Protein AF-A0A8S2ANZ7-F1 (afdb_monomer)

Radius of gyration: 31.08 Å; Cα contacts (8 Å, |Δi|>4): 920; chains: 1; bounding box: 77×68×94 Å

pLDDT: mean 78.91, std 14.58, range [27.72, 97.19]

Organism: Arabidopsis arenosa (NCBI:txid38785)

InterPro domains:
  IPR002048 EF-hand domain [PF13499] (345-414)
  IPR002048 EF-hand domain [PS50222] (339-374)
  IPR011992 EF-hand domain pair [SSF47473] (344-653)
  IPR015410 Domain of unknown function DUF1985 [PF09331] (71-206)
  IPR018247 EF-Hand 1, calcium-binding site [PS00018] (352-364)

Foldseek 3Di:
DPDQAAFAWAAFVVLQAQADFAAEQADLCLLVLLVVLADPVLCVLLCLAQVLVNCCNVAQDDDRRVLLVQLRQWTDWPWQFKIWGDFLLAIAIDGLLLLCVNRVHQQDDADPVLQDFDPPDDQLCCVLVVPPPFADLVNLSCCSRPDPPDDSLSNSLSSLQCCQDVHQQDAHNRDTRDSSSSSNSVDVVSSSNGRSSNVSSNQQSVQSVPDDSVQSNDNYHYTYGDSVSVVSSVCLQAVVQLVQQDDQDDDPDPDPPDDRHSHRPVVVSVVNSVNSPGRGDNYRDDPDPVSPNPDNDDPPTDDTPSVVVVVVCVVVVPRGHNVSHHDHDNPCCLVPPVNLVVLLVVLQVVLPPVPPQWHFLVSCLVLLQLVCVVVVQDGQPPDPVSVVVSVVLSCQQVVVDRDTGHSVSSSVSVSVVVVVVVVVCVLWPKDKDWQLLPLLLCLLVDPCNLVVVVVLLVVVVVPQFDALLRSLLVVLCVDDVNNSRARCPPPCCVVPQQVVLSVVLDDPVSRPDRDDDSVNSSVSSSSSSVSSSVVCNVPIWIKTKIKDKAQLVLLVVLLVDPVNLVVQQVVLCVPADAPPVRWGWLCCLLVSCQSCCVSSVHDHQPPDPVLVVQLVVLCVVLVSPVRDTGHPVVSSVSSNSSSVSSSVVSNVPMDMDMDMDTDDPDPDDQRSPDDRDPPDDDDDD

Sequence (685 aa):
MADIDLPSRYFADREEPVGDRVNMYFKLNTIKAVLKALTPKEIETIRPCFGKILDLYLKPVFSGKLAHFLLTRQLSVVKRHEIWFVFAGKPIRFSLREFGLVTGLNCNPLERSLIRPPPGVTPYWFTLFGGENYFTGEMLLSKLQKSKALTSELRVKYACLLLVDGFLGRRSFHMMIPREHVEMIRDLDVFLKYPWGRYSFDMTMQCIKSRSLLQLAQATVVIQGFIHALVLVFVESIPAVLSVGCDRTEPESDDEDMFPVISLKLDKVWELDGEDQVDVPSIIPSADVVTRVEDCGWVDEVSDPSVQVLLKRLEEGVKFSRQMFVGGIRVELVENEKVFDKFVEQKFQQLDQDEDGKLSVTELQPAVADIGAALGLPAQGTSPDSDHIYSEVLNEFTHGSQEKVSKTEFKEVLSDILLGMAAGLKRDPIVILRMDGEDLSEFVHGPGYEIELVSVFSELSSCEDASLRDCIVKALQSLSVDHGMPPSNDPWVMSNIVEPIVDSCLDEEDKREKSASQEKFLEAFKRVVERVAQRLNEQPVIVAHSENTFDGSGVRRLLSNKFEFDKALNVALETIPKDRHGKVSKEYLRAVLDTVAPSATLPPIGAVTQMDNMIMEALKMVNGDDGNMVKEEEFKKTMAEILGSIMLQLEGNPISVSSNSVVHEPLTSATFLPPTLNETEEPSN

Secondary structure (DSSP, 8-state):
----PPPPBSB-TT------EEE-S--THHHHHHHHHS-HHHHHHHHHHHHHHHHGGG-----HHHHHHHHHTBB----SSEEEEEETTEEEEEEHHHHHHHH--------GGGGPPPTTPPPHHHHHHTT-S--BHHHHHHHHHH-TT--HHHHHHHHHHHHIIIIIT--STTPBPPHHHHHHTTSHHHHHHS-HHHHHHHHHHHHHHT--HHHHTSSEEE--S-THHHHHHHHHH-THHHHHS---PPPSS--TT--------HHHHHHHHH-TT----SS-----TT--------TT----HHHHHHHHHHHTT----GGGS---B-S-TTTSHHHHHHHHHHHHHHH-SS-SSEE-HHHHHHHHHHHHHHTTPPPTTS-HHHHHHHHHHHHHHHTTSSSPEEHHHHHHHHHHHHHHHHHHHHHSPEEEEEE-SHHHHHHHHSTTHHHHHHHHHHHHTT-TT--HHHHHHHHHHH--GGGT---TTSHHHIIIIIHHHHHHHS-TTTTT-SS--HHHHHHHHHHHHHHHHHHHHHS-EEEEEEEEEE-SHHHHHHHH-HHHHHHHHHHHHHSS---TTSEEEGGGHHHHHHHHGGGGTPPPTTS-HHHHHHHHHHHHHTTTTS--EEEHHHHHHHHHHHHHHHHHHHHHS-EEEEEEEE-PPP-S---SSPP------PPP-

Nearest PDB structures (foldseek):
  4guk-assembly2_C  TM=4.785E-01  e=3.980E-01  Homo sapiens
  3kpx-assembly1_A  TM=3.283E-01  e=9.265E-01  Clytia gregaria
  4yga-assembly1_A  TM=1.877E-01  e=5.197E-01  Toxoplasma gondii
  4yga-assembly4_G  TM=1.767E-01  e=1.888E+00  Toxoplasma gondii
  4yga-assembly2_C  TM=1.775E-01  e=2.255E+00  Toxoplasma gondii

Mean predicted aligned error: 18.08 Å

Structure (mmCIF, N/CA/C/O backbone):
data_AF-A0A8S2ANZ7-F1
#
_entry.id   AF-A0A8S2ANZ7-F1
#
loop_
_atom_site.group_PDB
_atom_site.id
_atom_site.type_symbol
_atom_site.label_atom_id
_atom_site.label_alt_id
_atom_site.label_comp_id
_atom_site.label_asym_id
_atom_site.label_entity_id
_atom_site.label_seq_id
_atom_site.pdbx_PDB_ins_code
_atom_site.Cartn_x
_atom_site.Cartn_y
_atom_site.Cartn_z
_atom_site.occupancy
_atom_site.B_iso_or_equiv
_atom_site.auth_seq_id
_atom_site.auth_comp_id
_atom_site.auth_asym_id
_atom_site.auth_atom_id
_atom_site.pdbx_PDB_model_num
ATOM 1 N N . MET A 1 1 ? -32.596 -18.773 -8.819 1.00 32.22 1 MET A N 1
ATOM 2 C CA . MET A 1 1 ? -31.298 -18.154 -9.155 1.00 32.22 1 MET A CA 1
ATOM 3 C C . MET A 1 1 ? -31.351 -16.783 -8.527 1.00 32.22 1 MET A C 1
ATOM 5 O O . MET A 1 1 ? -32.285 -16.067 -8.857 1.00 32.22 1 MET A O 1
ATOM 9 N N . ALA A 1 2 ? -30.491 -16.500 -7.547 1.00 35.88 2 ALA A N 1
ATOM 10 C CA . ALA A 1 2 ? -30.422 -15.171 -6.945 1.00 35.88 2 ALA A CA 1
ATOM 11 C C . ALA A 1 2 ? -30.154 -14.145 -8.056 1.00 35.88 2 ALA A C 1
ATOM 13 O O . ALA A 1 2 ? -29.357 -14.434 -8.953 1.00 35.88 2 ALA A O 1
ATOM 14 N N . ASP A 1 3 ? -30.865 -13.019 -8.040 1.00 46.62 3 ASP A N 1
ATOM 15 C CA . ASP A 1 3 ? -30.585 -11.907 -8.947 1.00 46.62 3 ASP A CA 1
ATOM 16 C C . ASP A 1 3 ? -29.144 -11.459 -8.673 1.00 46.62 3 ASP A C 1
ATOM 18 O O . ASP A 1 3 ? -28.789 -11.139 -7.541 1.00 46.62 3 ASP A O 1
ATOM 22 N N . ILE A 1 4 ? -28.269 -11.564 -9.673 1.00 59.69 4 ILE A N 1
ATOM 23 C CA . ILE A 1 4 ? -26.868 -11.167 -9.516 1.00 59.69 4 ILE A CA 1
ATOM 24 C C . ILE A 1 4 ? -26.827 -9.649 -9.665 1.00 59.69 4 ILE A C 1
ATOM 26 O O . ILE A 1 4 ? -27.042 -9.122 -10.760 1.00 59.69 4 ILE A O 1
ATOM 30 N N . ASP A 1 5 ? -26.566 -8.963 -8.558 1.00 80.19 5 ASP A N 1
ATOM 31 C CA . ASP A 1 5 ? -26.488 -7.508 -8.505 1.00 80.19 5 ASP A CA 1
ATOM 32 C C . ASP A 1 5 ? -25.170 -6.951 -9.063 1.00 80.19 5 ASP A C 1
ATOM 34 O O . ASP A 1 5 ? -24.219 -7.673 -9.383 1.00 80.19 5 ASP A O 1
ATOM 38 N N . LEU A 1 6 ? -25.139 -5.626 -9.238 1.00 87.19 6 LEU A N 1
ATOM 39 C CA . LEU A 1 6 ? -23.927 -4.904 -9.620 1.00 87.19 6 LEU A CA 1
ATOM 40 C C . LEU A 1 6 ? -22.824 -5.070 -8.563 1.00 87.19 6 LEU A C 1
ATOM 42 O O . LEU A 1 6 ? -23.133 -5.284 -7.391 1.00 87.19 6 LEU A O 1
ATOM 46 N N . PRO A 1 7 ? -21.545 -4.910 -8.953 1.00 88.50 7 PRO A N 1
ATOM 47 C CA . PRO A 1 7 ? -20.436 -4.939 -8.006 1.00 88.50 7 PRO A CA 1
ATOM 48 C C . PRO A 1 7 ? -20.648 -3.945 -6.853 1.00 88.50 7 PRO A C 1
ATOM 50 O O . PRO A 1 7 ? -21.011 -2.787 -7.089 1.00 88.50 7 PRO A O 1
ATOM 53 N N . SER A 1 8 ? -20.396 -4.381 -5.617 1.00 85.00 8 SER A N 1
ATOM 54 C CA . SER A 1 8 ? -20.483 -3.521 -4.433 1.00 85.00 8 SER A CA 1
ATOM 55 C C . SER A 1 8 ? -19.292 -2.568 -4.343 1.00 85.00 8 SER A C 1
ATOM 57 O O . SER A 1 8 ? -18.257 -2.792 -4.968 1.00 85.00 8 SER A O 1
ATOM 59 N N . ARG A 1 9 ? -19.405 -1.483 -3.576 1.00 85.00 9 ARG A N 1
ATOM 60 C CA . ARG A 1 9 ? -18.266 -0.581 -3.335 1.00 85.00 9 ARG A CA 1
ATOM 61 C C . ARG A 1 9 ? -17.312 -1.138 -2.278 1.00 85.00 9 ARG A C 1
ATOM 63 O O . ARG A 1 9 ? -17.722 -1.905 -1.414 1.00 85.00 9 ARG A O 1
ATOM 70 N N . TYR A 1 10 ? -16.054 -0.703 -2.311 1.00 81.75 10 TYR A N 1
ATOM 71 C CA . TYR A 1 10 ? -15.096 -0.926 -1.222 1.00 81.75 10 TYR A CA 1
ATOM 72 C C . TYR A 1 10 ? -15.417 -0.105 0.026 1.00 81.75 10 TYR A C 1
ATOM 74 O O . TYR A 1 10 ? -15.450 -0.660 1.122 1.00 81.75 10 TYR A O 1
ATOM 82 N N . PHE A 1 11 ? -15.715 1.180 -0.145 1.00 78.75 11 PHE A N 1
ATOM 83 C CA . PHE A 1 11 ? -16.207 2.066 0.909 1.00 78.75 11 PHE A CA 1
ATOM 84 C C . PHE A 1 11 ? -17.580 2.608 0.518 1.00 78.75 11 PHE A C 1
ATOM 86 O O . PHE A 1 11 ? -17.864 2.785 -0.672 1.00 78.75 11 PHE A O 1
ATOM 93 N N . ALA A 1 12 ? -18.442 2.837 1.507 1.00 79.25 12 ALA A N 1
ATOM 94 C CA . ALA A 1 12 ? -19.767 3.387 1.247 1.00 79.25 12 ALA A CA 1
ATOM 95 C C . ALA A 1 12 ? -19.667 4.779 0.586 1.00 79.25 12 ALA A C 1
ATOM 97 O O . ALA A 1 12 ? -18.700 5.510 0.800 1.00 79.25 12 ALA A O 1
ATOM 98 N N . ASP A 1 13 ? -20.651 5.145 -0.250 1.00 80.56 13 ASP A N 1
ATOM 99 C CA . ASP A 1 13 ? -20.638 6.440 -0.956 1.00 80.56 13 ASP A CA 1
ATOM 100 C C . ASP A 1 13 ? -20.511 7.596 0.041 1.00 80.56 13 ASP A C 1
ATOM 102 O O . ASP A 1 13 ? -21.342 7.722 0.939 1.00 80.56 13 ASP A O 1
ATOM 106 N N . ARG A 1 14 ? -19.509 8.459 -0.165 1.00 78.56 14 ARG A N 1
ATOM 107 C CA . ARG A 1 14 ? -19.164 9.607 0.698 1.00 78.56 14 ARG A CA 1
ATOM 108 C C . ARG A 1 14 ? -18.585 9.253 2.065 1.00 78.56 14 ARG A C 1
ATOM 110 O O . ARG A 1 14 ? -18.332 10.160 2.851 1.00 78.56 14 ARG A O 1
ATOM 117 N N . GLU A 1 15 ? -18.353 7.977 2.333 1.00 72.19 15 GLU A N 1
ATOM 118 C CA . GLU A 1 15 ? -17.629 7.499 3.513 1.00 72.19 15 GLU A CA 1
ATOM 119 C C . GLU A 1 15 ? -16.228 6.997 3.117 1.00 72.19 15 GLU A C 1
ATOM 121 O O . GLU A 1 15 ? -15.602 6.212 3.828 1.00 72.19 15 GLU A O 1
ATOM 126 N N . GLU A 1 16 ? -15.730 7.4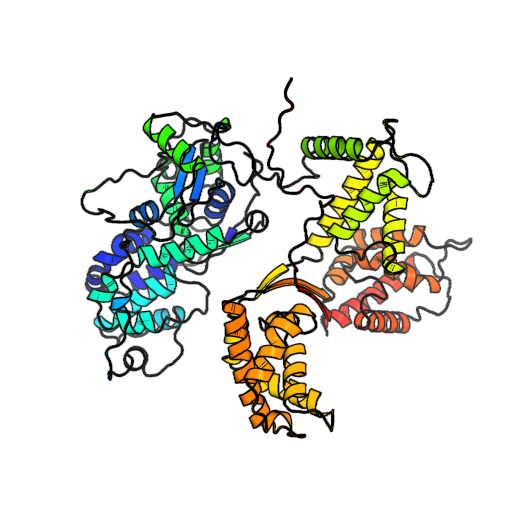26 1.948 1.00 78.31 16 GLU A N 1
ATOM 127 C CA . GLU A 1 16 ? -14.379 7.106 1.516 1.00 78.31 16 GLU A CA 1
ATOM 128 C C . GLU A 1 16 ? -13.340 7.867 2.360 1.00 78.31 16 GLU A C 1
ATOM 130 O O . GLU A 1 16 ? -13.482 9.071 2.588 1.00 78.31 16 GLU A O 1
ATOM 135 N N . PRO A 1 17 ? -12.252 7.201 2.774 1.00 72.50 17 PRO A N 1
ATOM 136 C CA . PRO A 1 17 ? -11.235 7.810 3.617 1.00 72.50 17 PRO A CA 1
ATOM 137 C C . PRO A 1 17 ? -10.539 8.968 2.895 1.00 72.50 17 PRO A C 1
ATOM 139 O O . PRO A 1 17 ? -10.167 8.875 1.716 1.00 72.50 17 PRO A O 1
ATOM 142 N N . VAL A 1 18 ? -10.338 10.071 3.621 1.00 68.88 18 VAL A N 1
ATOM 143 C CA . VAL A 1 18 ? -9.625 11.245 3.110 1.00 68.88 18 VAL A CA 1
ATOM 144 C C . VAL A 1 18 ? -8.130 10.943 3.099 1.00 68.88 18 VAL A C 1
ATOM 146 O O . VAL A 1 18 ? -7.432 11.106 4.094 1.00 68.88 18 VAL A O 1
ATOM 149 N N . GLY A 1 19 ? -7.635 10.491 1.951 1.00 63.81 19 GLY A N 1
ATOM 150 C CA . GLY A 1 19 ? -6.204 10.300 1.743 1.00 63.81 19 GLY A CA 1
ATOM 151 C C . GLY A 1 19 ? -5.473 11.599 1.426 1.00 63.81 19 GLY A C 1
ATOM 152 O O . GLY A 1 19 ? -5.977 12.472 0.713 1.00 63.81 19 GLY A O 1
ATOM 153 N N . ASP A 1 20 ? -4.234 11.683 1.891 1.00 64.19 20 ASP A N 1
ATOM 154 C CA . ASP A 1 20 ? -3.305 12.766 1.597 1.00 64.19 20 ASP A CA 1
ATOM 155 C C . ASP A 1 20 ? -2.417 12.449 0.395 1.00 64.19 20 ASP A C 1
ATOM 157 O O . ASP A 1 20 ? -2.186 13.324 -0.449 1.00 64.19 20 ASP A O 1
ATOM 161 N N . ARG A 1 21 ? -1.902 11.212 0.275 1.00 72.06 21 ARG A N 1
ATOM 162 C CA . ARG A 1 21 ? -0.927 10.906 -0.784 1.00 72.06 21 ARG A CA 1
ATOM 163 C C . ARG A 1 21 ? -0.812 9.434 -1.171 1.00 72.06 21 ARG A C 1
ATOM 165 O O . ARG A 1 21 ? -0.597 8.571 -0.328 1.00 72.06 21 ARG A O 1
ATOM 172 N N . VAL A 1 22 ? -0.771 9.170 -2.479 1.00 74.81 22 VAL A N 1
ATOM 173 C CA . VAL A 1 22 ? -0.110 7.971 -3.015 1.00 74.81 22 VAL A CA 1
ATOM 174 C C . VAL A 1 22 ? 1.387 8.233 -3.174 1.00 74.81 22 VAL A C 1
ATOM 176 O O . VAL A 1 22 ? 1.797 9.098 -3.954 1.00 74.81 22 VAL A O 1
ATOM 179 N N . ASN A 1 23 ? 2.198 7.477 -2.439 1.00 75.31 23 ASN A N 1
ATOM 180 C CA . ASN A 1 23 ? 3.649 7.451 -2.575 1.00 75.31 23 ASN A CA 1
ATOM 181 C C . ASN A 1 23 ? 4.045 6.528 -3.735 1.00 75.31 23 ASN A C 1
ATOM 183 O O . ASN A 1 23 ? 3.509 5.432 -3.890 1.00 75.31 23 ASN A O 1
ATOM 187 N N . MET A 1 24 ? 5.000 6.980 -4.545 1.00 77.44 24 MET A N 1
ATOM 188 C CA . MET A 1 24 ? 5.463 6.287 -5.747 1.00 77.44 24 MET A CA 1
ATOM 189 C C . MET A 1 24 ? 6.987 6.337 -5.837 1.00 77.44 24 MET A C 1
ATOM 191 O O . MET A 1 24 ? 7.616 7.283 -5.358 1.00 77.44 24 MET A O 1
ATOM 195 N N . TYR A 1 25 ? 7.577 5.340 -6.492 1.00 76.06 25 TYR A N 1
ATOM 196 C CA . TYR A 1 25 ? 9.034 5.234 -6.616 1.00 76.06 25 TYR A CA 1
ATOM 197 C C . TYR A 1 25 ? 9.599 5.893 -7.879 1.00 76.06 25 TYR A C 1
ATOM 199 O O . TYR A 1 25 ? 10.784 6.227 -7.922 1.00 76.06 25 TYR A O 1
ATOM 207 N N . PHE A 1 26 ? 8.777 6.116 -8.909 1.00 80.12 26 PHE A N 1
ATOM 208 C CA . PHE A 1 26 ? 9.206 6.827 -10.113 1.00 80.12 26 PHE A CA 1
ATOM 209 C C . PHE A 1 26 ? 9.107 8.347 -9.947 1.00 80.12 26 PHE A C 1
ATOM 211 O O . PHE A 1 26 ? 8.294 8.874 -9.188 1.00 80.12 26 PHE A O 1
ATOM 218 N N . LYS A 1 27 ? 9.926 9.074 -10.710 1.00 79.75 27 LYS A N 1
ATOM 219 C CA . LYS A 1 27 ? 9.911 10.540 -10.766 1.00 79.75 27 LYS A CA 1
ATOM 220 C C . LYS A 1 27 ? 9.563 10.984 -12.183 1.00 79.75 27 LYS A C 1
ATOM 222 O O . LYS A 1 27 ? 10.263 10.626 -13.124 1.00 79.75 27 LYS A O 1
ATOM 227 N N . LEU A 1 28 ? 8.536 11.821 -12.346 1.00 78.69 28 LEU A N 1
ATOM 228 C CA . LEU A 1 28 ? 8.181 12.407 -13.655 1.00 78.69 28 LEU A CA 1
ATOM 229 C C . LEU A 1 28 ? 9.345 13.202 -14.275 1.00 78.69 28 LEU A C 1
ATOM 231 O O . LEU A 1 28 ? 9.528 13.201 -15.492 1.00 78.69 28 LEU A O 1
ATOM 235 N N . ASN A 1 29 ? 10.207 13.787 -13.436 1.00 80.19 29 ASN A N 1
ATOM 236 C CA . ASN A 1 29 ? 11.429 14.472 -13.866 1.00 80.19 29 ASN A CA 1
ATOM 237 C C . ASN A 1 29 ? 12.427 13.566 -14.609 1.00 80.19 29 ASN A C 1
ATOM 239 O O . ASN A 1 29 ? 13.274 14.084 -15.335 1.00 80.19 29 ASN A O 1
ATOM 243 N N . THR A 1 30 ? 12.325 12.239 -14.494 1.00 84.81 30 THR A N 1
ATOM 244 C CA . THR A 1 30 ? 13.147 11.312 -15.282 1.00 84.81 30 THR A CA 1
ATOM 245 C C . THR A 1 30 ? 12.913 11.510 -16.783 1.00 84.81 30 THR A C 1
ATOM 247 O O . THR A 1 30 ? 13.881 11.560 -17.540 1.00 84.81 30 THR A O 1
ATOM 250 N N . ILE A 1 31 ? 11.667 11.740 -17.222 1.00 88.38 31 ILE A N 1
ATOM 251 C CA . ILE A 1 31 ? 11.346 11.995 -18.639 1.00 88.38 31 ILE A CA 1
ATOM 252 C C . ILE A 1 31 ? 12.014 13.295 -19.113 1.00 88.38 31 ILE A C 1
ATOM 254 O O . ILE A 1 31 ? 12.685 13.301 -20.146 1.00 88.38 31 ILE A O 1
ATOM 258 N N . LYS A 1 32 ? 11.912 14.380 -18.324 1.00 84.62 32 LYS A N 1
ATOM 259 C CA . LYS A 1 32 ? 12.610 15.661 -18.577 1.00 84.62 32 LYS A CA 1
ATOM 260 C C . LYS A 1 32 ? 14.103 15.425 -18.772 1.00 84.62 32 LYS A C 1
ATOM 262 O O . LYS A 1 32 ? 14.711 15.967 -19.692 1.00 84.62 32 LYS A O 1
ATOM 267 N N . ALA A 1 33 ? 14.698 14.640 -17.881 1.00 87.62 33 ALA A N 1
ATOM 268 C CA . ALA A 1 33 ? 16.126 14.404 -17.885 1.00 87.62 33 ALA A CA 1
ATOM 269 C C . ALA A 1 33 ? 16.574 13.593 -19.112 1.00 87.62 33 ALA A C 1
ATOM 271 O O . ALA A 1 33 ? 17.590 13.938 -19.710 1.00 87.62 33 ALA A O 1
ATOM 272 N N . VAL A 1 34 ? 15.786 12.600 -19.542 1.00 91.19 34 VAL A N 1
ATOM 273 C CA . VAL A 1 34 ? 16.012 11.861 -20.797 1.00 91.19 34 VAL A CA 1
ATOM 274 C C . VAL A 1 34 ? 15.900 12.787 -22.009 1.00 91.19 34 VAL A C 1
ATOM 276 O O . VAL A 1 34 ? 16.811 12.817 -22.834 1.00 91.19 34 VAL A O 1
ATOM 279 N N . LEU A 1 35 ? 14.836 13.594 -22.095 1.00 90.69 35 LEU A N 1
ATOM 280 C CA . LEU A 1 35 ? 14.620 14.532 -23.203 1.00 90.69 35 LEU A CA 1
ATOM 281 C C . LEU A 1 35 ? 15.718 15.600 -23.296 1.00 90.69 35 LEU A C 1
ATOM 283 O O . LEU A 1 35 ? 16.147 15.936 -24.394 1.00 90.69 35 LEU A O 1
ATOM 287 N N . LYS A 1 36 ? 16.198 16.118 -22.155 1.00 89.94 36 LYS A N 1
ATOM 288 C CA . LYS A 1 36 ? 17.334 17.057 -22.109 1.00 89.94 36 LYS A CA 1
ATOM 289 C C . LYS A 1 36 ? 18.650 16.381 -22.496 1.00 89.94 36 LYS A C 1
ATOM 291 O O . LYS A 1 36 ? 19.524 17.034 -23.060 1.00 89.94 36 LYS A O 1
ATOM 296 N N . ALA A 1 37 ? 18.825 15.110 -22.137 1.00 89.94 37 ALA A N 1
ATOM 297 C CA . ALA A 1 37 ? 20.080 14.415 -22.356 1.00 89.94 37 ALA A CA 1
ATOM 298 C C . ALA A 1 37 ? 20.245 13.936 -23.798 1.00 89.94 37 ALA A C 1
ATOM 300 O O . ALA A 1 37 ? 21.374 13.974 -24.279 1.00 89.94 37 ALA A O 1
ATOM 301 N N . LEU A 1 38 ? 19.178 13.491 -24.471 1.00 92.12 38 LEU A N 1
ATOM 302 C CA . LEU A 1 38 ? 19.211 12.941 -25.832 1.00 92.12 38 LEU A CA 1
ATOM 303 C C . LEU A 1 38 ? 19.138 14.012 -26.933 1.00 92.12 38 LEU A C 1
ATOM 305 O O . LEU A 1 38 ? 18.561 15.082 -26.770 1.00 92.12 38 LEU A O 1
ATOM 309 N N . THR A 1 39 ? 19.707 13.702 -28.097 1.00 92.88 39 THR A N 1
ATOM 310 C CA . THR A 1 39 ? 19.543 14.503 -29.320 1.00 92.88 39 THR A CA 1
ATOM 311 C C . THR A 1 39 ? 18.192 14.211 -29.990 1.00 92.88 39 THR A C 1
ATOM 313 O O . THR A 1 39 ? 17.640 13.126 -29.799 1.00 92.88 39 THR A O 1
ATOM 316 N N . PRO A 1 40 ? 17.671 15.102 -30.856 1.00 94.12 40 PRO A N 1
ATOM 317 C CA . PRO A 1 40 ? 16.407 14.860 -31.556 1.00 94.12 40 PRO A CA 1
ATOM 318 C C . PRO A 1 40 ? 16.384 13.543 -32.341 1.00 94.12 40 PRO A C 1
ATOM 320 O O . PRO A 1 40 ? 15.399 12.819 -32.303 1.00 94.12 40 PRO A O 1
ATOM 323 N N . LYS A 1 41 ? 17.496 13.181 -32.995 1.00 95.00 41 LYS A N 1
ATOM 324 C CA . LYS A 1 41 ? 17.603 11.920 -33.742 1.00 95.00 41 LYS A CA 1
ATOM 325 C C . LYS A 1 41 ? 17.546 10.693 -32.827 1.00 95.00 41 LYS A C 1
ATOM 327 O O . LYS A 1 41 ? 16.948 9.696 -33.200 1.00 95.00 41 LYS A O 1
ATOM 332 N N . GLU A 1 42 ? 18.155 10.769 -31.643 1.00 95.56 42 GLU A N 1
ATOM 333 C CA . GLU A 1 42 ? 18.096 9.700 -30.636 1.00 95.56 42 GLU A CA 1
ATOM 334 C C . GLU A 1 42 ? 16.679 9.540 -30.067 1.00 95.56 42 GLU A C 1
ATOM 336 O O . GLU A 1 42 ? 16.234 8.417 -29.848 1.00 95.56 42 GLU A O 1
ATOM 341 N N . ILE A 1 43 ? 15.954 10.648 -29.875 1.00 95.00 43 ILE A N 1
ATOM 342 C CA . ILE A 1 43 ? 14.554 10.639 -29.428 1.00 95.00 43 ILE A CA 1
ATOM 343 C C . ILE A 1 43 ? 13.659 9.959 -30.469 1.00 95.00 43 ILE A C 1
ATOM 345 O O . ILE A 1 43 ? 12.852 9.106 -30.108 1.00 95.00 43 ILE A O 1
ATOM 349 N N . GLU A 1 44 ? 13.830 10.277 -31.755 1.00 95.25 44 GLU A N 1
ATOM 350 C CA . GLU A 1 44 ? 13.059 9.642 -32.832 1.00 95.25 44 GLU A CA 1
ATOM 351 C C . GLU A 1 44 ? 13.283 8.124 -32.910 1.00 95.25 44 GLU A C 1
ATOM 353 O O . GLU A 1 44 ? 12.365 7.397 -33.277 1.00 95.25 44 GLU A O 1
ATOM 358 N N . THR A 1 45 ? 14.450 7.618 -32.491 1.00 95.69 45 THR A N 1
ATOM 359 C CA . THR A 1 45 ? 14.709 6.169 -32.409 1.00 95.69 45 THR A CA 1
ATOM 360 C C . THR A 1 45 ? 13.819 5.472 -31.377 1.00 95.69 45 THR A C 1
ATOM 362 O O . THR A 1 45 ? 13.370 4.354 -31.608 1.00 95.69 45 THR A O 1
ATOM 365 N N . ILE A 1 46 ? 13.556 6.111 -30.233 1.00 95.75 46 ILE A N 1
ATOM 366 C CA . ILE A 1 46 ? 12.813 5.498 -29.116 1.00 95.75 46 ILE A CA 1
ATOM 367 C C . ILE A 1 46 ? 11.325 5.878 -29.101 1.00 95.75 46 ILE A C 1
ATOM 369 O O . ILE A 1 46 ? 10.517 5.214 -28.445 1.00 95.75 46 ILE A O 1
ATOM 373 N N . ARG A 1 47 ? 10.945 6.926 -29.842 1.00 93.88 47 ARG A N 1
ATOM 374 C CA . ARG A 1 47 ? 9.571 7.435 -29.957 1.00 93.88 47 ARG A CA 1
ATOM 375 C C . ARG A 1 47 ? 8.545 6.378 -30.403 1.00 93.88 47 ARG A C 1
ATOM 377 O O . ARG A 1 47 ? 7.445 6.420 -29.858 1.00 93.88 47 ARG A O 1
ATOM 384 N N . PRO A 1 48 ? 8.847 5.409 -31.292 1.00 91.75 48 PRO A N 1
ATOM 385 C CA . PRO A 1 48 ? 7.892 4.354 -31.638 1.00 91.75 48 PRO A CA 1
ATOM 386 C C . PRO A 1 48 ? 7.411 3.522 -30.440 1.00 91.75 48 PRO A C 1
ATOM 388 O O . PRO A 1 48 ? 6.267 3.088 -30.436 1.00 91.75 48 PRO A O 1
ATOM 391 N N . CYS A 1 49 ? 8.259 3.325 -29.424 1.00 93.00 49 CYS A N 1
ATOM 392 C CA . CYS A 1 49 ? 7.903 2.588 -28.209 1.00 93.00 49 CYS A CA 1
ATOM 393 C C . CYS A 1 49 ? 7.388 3.515 -27.098 1.00 93.00 49 CYS A C 1
ATOM 395 O O . CYS A 1 49 ? 6.414 3.198 -26.425 1.00 93.00 49 CYS A O 1
ATOM 397 N N . PHE A 1 50 ? 8.040 4.663 -26.888 1.00 94.88 50 PHE A N 1
ATOM 398 C CA . PHE A 1 50 ? 7.803 5.512 -25.713 1.00 94.88 50 PHE A CA 1
ATOM 399 C C . PHE A 1 50 ? 7.129 6.851 -26.033 1.00 94.88 50 PHE A C 1
ATOM 401 O O . PHE A 1 50 ? 7.053 7.706 -25.159 1.00 94.88 50 PHE A O 1
ATOM 408 N N . GLY A 1 51 ? 6.641 7.073 -27.255 1.00 92.12 51 GLY A N 1
ATOM 409 C CA . GLY A 1 51 ? 6.180 8.383 -27.731 1.00 92.12 51 GLY A CA 1
ATOM 410 C C . GLY A 1 51 ? 5.170 9.064 -26.809 1.00 92.12 51 GLY A C 1
ATOM 411 O O . GLY A 1 51 ? 5.439 10.163 -26.332 1.00 92.12 51 GLY A O 1
ATOM 412 N N . LYS A 1 52 ? 4.068 8.384 -26.466 1.00 90.00 52 LYS A N 1
ATOM 413 C CA . LYS A 1 52 ? 3.066 8.935 -25.538 1.00 90.00 52 LYS A CA 1
ATOM 414 C C . LYS A 1 52 ? 3.638 9.193 -24.140 1.00 90.00 52 LYS A C 1
ATOM 416 O O . LYS A 1 52 ? 3.304 10.211 -23.547 1.00 90.00 52 LYS A O 1
ATOM 421 N N . ILE A 1 53 ? 4.532 8.330 -23.640 1.00 91.19 53 ILE A N 1
ATOM 422 C CA . ILE A 1 53 ? 5.233 8.535 -22.360 1.00 91.19 53 ILE A CA 1
ATOM 423 C C . ILE A 1 53 ? 6.122 9.783 -22.408 1.00 91.19 53 ILE A C 1
ATOM 425 O O . ILE A 1 53 ? 6.113 10.577 -21.473 1.00 91.19 53 ILE A O 1
ATOM 429 N N . LEU A 1 54 ? 6.862 9.992 -23.497 1.00 90.88 54 LEU A N 1
ATOM 430 C CA . LEU A 1 54 ? 7.687 11.187 -23.684 1.00 90.88 54 LEU A CA 1
ATOM 431 C C . LEU A 1 54 ? 6.825 12.454 -23.756 1.00 90.88 54 LEU A C 1
ATOM 433 O O . LEU A 1 54 ? 7.203 13.487 -23.204 1.00 90.88 54 LEU A O 1
ATOM 437 N N . ASP A 1 55 ? 5.648 12.362 -24.372 1.00 86.69 55 ASP A N 1
ATOM 438 C CA . ASP A 1 55 ? 4.709 13.475 -24.495 1.00 86.69 55 ASP A CA 1
ATOM 439 C C . ASP A 1 55 ? 3.999 13.806 -23.160 1.00 86.69 55 ASP A C 1
ATOM 441 O O . ASP A 1 55 ? 3.501 14.923 -23.007 1.00 86.69 55 ASP A O 1
ATOM 445 N N . LEU A 1 56 ? 4.019 12.913 -22.152 1.00 79.44 56 LEU A N 1
ATOM 446 C CA . LEU A 1 56 ? 3.533 13.217 -20.790 1.00 79.44 56 LEU A CA 1
ATOM 447 C C . LEU A 1 56 ? 4.266 14.403 -20.164 1.00 79.44 56 LEU A C 1
ATOM 449 O O . LEU A 1 56 ? 3.681 15.143 -19.375 1.00 79.44 56 LEU A O 1
ATOM 453 N N . TYR A 1 57 ? 5.525 14.632 -20.549 1.00 67.62 57 TYR A N 1
ATOM 454 C CA . TYR A 1 57 ? 6.277 15.814 -20.129 1.00 67.62 57 TYR A CA 1
ATOM 455 C C . TYR A 1 57 ? 5.569 17.128 -20.501 1.00 67.62 57 TYR A C 1
ATOM 457 O O . TYR A 1 57 ? 5.705 18.126 -19.799 1.00 67.62 57 TYR A O 1
ATOM 465 N N . LEU A 1 58 ? 4.782 17.128 -21.579 1.00 66.31 58 LEU A N 1
ATOM 466 C CA . LEU A 1 58 ? 4.027 18.290 -22.050 1.00 66.31 58 LEU A CA 1
ATOM 467 C C . LEU A 1 58 ? 2.639 18.406 -21.394 1.00 66.31 58 LEU A C 1
ATOM 469 O O . LEU A 1 58 ? 1.946 19.398 -21.614 1.00 66.31 58 LEU A O 1
ATOM 473 N N . LYS A 1 59 ? 2.223 17.404 -20.607 1.00 65.62 59 LYS A N 1
ATOM 474 C CA . LYS A 1 59 ? 0.904 17.309 -19.961 1.00 65.62 59 LYS A CA 1
ATOM 475 C C . LYS A 1 59 ? 1.008 16.749 -18.528 1.00 65.62 59 LYS A C 1
ATOM 477 O O . LYS A 1 59 ? 0.429 15.698 -18.252 1.00 65.62 59 LYS A O 1
ATOM 482 N N . PRO A 1 60 ? 1.734 17.389 -17.593 1.00 57.16 60 PRO A N 1
ATOM 483 C CA . PRO A 1 60 ? 1.877 16.848 -16.246 1.00 57.16 60 PRO A CA 1
ATOM 484 C C . PRO A 1 60 ? 0.566 17.012 -15.465 1.00 57.16 60 PRO A C 1
ATOM 486 O O . PRO A 1 60 ? 0.322 18.047 -14.851 1.00 57.16 60 PRO A O 1
ATOM 489 N N . VAL A 1 61 ? -0.275 15.978 -15.500 1.00 62.09 61 VAL A N 1
ATOM 490 C CA . VAL A 1 61 ? -1.531 15.884 -14.749 1.00 62.09 61 VAL A CA 1
ATOM 491 C C . VAL A 1 61 ? -1.374 14.777 -13.711 1.00 62.09 61 VAL A C 1
ATOM 493 O O . VAL A 1 61 ? -1.847 13.662 -13.899 1.00 62.09 61 VAL A O 1
ATOM 496 N N . PHE A 1 62 ? -0.627 15.032 -12.633 1.00 68.88 62 PHE A N 1
ATOM 497 C CA . PHE A 1 62 ? -0.526 14.071 -11.531 1.00 68.88 62 PHE A CA 1
ATOM 498 C C . PHE A 1 62 ? -0.865 14.698 -10.192 1.00 68.88 62 PHE A C 1
ATOM 500 O O . PHE A 1 62 ? -0.308 15.725 -9.817 1.00 68.88 62 PHE A O 1
ATOM 507 N N . SER A 1 63 ? -1.698 13.997 -9.431 1.00 74.38 63 SER A N 1
ATOM 508 C CA . SER A 1 63 ? -1.907 14.248 -8.014 1.00 74.38 63 SER A CA 1
ATOM 509 C C . SER A 1 63 ? -1.963 12.908 -7.291 1.00 74.38 63 SER A C 1
ATOM 511 O O . SER A 1 63 ? -2.811 12.069 -7.595 1.00 74.38 63 SER A O 1
ATOM 513 N N . GLY A 1 64 ? -1.065 12.707 -6.321 1.00 77.81 64 GLY A N 1
ATOM 514 C CA . GLY A 1 64 ? -1.095 11.522 -5.460 1.00 77.81 64 GLY A CA 1
ATOM 515 C C . GLY A 1 64 ? -2.391 11.439 -4.649 1.00 77.81 64 GLY A C 1
ATOM 516 O O . GLY A 1 64 ? -2.870 10.342 -4.388 1.00 77.81 64 GLY A O 1
ATOM 517 N N . LYS A 1 65 ? -2.992 12.587 -4.318 1.00 82.88 65 LYS A N 1
ATOM 518 C CA . LYS A 1 65 ? -4.294 12.672 -3.648 1.00 82.88 65 LYS A CA 1
ATOM 519 C C . LYS A 1 65 ? -5.440 12.254 -4.571 1.00 82.88 65 LYS A C 1
ATOM 521 O O . LYS A 1 65 ? -6.332 11.533 -4.143 1.00 82.88 65 LYS A O 1
ATOM 526 N N . LEU A 1 66 ? -5.376 12.618 -5.856 1.00 85.56 66 LEU A N 1
ATOM 527 C CA . LEU A 1 66 ? -6.331 12.125 -6.855 1.00 85.56 66 LEU A CA 1
ATOM 528 C C . LEU A 1 66 ? -6.192 10.614 -7.062 1.00 85.56 66 LEU A C 1
ATOM 530 O O . LEU A 1 66 ? -7.191 9.913 -7.070 1.00 85.56 66 LEU A O 1
ATOM 534 N N . ALA A 1 67 ? -4.968 10.096 -7.184 1.00 89.44 67 ALA A N 1
ATOM 535 C CA . ALA A 1 67 ? -4.755 8.654 -7.300 1.00 89.44 67 ALA A CA 1
ATOM 536 C C . ALA A 1 67 ? -5.332 7.899 -6.088 1.00 89.44 67 ALA A C 1
ATOM 538 O O . ALA A 1 67 ? -6.014 6.896 -6.274 1.00 89.44 67 ALA A O 1
ATOM 539 N N . HIS A 1 68 ? -5.130 8.417 -4.870 1.00 89.50 68 HIS A N 1
ATOM 540 C CA . HIS A 1 68 ? -5.726 7.851 -3.658 1.00 89.50 68 HIS A CA 1
ATOM 541 C C . HIS A 1 68 ? -7.256 7.848 -3.729 1.00 89.50 68 HIS A C 1
ATOM 543 O O . HIS A 1 68 ? -7.887 6.819 -3.514 1.00 89.50 68 HIS A O 1
ATOM 549 N N . PHE A 1 69 ? -7.842 8.991 -4.089 1.00 89.25 69 PHE A N 1
ATOM 550 C CA . PHE A 1 69 ? -9.285 9.159 -4.250 1.00 89.25 69 PHE A CA 1
ATOM 551 C C . PHE A 1 69 ? -9.894 8.156 -5.246 1.00 89.25 69 PHE A C 1
ATOM 553 O O . PHE A 1 69 ? -10.975 7.629 -5.010 1.00 89.25 69 PHE A O 1
ATOM 560 N N . LEU A 1 70 ? -9.204 7.850 -6.348 1.00 93.12 70 LEU A N 1
ATOM 561 C CA . LEU A 1 70 ? -9.669 6.844 -7.309 1.00 93.12 70 LEU A CA 1
ATOM 562 C C . LEU A 1 70 ? -9.561 5.415 -6.752 1.00 93.12 70 LEU A C 1
ATOM 564 O O . LEU A 1 70 ? -10.439 4.593 -7.003 1.00 93.12 70 LEU A O 1
ATOM 568 N N . LEU A 1 71 ? -8.506 5.117 -5.984 1.00 93.31 71 LEU A N 1
ATOM 569 C CA . LEU A 1 71 ? -8.290 3.796 -5.385 1.00 93.31 71 LEU A CA 1
ATOM 570 C C . LEU A 1 71 ? -9.292 3.475 -4.270 1.00 93.31 71 LEU A C 1
ATOM 572 O O . LEU A 1 71 ? -9.677 2.317 -4.130 1.00 93.31 71 LEU A O 1
ATOM 576 N N . THR A 1 72 ? -9.740 4.457 -3.491 1.00 89.62 72 THR A N 1
ATOM 577 C CA . THR A 1 72 ? -10.761 4.219 -2.459 1.00 89.62 72 THR A CA 1
ATOM 578 C C . THR A 1 72 ? -12.144 3.999 -3.075 1.00 89.62 72 THR A C 1
ATOM 580 O O . THR A 1 72 ? -12.933 3.206 -2.578 1.00 89.62 72 THR A O 1
ATOM 583 N N . ARG A 1 73 ? -12.438 4.586 -4.236 1.00 91.81 73 ARG A N 1
ATOM 584 C CA . ARG A 1 73 ? -13.746 4.451 -4.910 1.00 91.81 73 ARG A CA 1
ATOM 585 C C . ARG A 1 73 ? -13.882 3.193 -5.768 1.00 91.81 73 ARG A C 1
ATOM 587 O O . ARG A 1 73 ? -14.714 3.153 -6.677 1.00 91.81 73 ARG A O 1
ATOM 594 N N . GLN A 1 74 ? -13.053 2.186 -5.510 1.00 93.62 74 GLN A N 1
ATOM 595 C CA . GLN A 1 74 ? -13.079 0.920 -6.227 1.00 93.62 74 GLN A CA 1
ATOM 596 C C . GLN A 1 74 ? -14.353 0.114 -5.936 1.00 93.62 74 GLN A C 1
ATOM 598 O O . GLN A 1 74 ? -14.944 0.181 -4.856 1.00 93.62 74 GLN A O 1
ATOM 603 N N . LEU A 1 75 ? -14.757 -0.668 -6.931 1.00 91.50 75 LEU A N 1
ATOM 604 C CA . LEU A 1 75 ? -15.781 -1.691 -6.830 1.00 91.50 75 LEU A CA 1
ATOM 605 C C . LEU A 1 75 ? -15.142 -3.046 -6.512 1.00 91.50 75 LEU A C 1
ATOM 607 O O . LEU A 1 75 ? -14.066 -3.376 -7.017 1.00 91.50 75 LEU A O 1
ATOM 611 N N . SER A 1 76 ? -15.845 -3.842 -5.716 1.00 88.00 76 SER A N 1
ATOM 612 C CA . SER A 1 76 ? -15.478 -5.202 -5.358 1.00 88.00 76 SER A CA 1
ATOM 613 C C . SER A 1 76 ? -15.680 -6.133 -6.541 1.00 88.00 76 SER A C 1
ATOM 615 O O . SER A 1 76 ? -16.802 -6.506 -6.879 1.00 88.00 76 SER A O 1
ATOM 617 N N . VAL A 1 77 ? -14.567 -6.466 -7.192 1.00 87.69 77 VAL A N 1
ATOM 618 C CA . VAL A 1 77 ? -14.515 -7.347 -8.360 1.00 87.69 77 VAL A CA 1
ATOM 619 C C . VAL A 1 77 ? -13.449 -8.418 -8.151 1.00 87.69 77 VAL A C 1
ATOM 621 O O . VAL A 1 77 ? -12.326 -8.121 -7.735 1.00 87.69 77 VAL A O 1
ATOM 624 N N . VAL A 1 78 ? -13.773 -9.667 -8.486 1.00 85.00 78 VAL A N 1
ATOM 625 C CA . VAL A 1 78 ? -12.855 -10.820 -8.372 1.00 85.00 78 VAL A CA 1
ATOM 626 C C . VAL A 1 78 ? -11.884 -10.927 -9.550 1.00 85.00 78 VAL A C 1
ATOM 628 O O . VAL A 1 78 ? -10.977 -11.760 -9.546 1.00 85.00 78 VAL A O 1
ATOM 631 N N . LYS A 1 79 ? -12.062 -10.076 -10.567 1.00 85.69 79 LYS A N 1
ATOM 632 C CA . LYS A 1 79 ? -11.131 -9.909 -11.688 1.00 85.69 79 LYS A CA 1
ATOM 633 C C . LYS A 1 79 ? -9.717 -9.625 -11.191 1.00 85.69 79 LYS A C 1
ATOM 635 O O . LYS A 1 79 ? -9.527 -8.779 -10.316 1.00 85.69 79 LYS A O 1
ATOM 640 N N . ARG A 1 80 ? -8.719 -10.290 -11.775 1.00 87.56 80 ARG A N 1
ATOM 641 C CA . ARG A 1 80 ? -7.313 -10.146 -11.371 1.00 87.56 80 ARG A CA 1
ATOM 642 C C . ARG A 1 80 ? -6.645 -8.961 -12.045 1.00 87.56 80 ARG A C 1
ATOM 644 O O . ARG A 1 80 ? -5.954 -8.201 -11.376 1.00 87.56 80 ARG A O 1
ATOM 651 N N . HIS A 1 81 ? -6.904 -8.769 -13.338 1.00 92.69 81 HIS A N 1
ATOM 652 C CA . HIS A 1 81 ? -6.167 -7.808 -14.162 1.00 92.69 81 HIS A CA 1
ATOM 653 C C . HIS A 1 81 ? -6.987 -6.578 -14.563 1.00 92.69 81 HIS A C 1
ATOM 655 O O . HIS A 1 81 ? -6.675 -5.894 -15.540 1.00 92.69 81 HIS A O 1
ATOM 661 N N . GLU A 1 82 ? -8.036 -6.271 -13.803 1.00 94.62 82 GLU A N 1
ATOM 662 C CA . GLU A 1 82 ? -8.788 -5.024 -13.920 1.00 94.62 82 GLU A CA 1
ATOM 663 C C . GLU A 1 82 ? -9.389 -4.591 -12.582 1.00 94.62 82 GLU A C 1
ATOM 665 O O . GLU A 1 82 ? -9.707 -5.407 -11.711 1.00 94.62 82 GLU A O 1
ATOM 670 N N . ILE A 1 83 ? -9.566 -3.283 -12.440 1.00 96.75 83 ILE A N 1
ATOM 671 C CA . ILE A 1 83 ? -10.365 -2.668 -11.382 1.00 96.75 83 ILE A CA 1
ATOM 672 C C . ILE A 1 83 ? -11.416 -1.772 -12.024 1.00 96.75 83 ILE A C 1
ATOM 674 O O . ILE A 1 83 ? -11.259 -1.294 -13.152 1.00 96.75 83 ILE A O 1
ATOM 678 N N . TRP A 1 84 ? -12.467 -1.514 -11.265 1.00 96.69 84 TRP A N 1
ATOM 679 C CA . TRP A 1 84 ? -13.491 -0.545 -11.608 1.00 96.69 84 TRP A CA 1
ATOM 680 C C . TRP A 1 84 ? -13.598 0.447 -10.465 1.00 96.69 84 TRP A C 1
ATOM 682 O O . TRP A 1 84 ? -13.538 0.034 -9.313 1.00 96.69 84 TRP A O 1
ATOM 692 N N . PHE A 1 85 ? -13.745 1.732 -10.763 1.00 95.25 85 PHE A N 1
ATOM 693 C CA . PHE A 1 85 ? -13.974 2.761 -9.751 1.00 95.25 85 PHE A CA 1
ATOM 694 C C . PHE A 1 85 ? -15.118 3.680 -10.165 1.00 95.25 85 PHE A C 1
ATOM 696 O O . PHE A 1 85 ? -15.414 3.813 -11.351 1.00 95.25 85 PHE A O 1
ATOM 703 N N . VAL A 1 86 ? -15.788 4.292 -9.193 1.00 92.81 86 VAL A N 1
ATOM 704 C CA . VAL A 1 86 ? -16.977 5.117 -9.443 1.00 92.81 86 VAL A CA 1
ATOM 705 C C . VAL A 1 86 ? -16.636 6.602 -9.374 1.00 92.81 86 VAL A C 1
ATOM 707 O O . VAL A 1 86 ? -16.057 7.073 -8.396 1.00 92.81 86 VAL A O 1
ATOM 710 N N . PHE A 1 87 ? -17.067 7.358 -10.381 1.00 92.00 87 PHE A N 1
ATOM 711 C CA . PHE A 1 87 ? -17.010 8.820 -10.403 1.00 92.00 87 PHE A CA 1
ATOM 712 C C . PHE A 1 87 ? -18.319 9.392 -10.949 1.00 92.00 87 PHE A C 1
ATOM 714 O O . PHE A 1 87 ? -18.838 8.884 -11.942 1.00 92.00 87 PHE A O 1
ATOM 721 N N . ALA A 1 88 ? -18.878 10.417 -10.299 1.00 89.00 88 ALA A N 1
ATOM 722 C CA . ALA A 1 88 ? -20.181 11.003 -10.640 1.00 89.00 88 ALA A CA 1
ATOM 723 C C . ALA A 1 88 ? -21.294 9.940 -10.814 1.00 89.00 88 ALA A C 1
ATOM 725 O O . ALA A 1 88 ? -22.125 9.998 -11.720 1.00 89.00 88 ALA A O 1
ATOM 726 N N . GLY A 1 89 ? -21.257 8.894 -9.977 1.00 87.62 89 GLY A N 1
ATOM 727 C CA . GLY A 1 89 ? -22.194 7.764 -10.024 1.00 87.62 89 GLY A CA 1
ATOM 728 C C . GLY A 1 89 ? -22.014 6.794 -11.198 1.00 87.62 89 GLY A C 1
ATOM 729 O O . GLY A 1 89 ? -22.817 5.873 -11.337 1.00 87.62 89 GLY A O 1
ATOM 730 N N . LYS A 1 90 ? -20.981 6.968 -12.027 1.00 91.81 90 LYS A N 1
ATOM 731 C CA . LYS A 1 90 ? -20.699 6.137 -13.202 1.00 91.81 90 LYS A CA 1
ATOM 732 C C . LYS A 1 90 ? -19.427 5.308 -12.990 1.00 91.81 90 LYS A C 1
ATOM 734 O O . LYS A 1 90 ? -18.442 5.828 -12.463 1.00 91.81 90 LYS A O 1
ATOM 739 N N . PRO A 1 91 ? -19.426 4.024 -13.379 1.00 94.25 91 PRO A N 1
ATOM 740 C CA . PRO A 1 91 ? -18.261 3.159 -13.241 1.00 94.25 91 PRO A CA 1
ATOM 741 C C . PRO A 1 91 ? -17.248 3.467 -14.349 1.00 94.25 91 PRO A C 1
ATOM 743 O O . PRO A 1 91 ? -17.648 3.706 -15.484 1.00 94.25 91 PRO A O 1
ATOM 746 N N . ILE A 1 92 ? -15.953 3.426 -14.047 1.00 96.19 92 ILE A N 1
ATOM 747 C CA . ILE A 1 92 ? -14.845 3.584 -14.998 1.00 96.19 92 ILE A CA 1
ATOM 748 C C . ILE A 1 92 ? -13.933 2.369 -14.868 1.00 96.19 92 ILE A C 1
ATOM 750 O O . ILE A 1 92 ? -13.528 2.007 -13.761 1.00 96.19 92 ILE A O 1
ATOM 754 N N . ARG A 1 93 ? -13.602 1.740 -15.998 1.00 96.44 93 ARG A N 1
ATOM 755 C CA . ARG A 1 93 ? -12.691 0.595 -16.034 1.00 96.44 93 ARG A CA 1
ATOM 756 C C . ARG A 1 93 ? -11.234 1.036 -16.106 1.00 96.44 93 ARG A C 1
ATOM 758 O O . ARG A 1 93 ? -10.862 1.857 -16.940 1.00 96.44 93 ARG A O 1
ATOM 765 N N . PHE A 1 94 ? -10.390 0.385 -15.314 1.00 97.19 94 PHE A N 1
ATOM 766 C CA . PHE A 1 94 ? -8.941 0.396 -15.477 1.00 97.19 94 PHE A CA 1
ATOM 767 C C . PHE A 1 94 ? -8.441 -1.034 -15.708 1.00 97.19 94 PHE A C 1
ATOM 769 O O . PHE A 1 94 ? -8.343 -1.835 -14.778 1.00 97.19 94 PHE A O 1
ATOM 776 N N . SER A 1 95 ? -8.142 -1.353 -16.969 1.00 95.50 95 SER A N 1
ATOM 777 C CA . SER A 1 95 ? -7.573 -2.635 -17.406 1.00 95.50 95 SER A CA 1
ATOM 778 C C . SER A 1 95 ? -6.313 -2.422 -18.255 1.00 95.50 95 SER A C 1
ATOM 780 O O . SER A 1 95 ? -5.980 -1.285 -18.612 1.00 95.50 95 SER A O 1
ATOM 782 N N . LEU A 1 96 ? -5.645 -3.513 -18.654 1.00 94.69 96 LEU A N 1
ATOM 783 C CA . LEU A 1 96 ? -4.489 -3.464 -19.560 1.00 94.69 96 LEU A CA 1
ATOM 784 C C . LEU A 1 96 ? -4.803 -2.702 -20.861 1.00 94.69 96 LEU A C 1
ATOM 786 O O . LEU A 1 96 ? -3.935 -2.023 -21.410 1.00 94.69 96 LEU A O 1
ATOM 790 N N . ARG A 1 97 ? -6.052 -2.767 -21.339 1.00 92.88 97 ARG A N 1
ATOM 791 C CA . ARG A 1 97 ? -6.484 -2.048 -22.542 1.00 92.88 97 ARG A CA 1
ATOM 792 C C . ARG A 1 97 ? -6.445 -0.539 -22.338 1.00 92.88 97 ARG A C 1
ATOM 794 O O . ARG A 1 97 ? -5.856 0.168 -23.151 1.00 92.88 97 ARG A O 1
ATOM 801 N N . GLU A 1 98 ? -7.073 -0.040 -21.275 1.00 93.88 98 GLU A N 1
ATOM 802 C CA . GLU A 1 98 ? -7.079 1.394 -20.969 1.00 93.88 98 GLU A CA 1
ATOM 803 C C . GLU A 1 98 ? -5.664 1.893 -20.652 1.00 93.88 98 GLU A C 1
ATOM 805 O O . GLU A 1 98 ? -5.270 2.952 -21.140 1.00 93.88 98 GLU A O 1
ATOM 810 N N . PHE A 1 99 ? -4.861 1.087 -19.949 1.00 94.31 99 PHE A N 1
ATOM 811 C CA . PHE A 1 99 ? -3.443 1.362 -19.725 1.00 94.31 99 PHE A CA 1
ATOM 812 C C . PHE A 1 99 ? -2.678 1.522 -21.046 1.00 94.31 99 PHE A C 1
ATOM 814 O O . PHE A 1 99 ? -1.977 2.517 -21.238 1.00 94.31 99 PHE A O 1
ATOM 821 N N . GLY A 1 100 ? -2.834 0.588 -21.987 1.00 92.62 100 GLY A N 1
ATOM 822 C CA . GLY A 1 100 ? -2.206 0.664 -23.308 1.00 92.62 100 GLY A CA 1
ATOM 823 C C . GLY A 1 100 ? -2.654 1.886 -24.113 1.00 92.62 100 GLY A C 1
ATOM 824 O O . GLY A 1 100 ? -1.830 2.546 -24.744 1.00 92.62 100 GLY A O 1
ATOM 825 N N . LEU A 1 101 ? -3.938 2.255 -24.040 1.00 90.62 101 LEU A N 1
ATOM 826 C CA . LEU A 1 101 ? -4.465 3.439 -24.725 1.00 90.62 101 LEU A CA 1
ATOM 827 C C . LEU A 1 101 ? -3.819 4.735 -24.221 1.00 90.62 101 LEU A C 1
ATOM 829 O O . LEU A 1 101 ? -3.400 5.551 -25.047 1.00 90.62 101 LEU A O 1
ATOM 833 N N . VAL A 1 102 ? -3.695 4.924 -22.904 1.00 90.44 102 VAL A N 1
ATOM 834 C CA . VAL A 1 102 ? -3.149 6.174 -22.343 1.00 90.44 102 VAL A CA 1
ATOM 835 C C . VAL A 1 102 ? -1.622 6.230 -22.364 1.00 90.44 102 VAL A C 1
ATOM 837 O O . VAL A 1 102 ? -1.052 7.306 -22.529 1.00 90.44 102 VAL A O 1
ATOM 840 N N . THR A 1 103 ? -0.944 5.085 -22.250 1.00 91.62 103 THR A N 1
ATOM 841 C CA . THR A 1 103 ? 0.529 5.020 -22.239 1.00 91.62 103 THR A CA 1
ATOM 842 C C . THR A 1 103 ? 1.144 4.853 -23.623 1.00 91.62 103 THR A C 1
ATOM 844 O O . THR A 1 103 ? 2.305 5.204 -23.812 1.00 91.62 103 THR A O 1
ATOM 847 N N . GLY A 1 104 ? 0.395 4.313 -24.590 1.00 91.06 104 GLY A N 1
ATOM 848 C CA . GLY A 1 104 ? 0.881 3.990 -25.934 1.00 91.06 104 GLY A CA 1
ATOM 849 C C . GLY A 1 104 ? 1.884 2.835 -25.984 1.00 91.06 104 GLY A C 1
ATOM 850 O O . GLY A 1 104 ? 2.475 2.605 -27.034 1.00 91.06 104 GLY A O 1
ATOM 851 N N . LEU A 1 105 ? 2.099 2.133 -24.869 1.00 93.00 105 LEU A N 1
ATOM 852 C CA . LEU A 1 105 ? 3.058 1.038 -24.777 1.00 93.00 105 LEU A CA 1
ATOM 853 C C . LEU A 1 105 ? 2.503 -0.242 -25.411 1.00 93.00 105 LEU A C 1
ATOM 855 O O . LEU A 1 105 ? 1.302 -0.517 -25.352 1.00 93.00 105 LEU A O 1
ATOM 859 N N . ASN A 1 106 ? 3.397 -1.075 -25.949 1.00 90.94 106 ASN A N 1
ATOM 860 C CA . ASN A 1 106 ? 3.029 -2.400 -26.438 1.00 90.94 106 ASN A CA 1
ATOM 861 C C . ASN A 1 106 ? 2.489 -3.275 -25.285 1.00 90.94 106 ASN A C 1
ATOM 863 O O . ASN A 1 106 ? 3.168 -3.462 -24.273 1.00 90.94 106 ASN A O 1
ATOM 867 N N . CYS A 1 107 ? 1.276 -3.809 -25.448 1.00 91.50 107 CYS A N 1
ATOM 868 C CA . CYS A 1 107 ? 0.565 -4.619 -24.452 1.00 91.50 107 CYS A CA 1
ATOM 869 C C . CYS A 1 107 ? 0.305 -6.070 -24.902 1.00 91.50 107 CYS A C 1
ATOM 871 O O . CYS A 1 107 ? -0.420 -6.799 -24.216 1.00 91.50 107 CYS A O 1
ATOM 873 N N . ASN A 1 108 ? 0.899 -6.491 -26.023 1.00 88.00 108 ASN A N 1
ATOM 874 C CA . ASN A 1 108 ? 0.755 -7.844 -26.557 1.00 88.00 108 ASN A CA 1
ATOM 875 C C . ASN A 1 108 ? 1.197 -8.911 -25.528 1.00 88.00 108 ASN A C 1
ATOM 877 O O . ASN A 1 108 ? 1.959 -8.606 -24.601 1.00 88.00 108 ASN A O 1
ATOM 881 N N . PRO A 1 109 ? 0.743 -10.169 -25.663 1.00 84.81 109 PRO A N 1
ATOM 882 C CA . PRO A 1 109 ? 1.167 -11.258 -24.788 1.00 84.81 109 PRO A CA 1
ATOM 883 C C . PRO A 1 109 ? 2.696 -11.420 -24.709 1.00 84.81 109 PRO A C 1
ATOM 885 O O . PRO A 1 109 ? 3.421 -11.223 -25.683 1.00 84.81 109 PRO A O 1
ATOM 888 N N . LEU A 1 110 ? 3.191 -11.787 -23.523 1.00 73.31 110 LEU A N 1
ATOM 889 C CA . LEU A 1 110 ? 4.619 -11.959 -23.241 1.00 73.31 110 LEU A CA 1
ATOM 890 C C . LEU A 1 110 ? 5.167 -13.252 -23.864 1.00 73.31 110 LEU A C 1
ATOM 892 O O . LEU A 1 110 ? 4.856 -14.353 -23.407 1.00 73.31 110 LEU A O 1
ATOM 896 N N . GLU A 1 111 ? 6.067 -13.131 -24.839 1.00 68.56 111 GLU A N 1
ATOM 897 C CA . GLU A 1 111 ? 6.843 -14.263 -25.353 1.00 68.56 111 GLU A CA 1
ATOM 898 C C . GLU A 1 111 ? 8.123 -14.473 -24.524 1.00 68.56 111 GLU A C 1
ATOM 900 O O . GLU A 1 111 ? 9.140 -13.802 -24.709 1.00 68.56 111 GLU A O 1
ATOM 905 N N . ARG A 1 112 ? 8.102 -15.450 -23.603 1.00 58.88 112 ARG A N 1
ATOM 906 C CA . ARG A 1 112 ? 9.248 -15.784 -22.721 1.00 58.88 112 ARG A CA 1
ATOM 907 C C . ARG A 1 112 ? 10.511 -16.243 -23.474 1.00 58.88 112 ARG A C 1
ATOM 909 O O . ARG A 1 112 ? 11.591 -16.290 -22.889 1.00 58.88 112 ARG A O 1
ATOM 916 N N . SER A 1 113 ? 10.399 -16.598 -24.755 1.00 58.66 113 SER A N 1
ATOM 917 C CA . SER A 1 113 ? 11.515 -17.018 -25.619 1.00 58.66 113 SER A CA 1
ATOM 918 C C . SER A 1 113 ? 12.505 -15.895 -25.938 1.00 58.66 113 SER A C 1
ATOM 920 O O . SER A 1 113 ? 13.652 -16.197 -26.259 1.00 58.66 113 SER A O 1
ATOM 922 N N . LEU A 1 114 ? 12.103 -14.625 -25.815 1.00 57.00 114 LEU A N 1
ATOM 923 C CA . LEU A 1 114 ? 12.932 -13.460 -26.156 1.00 57.00 114 LEU A CA 1
ATOM 924 C C . LEU A 1 114 ? 13.984 -13.098 -25.087 1.00 57.00 114 LEU A C 1
ATOM 926 O O . LEU A 1 114 ? 14.801 -12.212 -25.314 1.00 57.00 114 LEU A O 1
ATOM 930 N N . ILE A 1 115 ? 13.978 -13.769 -23.927 1.00 59.06 115 ILE A N 1
ATOM 931 C CA . ILE A 1 115 ? 14.722 -13.347 -22.721 1.00 59.06 115 ILE A CA 1
ATOM 932 C C . ILE A 1 115 ? 15.981 -14.208 -22.466 1.00 59.06 115 ILE A C 1
ATOM 934 O O . ILE A 1 115 ? 16.740 -13.960 -21.532 1.00 59.06 115 ILE A O 1
ATOM 938 N N . ARG A 1 116 ? 16.260 -15.236 -23.282 1.00 58.34 116 ARG A N 1
ATOM 939 C CA . ARG A 1 116 ? 17.410 -16.125 -23.026 1.00 58.34 116 ARG A CA 1
ATOM 940 C C . ARG A 1 116 ? 18.715 -15.565 -23.608 1.00 58.34 116 ARG A C 1
ATOM 942 O O . ARG A 1 116 ? 18.756 -15.290 -24.808 1.00 58.34 116 ARG A O 1
ATOM 949 N N . PRO A 1 117 ? 19.802 -15.468 -22.814 1.00 56.22 117 PRO A N 1
ATOM 950 C CA . PRO A 1 117 ? 21.107 -15.101 -23.345 1.00 56.22 117 PRO A CA 1
ATOM 951 C C . PRO A 1 117 ? 21.587 -16.172 -24.342 1.00 56.22 117 PRO A C 1
ATOM 953 O O . PRO A 1 117 ? 21.384 -17.369 -24.103 1.00 56.22 117 PRO A O 1
ATOM 956 N N . PRO A 1 118 ? 22.235 -15.784 -25.455 1.00 61.00 118 PRO A N 1
ATOM 957 C CA . PRO A 1 118 ? 22.813 -16.745 -26.386 1.00 61.00 118 PRO A CA 1
ATOM 958 C C . PRO A 1 118 ? 23.845 -17.642 -25.672 1.00 61.00 118 PRO A C 1
ATOM 960 O O . PRO A 1 118 ? 24.699 -17.115 -24.950 1.00 61.00 118 PRO A O 1
ATOM 963 N N . PRO A 1 119 ? 23.826 -18.976 -25.868 1.00 60.16 119 PRO A N 1
ATOM 964 C CA . PRO A 1 119 ? 24.800 -19.866 -25.240 1.00 60.16 119 PRO A CA 1
ATOM 965 C C . PRO A 1 119 ? 26.235 -19.494 -25.641 1.00 60.16 119 PRO A C 1
ATOM 967 O O . PRO A 1 119 ? 26.539 -19.383 -26.827 1.00 60.16 119 PRO A O 1
ATOM 970 N N . GLY A 1 120 ? 27.128 -19.326 -24.660 1.00 65.31 120 GLY A N 1
ATOM 971 C CA . GLY A 1 120 ? 28.563 -19.105 -24.896 1.00 65.31 120 GLY A CA 1
ATOM 972 C C . GLY A 1 120 ? 28.988 -17.661 -25.199 1.00 65.31 120 GLY A C 1
ATOM 973 O O . GLY A 1 120 ? 30.147 -17.444 -25.545 1.00 65.31 120 GLY A O 1
ATOM 974 N N . VAL A 1 121 ? 28.095 -16.674 -25.059 1.00 71.81 121 VAL A N 1
ATOM 975 C CA . VAL A 1 121 ? 28.423 -15.246 -25.219 1.00 71.81 121 VAL A CA 1
ATOM 976 C C . VAL A 1 121 ? 28.620 -14.592 -23.851 1.00 71.81 121 VAL A C 1
ATOM 978 O O . VAL A 1 121 ? 27.876 -14.861 -22.911 1.00 71.81 121 VAL A O 1
ATOM 981 N N . THR A 1 122 ? 29.619 -13.714 -23.728 1.00 75.56 122 THR A N 1
ATOM 982 C CA . THR A 1 122 ? 29.849 -12.945 -22.497 1.00 75.56 122 THR A CA 1
ATOM 983 C C . THR A 1 122 ? 28.623 -12.090 -22.153 1.00 75.56 122 THR A C 1
ATOM 985 O O . THR A 1 122 ? 28.117 -11.402 -23.055 1.00 75.56 122 THR A O 1
ATOM 988 N N . PRO A 1 123 ? 28.177 -12.070 -20.882 1.00 82.88 123 PRO A N 1
ATOM 989 C CA . PRO A 1 123 ? 27.043 -11.254 -20.458 1.00 82.88 123 PRO A CA 1
ATOM 990 C C . PRO A 1 123 ? 27.215 -9.783 -20.859 1.00 82.88 123 PRO A C 1
ATOM 992 O O . PRO A 1 123 ? 28.296 -9.206 -20.704 1.00 82.88 123 PRO A O 1
ATOM 995 N N . TYR A 1 124 ? 26.166 -9.175 -21.411 1.00 86.44 124 TYR A N 1
ATOM 996 C CA . TYR A 1 124 ? 26.199 -7.822 -21.959 1.00 86.44 124 TYR A CA 1
ATOM 997 C C . TYR A 1 124 ? 26.471 -6.779 -20.887 1.00 86.44 124 TYR A C 1
ATOM 999 O O . TYR A 1 124 ? 27.076 -5.753 -21.181 1.00 86.44 124 TYR A O 1
ATOM 1007 N N . TRP A 1 125 ? 26.095 -7.051 -19.638 1.00 84.94 125 TRP A N 1
ATOM 1008 C CA . TRP A 1 125 ? 26.301 -6.121 -18.533 1.00 84.94 125 TRP A CA 1
ATOM 1009 C C . TRP A 1 125 ? 27.789 -5.768 -18.326 1.00 84.94 125 TRP A C 1
ATOM 1011 O O . TRP A 1 125 ? 28.101 -4.612 -18.047 1.00 84.94 125 TRP A O 1
ATOM 1021 N N . PHE A 1 126 ? 28.727 -6.694 -18.584 1.00 82.12 126 PHE A N 1
ATOM 1022 C CA . PHE A 1 126 ? 30.168 -6.396 -18.572 1.00 82.12 126 PHE A CA 1
ATOM 1023 C C . PHE A 1 126 ? 30.553 -5.370 -19.641 1.00 82.12 126 PHE A C 1
ATOM 1025 O O . PHE A 1 126 ? 31.403 -4.515 -19.412 1.00 82.12 126 PHE A O 1
ATOM 1032 N N . THR A 1 127 ? 29.920 -5.451 -20.812 1.00 83.69 127 THR A N 1
ATOM 1033 C CA . THR A 1 127 ? 30.156 -4.524 -21.928 1.00 83.69 127 THR A CA 1
ATOM 1034 C C . THR A 1 127 ? 29.479 -3.181 -21.679 1.00 83.69 127 THR A C 1
ATOM 1036 O O . THR A 1 127 ? 30.048 -2.135 -21.979 1.00 83.69 127 THR A O 1
ATOM 1039 N N . LEU A 1 128 ? 28.269 -3.209 -21.120 1.00 86.12 128 LEU A N 1
ATOM 1040 C CA . LEU A 1 128 ? 27.441 -2.030 -20.922 1.00 86.12 128 LEU A CA 1
ATOM 1041 C C . LEU A 1 128 ? 27.913 -1.193 -19.724 1.00 86.12 128 LEU A C 1
ATOM 1043 O O . LEU A 1 128 ? 27.943 0.030 -19.814 1.00 86.12 128 LEU A O 1
ATOM 1047 N N . PHE A 1 129 ? 28.336 -1.833 -18.631 1.00 86.25 129 PHE A N 1
ATOM 1048 C CA . PHE A 1 129 ? 28.727 -1.160 -17.386 1.00 86.25 129 PHE A CA 1
ATOM 1049 C C . PHE A 1 129 ? 30.206 -1.312 -17.020 1.00 86.25 129 PHE A C 1
ATOM 1051 O O . PHE A 1 129 ? 30.638 -0.774 -16.005 1.00 86.25 129 PHE A O 1
ATOM 1058 N N . GLY A 1 130 ? 31.010 -1.995 -17.840 1.00 79.69 130 GLY A N 1
ATOM 1059 C CA . GLY A 1 130 ? 32.453 -2.121 -17.614 1.00 79.69 130 GLY A CA 1
ATOM 1060 C C . GLY A 1 130 ? 32.834 -3.040 -16.449 1.00 79.69 130 GLY A C 1
ATOM 1061 O O . GLY A 1 130 ? 33.915 -2.883 -15.893 1.00 79.69 130 GLY A O 1
ATOM 1062 N N . GLY A 1 131 ? 31.965 -3.983 -16.067 1.00 68.25 131 GLY A N 1
ATOM 1063 C CA . GLY A 1 131 ? 32.231 -4.936 -14.980 1.00 68.25 131 GLY A CA 1
ATOM 1064 C C . GLY A 1 131 ? 31.745 -4.510 -13.589 1.00 68.25 131 GLY A C 1
ATOM 1065 O O . GLY A 1 131 ? 31.932 -5.260 -12.636 1.00 68.25 131 GLY A O 1
ATOM 1066 N N . GLU A 1 132 ? 31.030 -3.384 -13.469 1.00 75.56 132 GLU A N 1
ATOM 1067 C CA . GLU A 1 132 ? 30.268 -3.023 -12.259 1.00 75.56 132 GLU A CA 1
ATOM 1068 C C . GLU A 1 132 ? 28.998 -3.888 -12.094 1.00 75.56 132 GLU A C 1
ATOM 1070 O O . GLU A 1 132 ? 28.035 -3.742 -12.847 1.00 75.56 132 GLU A O 1
ATOM 1075 N N . ASN A 1 133 ? 28.998 -4.814 -11.124 1.00 68.81 133 ASN A N 1
ATOM 1076 C CA . ASN A 1 133 ? 27.885 -5.749 -10.856 1.00 68.81 133 ASN A CA 1
ATOM 1077 C C . ASN A 1 133 ? 26.608 -5.074 -10.318 1.00 68.81 133 ASN A C 1
ATOM 1079 O O . ASN A 1 133 ? 25.577 -5.732 -10.188 1.00 68.81 133 ASN A O 1
ATOM 1083 N N . TYR A 1 134 ? 26.697 -3.792 -9.966 1.00 76.62 134 TYR A N 1
ATOM 1084 C CA . TYR A 1 134 ? 25.660 -3.019 -9.298 1.00 76.62 134 TYR A CA 1
ATOM 1085 C C . TYR A 1 134 ? 25.414 -1.734 -10.082 1.00 76.62 134 TYR A C 1
ATOM 1087 O O . TYR A 1 134 ? 26.314 -0.902 -10.216 1.00 76.62 134 TYR A O 1
ATOM 1095 N N . PHE A 1 135 ? 24.200 -1.569 -10.610 1.00 83.25 135 PHE A N 1
ATOM 1096 C CA . PHE A 1 135 ? 23.856 -0.390 -11.393 1.00 83.25 135 PHE A CA 1
ATOM 1097 C C . PHE A 1 135 ? 22.395 0.008 -11.188 1.00 83.25 135 PHE A C 1
ATOM 1099 O O . PHE A 1 135 ? 21.488 -0.785 -11.432 1.00 83.25 135 PHE A O 1
ATOM 1106 N N . THR A 1 136 ? 22.165 1.245 -10.744 1.00 87.88 136 THR A N 1
ATOM 1107 C CA . THR A 1 136 ? 20.822 1.790 -10.476 1.00 87.88 136 THR A CA 1
ATOM 1108 C C . THR A 1 136 ? 20.393 2.790 -11.548 1.00 87.88 136 THR A C 1
ATOM 1110 O O . THR A 1 136 ? 21.217 3.330 -12.295 1.00 87.88 136 THR A O 1
ATOM 1113 N N . GLY A 1 137 ? 19.096 3.110 -11.590 1.00 86.19 137 GLY A N 1
ATOM 1114 C CA . GLY A 1 137 ? 18.577 4.173 -12.457 1.00 86.19 137 GLY A CA 1
ATOM 1115 C C . GLY A 1 137 ? 19.257 5.532 -12.219 1.00 86.19 137 GLY A C 1
ATOM 1116 O O . GLY A 1 137 ? 19.614 6.222 -13.168 1.00 86.19 137 GLY A O 1
ATOM 1117 N N . GLU A 1 138 ? 19.537 5.907 -10.969 1.00 85.88 138 GLU A N 1
ATOM 1118 C CA . GLU A 1 138 ? 20.218 7.180 -10.666 1.00 85.88 138 GLU A CA 1
ATOM 1119 C C . GLU A 1 138 ? 21.663 7.202 -11.203 1.00 85.88 138 GLU A C 1
ATOM 1121 O O . GLU A 1 138 ? 22.132 8.218 -11.727 1.00 85.88 138 GLU A O 1
ATOM 1126 N N . MET A 1 139 ? 22.364 6.062 -11.149 1.00 88.12 139 MET A N 1
ATOM 1127 C CA . MET A 1 139 ? 23.699 5.916 -11.739 1.00 88.12 139 MET A CA 1
ATOM 1128 C C . MET A 1 139 ? 23.654 6.030 -13.269 1.00 88.12 139 MET A C 1
ATOM 1130 O O . MET A 1 139 ? 24.485 6.740 -13.845 1.00 88.12 139 MET A O 1
ATOM 1134 N N . LEU A 1 140 ? 22.664 5.407 -13.925 1.00 88.94 140 LEU A N 1
ATOM 1135 C CA . LEU A 1 140 ? 22.424 5.547 -15.372 1.00 88.94 140 LEU A CA 1
ATOM 1136 C C . LEU A 1 140 ? 22.177 6.999 -15.750 1.00 88.94 140 LEU A C 1
ATOM 1138 O O . LEU A 1 140 ? 22.808 7.508 -16.677 1.00 88.94 140 LEU A O 1
ATOM 1142 N N . LEU A 1 141 ? 21.300 7.675 -15.011 1.00 88.69 141 LEU A N 1
ATOM 1143 C CA . LEU A 1 141 ? 20.964 9.068 -15.256 1.00 88.69 141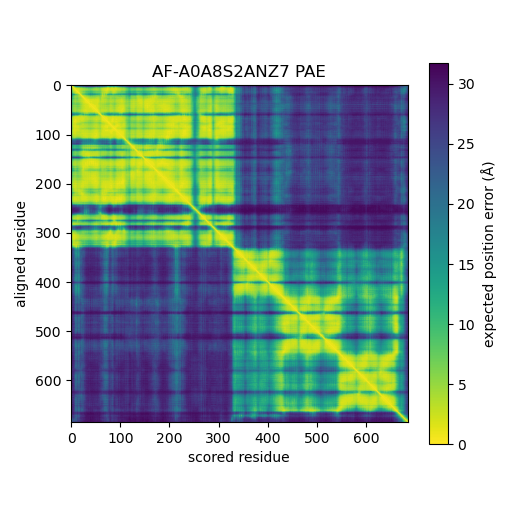 LEU A CA 1
ATOM 1144 C C . LEU A 1 141 ? 22.203 9.968 -15.133 1.00 88.69 141 LEU A C 1
ATOM 1146 O O . LEU A 1 141 ? 22.478 10.772 -16.024 1.00 88.69 141 LEU A O 1
ATOM 1150 N N . SER A 1 142 ? 23.002 9.772 -14.081 1.00 88.62 142 SER A N 1
ATOM 1151 C CA . SER A 1 142 ? 24.272 10.478 -13.876 1.00 88.62 142 SER A CA 1
ATOM 1152 C C . SER A 1 142 ? 25.253 10.240 -15.035 1.00 88.62 142 SER A C 1
ATOM 1154 O O . SER A 1 142 ? 25.843 11.201 -15.538 1.00 88.62 142 SER A O 1
ATOM 1156 N N . LYS A 1 143 ? 25.406 8.995 -15.523 1.00 87.94 143 LYS A N 1
ATOM 1157 C CA . LYS A 1 143 ? 26.271 8.698 -16.684 1.00 87.94 143 LYS A CA 1
ATOM 1158 C C . LYS A 1 143 ? 25.745 9.340 -17.970 1.00 87.94 143 LYS A C 1
ATOM 1160 O O . LYS A 1 143 ? 26.538 9.916 -18.717 1.00 87.94 143 LYS A O 1
ATOM 1165 N N . LEU A 1 144 ? 24.433 9.286 -18.202 1.00 88.50 144 LEU A N 1
ATOM 1166 C CA . LEU A 1 144 ? 23.778 9.854 -19.381 1.00 88.50 144 LEU A CA 1
ATOM 1167 C C . LEU A 1 144 ? 23.918 11.387 -19.440 1.00 88.50 144 LEU A C 1
ATOM 1169 O O . LEU A 1 144 ? 24.123 11.937 -20.521 1.00 88.50 144 LEU A O 1
ATOM 1173 N N . GLN A 1 145 ? 23.866 12.069 -18.291 1.00 84.50 145 GLN A N 1
ATOM 1174 C CA . GLN A 1 145 ? 24.006 13.528 -18.197 1.00 84.50 145 GLN A CA 1
ATOM 1175 C C . GLN A 1 145 ? 25.461 14.018 -18.243 1.00 84.50 145 GLN A C 1
ATOM 1177 O O . GLN A 1 145 ? 25.741 15.056 -18.842 1.00 84.50 145 GLN A O 1
ATOM 1182 N N . LYS A 1 146 ? 26.398 13.310 -17.595 1.00 79.62 146 LYS A N 1
ATOM 1183 C CA . LYS A 1 146 ? 27.778 13.799 -17.401 1.00 79.62 146 LYS A CA 1
ATOM 1184 C C . LYS A 1 146 ? 28.725 13.453 -18.547 1.00 79.62 146 LYS A C 1
ATOM 1186 O O . LYS A 1 146 ? 29.698 14.172 -18.772 1.00 79.62 146 LYS A O 1
ATOM 1191 N N . SER A 1 147 ? 28.486 12.357 -19.266 1.00 71.88 147 SER A N 1
ATOM 1192 C CA . SER A 1 147 ? 29.463 11.855 -20.231 1.00 71.88 147 SER A CA 1
ATOM 1193 C C . SER A 1 147 ? 29.195 12.345 -21.653 1.00 71.88 147 SER A C 1
ATOM 1195 O O . SER A 1 147 ? 28.359 11.808 -22.380 1.00 71.88 147 SER A O 1
ATOM 1197 N N . LYS A 1 148 ? 29.990 13.330 -22.092 1.00 67.00 148 LYS A N 1
ATOM 1198 C CA . LYS A 1 148 ? 30.050 13.768 -23.500 1.00 67.00 148 LYS A CA 1
ATOM 1199 C C . LYS A 1 148 ? 30.735 12.749 -24.427 1.00 67.00 148 LYS A C 1
ATOM 1201 O O . LYS A 1 148 ? 30.716 12.938 -25.637 1.00 67.00 148 LYS A O 1
ATOM 1206 N N . ALA A 1 149 ? 31.349 11.702 -23.871 1.00 74.00 149 ALA A N 1
ATOM 1207 C CA . ALA A 1 149 ? 32.107 10.686 -24.605 1.00 74.00 149 ALA A CA 1
ATOM 1208 C C . ALA A 1 149 ? 31.294 9.416 -24.929 1.00 74.00 149 ALA A C 1
ATOM 1210 O O . ALA A 1 149 ? 31.831 8.490 -25.534 1.00 74.00 149 ALA A O 1
ATOM 1211 N N . LEU A 1 150 ? 30.020 9.340 -24.524 1.00 84.88 150 LEU A N 1
ATOM 1212 C CA . LEU A 1 150 ? 29.166 8.201 -24.866 1.00 84.88 150 LEU A CA 1
ATOM 1213 C C . LEU A 1 150 ? 28.792 8.229 -26.349 1.00 84.88 150 LEU A C 1
ATOM 1215 O O . LEU A 1 150 ? 28.410 9.267 -26.890 1.00 84.88 150 LEU A O 1
ATOM 1219 N N . THR A 1 151 ? 28.842 7.062 -26.989 1.00 89.88 151 THR A N 1
ATOM 1220 C CA . THR A 1 151 ? 28.314 6.889 -28.343 1.00 89.88 151 THR A CA 1
ATOM 1221 C C . THR A 1 151 ? 26.797 7.076 -28.350 1.00 89.88 151 THR A C 1
ATOM 1223 O O . THR A 1 151 ? 26.121 6.868 -27.339 1.00 89.88 151 THR A O 1
ATOM 1226 N N . SER A 1 152 ? 26.246 7.447 -29.509 1.00 91.50 152 SER A N 1
ATOM 1227 C CA . SER A 1 152 ? 24.798 7.635 -29.662 1.00 91.50 152 SER A CA 1
ATOM 1228 C C . SER A 1 152 ? 24.006 6.363 -29.330 1.00 91.50 152 SER A C 1
ATOM 1230 O O . SER A 1 152 ? 22.976 6.420 -28.664 1.00 91.50 152 SER A O 1
ATOM 1232 N N . GLU A 1 153 ? 24.547 5.198 -29.695 1.00 92.00 153 GLU A N 1
ATOM 1233 C CA . GLU A 1 153 ? 23.965 3.896 -29.365 1.00 92.00 153 GLU A CA 1
ATOM 1234 C C . GLU A 1 153 ? 23.855 3.673 -27.848 1.00 92.00 153 GLU A C 1
ATOM 1236 O O . GLU A 1 153 ? 22.779 3.350 -27.351 1.00 92.00 153 GLU A O 1
ATOM 1241 N N . LEU A 1 154 ? 24.936 3.896 -27.088 1.00 92.00 154 LEU A N 1
ATOM 1242 C CA . LEU A 1 154 ? 24.923 3.714 -25.631 1.00 92.00 154 LEU A CA 1
ATOM 1243 C C . LEU A 1 154 ? 23.960 4.680 -24.939 1.00 92.00 154 LEU A C 1
ATOM 1245 O O . LEU A 1 154 ? 23.280 4.301 -23.989 1.00 92.00 154 LEU A O 1
ATOM 1249 N N . ARG A 1 155 ? 23.866 5.918 -25.431 1.00 93.75 155 ARG A N 1
ATOM 1250 C CA . ARG A 1 155 ? 22.945 6.932 -24.898 1.00 93.75 155 ARG A CA 1
ATOM 1251 C C . ARG A 1 155 ? 21.490 6.509 -25.063 1.00 93.75 155 ARG A C 1
ATOM 1253 O O . ARG A 1 155 ? 20.724 6.609 -24.108 1.00 93.75 155 ARG A O 1
ATOM 1260 N N . VAL A 1 156 ? 21.134 5.984 -26.236 1.00 95.56 156 VAL A N 1
ATOM 1261 C CA . VAL A 1 156 ? 19.801 5.425 -26.501 1.00 95.56 156 VAL A CA 1
ATOM 1262 C C . VAL A 1 156 ? 19.520 4.228 -25.591 1.00 95.56 156 VAL A C 1
ATOM 1264 O O . VAL A 1 156 ? 18.480 4.199 -24.940 1.00 95.56 156 VAL A O 1
ATOM 1267 N N . LYS A 1 157 ? 20.462 3.283 -25.463 1.00 95.75 157 LYS A N 1
ATOM 1268 C CA . LYS A 1 157 ? 20.300 2.104 -24.592 1.00 95.75 157 LYS A CA 1
ATOM 1269 C C . LYS A 1 157 ? 20.112 2.488 -23.119 1.00 95.75 157 LYS A C 1
ATOM 1271 O O . LYS A 1 157 ? 19.212 1.970 -22.464 1.00 95.75 157 LYS A O 1
ATOM 1276 N N . TYR A 1 158 ? 20.898 3.438 -22.611 1.00 94.88 158 TYR A N 1
ATOM 1277 C CA . TYR A 1 158 ? 20.737 3.962 -21.250 1.00 94.88 158 TYR A CA 1
ATOM 1278 C C . TYR A 1 158 ? 19.397 4.657 -21.047 1.00 94.88 158 TYR A C 1
ATOM 1280 O O . TYR A 1 158 ? 18.765 4.438 -20.021 1.00 94.88 158 TYR A O 1
ATOM 1288 N N . ALA A 1 159 ? 18.943 5.461 -22.010 1.00 95.69 159 ALA A N 1
ATOM 1289 C CA . ALA A 1 159 ? 17.635 6.098 -21.930 1.00 95.69 159 ALA A CA 1
ATOM 1290 C C . ALA A 1 159 ? 16.491 5.073 -21.907 1.00 95.69 159 ALA A C 1
ATOM 1292 O O . ALA A 1 159 ? 15.581 5.215 -21.097 1.00 95.69 159 ALA A O 1
ATOM 1293 N N . CYS A 1 160 ? 16.558 4.022 -22.730 1.00 96.94 160 CYS A N 1
ATOM 1294 C CA . CYS A 1 160 ? 15.579 2.932 -22.727 1.00 96.94 160 CYS A CA 1
ATOM 1295 C C . CYS A 1 160 ? 15.510 2.223 -21.366 1.00 96.94 160 CYS A C 1
ATOM 1297 O O . CYS A 1 160 ? 14.424 2.109 -20.802 1.00 96.94 160 CYS A O 1
ATOM 1299 N N . LEU A 1 161 ? 16.656 1.819 -20.804 1.00 95.44 161 LEU A N 1
ATOM 1300 C CA . LEU A 1 161 ? 16.714 1.216 -19.464 1.00 95.44 161 LEU A CA 1
ATOM 1301 C C . LEU A 1 161 ? 16.202 2.179 -18.385 1.00 95.44 161 LEU A C 1
ATOM 1303 O O . LEU A 1 161 ? 15.515 1.771 -17.456 1.00 95.44 161 LEU A O 1
ATOM 1307 N N . LEU A 1 162 ? 16.476 3.479 -18.512 1.00 94.12 162 LEU A N 1
ATOM 1308 C CA . LEU A 1 162 ? 15.993 4.477 -17.561 1.00 94.12 162 LEU A CA 1
ATOM 1309 C C . LEU A 1 162 ? 14.469 4.667 -17.625 1.00 94.12 162 LEU A C 1
ATOM 1311 O O . LEU A 1 162 ? 13.835 4.848 -16.588 1.00 94.12 162 LEU A O 1
ATOM 1315 N N . LEU A 1 163 ? 13.880 4.623 -18.823 1.00 95.12 163 LEU A N 1
ATOM 1316 C CA . LEU A 1 163 ? 12.430 4.703 -19.018 1.00 95.12 163 LEU A CA 1
ATOM 1317 C C . LEU A 1 163 ? 11.721 3.431 -18.540 1.00 95.12 163 LEU A C 1
ATOM 1319 O O . LEU A 1 163 ? 10.637 3.515 -17.971 1.00 95.12 163 LEU A O 1
ATOM 1323 N N . VAL A 1 164 ? 12.326 2.260 -18.729 1.00 94.69 164 VAL A N 1
ATOM 1324 C CA . VAL A 1 164 ? 11.749 0.990 -18.279 1.00 94.69 164 VAL A CA 1
ATOM 1325 C C . VAL A 1 164 ? 11.967 0.793 -16.781 1.00 94.69 164 VAL A C 1
ATOM 1327 O O . VAL A 1 164 ? 11.006 0.797 -16.021 1.00 94.69 164 VAL A O 1
ATOM 1330 N N . ASP A 1 165 ? 13.210 0.693 -16.324 1.00 90.81 165 ASP A N 1
ATOM 1331 C CA . ASP A 1 165 ? 13.548 0.278 -14.956 1.00 90.81 165 ASP A CA 1
ATOM 1332 C C . ASP A 1 165 ? 13.633 1.451 -13.977 1.00 90.81 165 ASP A C 1
ATOM 1334 O O . ASP A 1 165 ? 13.309 1.333 -12.797 1.00 90.81 165 ASP A O 1
ATOM 1338 N N . GLY A 1 166 ? 14.030 2.625 -14.471 1.00 86.00 166 GLY A N 1
ATOM 1339 C CA . GLY A 1 166 ? 14.080 3.854 -13.677 1.00 86.00 166 GLY A CA 1
ATOM 1340 C C . GLY A 1 166 ? 12.733 4.578 -13.554 1.00 86.00 166 GLY A C 1
ATOM 1341 O O . GLY A 1 166 ? 12.631 5.529 -12.766 1.00 86.00 166 GLY A O 1
ATOM 1342 N N . PHE A 1 167 ? 11.717 4.159 -14.319 1.00 90.00 167 PHE A N 1
ATOM 1343 C CA . PHE A 1 167 ? 10.433 4.853 -14.406 1.00 90.00 167 PHE A CA 1
ATOM 1344 C C . PHE A 1 167 ? 9.216 3.910 -14.457 1.00 90.00 167 PHE A C 1
ATOM 1346 O O . PHE A 1 167 ? 8.478 3.862 -13.479 1.00 90.00 167 PHE A O 1
ATOM 1353 N N . LEU A 1 168 ? 8.993 3.145 -15.532 1.00 91.25 168 LEU A N 1
ATOM 1354 C CA . LEU A 1 168 ? 7.771 2.329 -15.692 1.00 91.25 168 LEU A CA 1
ATOM 1355 C C . LEU A 1 168 ? 7.665 1.148 -14.711 1.00 91.25 168 LEU A C 1
ATOM 1357 O O . LEU A 1 168 ? 6.569 0.796 -14.273 1.00 91.25 168 LEU A O 1
ATOM 1361 N N . GLY A 1 169 ? 8.792 0.514 -14.401 1.00 85.38 169 GLY A N 1
ATOM 1362 C CA . GLY A 1 169 ? 8.892 -0.708 -13.605 1.00 85.38 169 GLY A CA 1
ATOM 1363 C C . GLY A 1 169 ? 9.583 -0.521 -12.259 1.00 85.38 169 GLY A C 1
ATOM 1364 O O . GLY A 1 169 ? 10.020 -1.503 -11.666 1.00 85.38 169 GLY A O 1
ATOM 1365 N N . ARG A 1 170 ? 9.721 0.723 -11.783 1.00 81.94 170 ARG A N 1
ATOM 1366 C CA . ARG A 1 170 ? 10.480 1.017 -10.563 1.00 81.94 170 ARG A CA 1
ATOM 1367 C C . ARG A 1 170 ? 9.721 0.559 -9.312 1.00 81.94 170 ARG A C 1
ATOM 1369 O O . ARG A 1 170 ? 8.617 1.037 -9.044 1.00 81.94 170 ARG A O 1
ATOM 1376 N N . ARG A 1 171 ? 10.341 -0.339 -8.538 1.00 79.12 171 ARG A N 1
ATOM 1377 C CA . ARG A 1 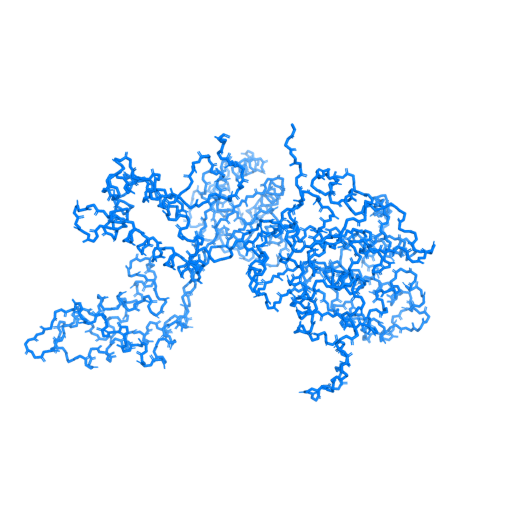171 ? 9.799 -0.918 -7.289 1.00 79.12 171 ARG A CA 1
ATOM 1378 C C . ARG A 1 171 ? 10.333 -0.269 -6.016 1.00 79.12 171 ARG A C 1
ATOM 1380 O O . ARG A 1 171 ? 9.649 -0.274 -5.004 1.00 79.12 171 ARG A O 1
ATOM 1387 N N . SER A 1 172 ? 11.541 0.290 -6.071 1.00 77.69 172 SER A N 1
ATOM 1388 C CA . SER A 1 172 ? 12.194 0.973 -4.952 1.00 77.69 172 SER A CA 1
ATOM 1389 C C . SER A 1 172 ? 13.146 2.066 -5.459 1.00 77.69 172 SER A C 1
ATOM 1391 O O . SER A 1 172 ? 13.493 2.123 -6.647 1.00 77.69 172 SER A O 1
ATOM 1393 N N . PHE A 1 173 ? 13.591 2.969 -4.579 1.00 68.62 173 PHE A N 1
ATOM 1394 C CA . PHE A 1 173 ? 14.535 4.028 -4.965 1.00 68.62 173 PHE A CA 1
ATOM 1395 C C . PHE A 1 173 ? 15.927 3.491 -5.321 1.00 68.62 173 PHE A C 1
ATOM 1397 O O . PHE A 1 173 ? 16.596 4.089 -6.167 1.00 68.62 173 PHE A O 1
ATOM 1404 N N . HIS A 1 174 ? 16.316 2.354 -4.744 1.00 74.38 174 HIS A N 1
ATOM 1405 C CA . HIS A 1 174 ? 17.623 1.718 -4.933 1.00 74.38 174 HIS A CA 1
ATOM 1406 C C . HIS A 1 174 ? 17.583 0.518 -5.888 1.00 74.38 174 HIS A C 1
ATOM 1408 O O . HIS A 1 174 ? 18.582 -0.180 -6.028 1.00 74.38 174 HIS A O 1
ATOM 1414 N N . MET A 1 175 ? 16.455 0.305 -6.580 1.00 80.56 175 MET A N 1
ATOM 1415 C CA . MET A 1 175 ? 16.284 -0.799 -7.521 1.00 80.56 175 MET A CA 1
ATOM 1416 C C . MET A 1 175 ? 17.415 -0.834 -8.559 1.00 80.56 175 MET A C 1
ATOM 1418 O O . MET A 1 175 ? 17.695 0.156 -9.253 1.00 80.56 175 MET A O 1
ATOM 1422 N N . MET A 1 176 ? 18.047 -2.002 -8.658 1.00 86.50 176 MET A N 1
ATOM 1423 C CA . MET A 1 176 ? 19.027 -2.301 -9.693 1.00 86.50 176 MET A CA 1
ATOM 1424 C C . MET A 1 176 ? 18.340 -2.564 -11.029 1.00 86.50 176 MET A C 1
ATOM 1426 O O . MET A 1 176 ? 17.225 -3.081 -11.082 1.00 86.50 176 MET A O 1
ATOM 1430 N N . ILE A 1 177 ? 19.036 -2.246 -12.118 1.00 88.31 177 ILE A N 1
ATOM 1431 C CA . ILE A 1 177 ? 18.585 -2.605 -13.462 1.00 88.31 177 ILE A CA 1
ATOM 1432 C C . ILE A 1 177 ? 18.618 -4.140 -13.602 1.00 88.31 177 ILE A C 1
ATOM 1434 O O . ILE A 1 177 ? 19.693 -4.725 -13.422 1.00 88.31 177 ILE A O 1
ATOM 1438 N N . PRO A 1 178 ? 17.493 -4.805 -13.931 1.00 88.00 178 PRO A N 1
ATOM 1439 C CA . PRO A 1 178 ? 17.443 -6.257 -14.080 1.00 88.00 178 PRO A CA 1
ATOM 1440 C C . PRO A 1 178 ? 18.412 -6.760 -15.151 1.00 88.00 178 PRO A C 1
ATOM 1442 O O . PRO A 1 178 ? 18.529 -6.181 -16.237 1.00 88.00 178 PRO A O 1
ATOM 1445 N N . ARG A 1 179 ? 19.097 -7.873 -14.870 1.00 85.75 179 ARG A N 1
ATOM 1446 C CA . ARG A 1 179 ? 20.096 -8.447 -15.790 1.00 85.75 179 ARG A CA 1
ATOM 1447 C C . ARG A 1 179 ? 19.456 -8.882 -17.103 1.00 85.75 179 ARG A C 1
ATOM 1449 O O . ARG A 1 179 ? 20.055 -8.729 -18.162 1.00 85.75 179 ARG A O 1
ATOM 1456 N N . GLU A 1 180 ? 18.224 -9.359 -17.038 1.00 86.31 180 GLU A N 1
ATOM 1457 C CA . GLU A 1 180 ? 17.406 -9.770 -18.172 1.00 86.31 180 GLU A CA 1
ATOM 1458 C C . GLU A 1 180 ? 17.170 -8.602 -19.136 1.00 86.31 180 GLU A C 1
ATOM 1460 O O . GLU A 1 180 ? 17.307 -8.754 -20.349 1.00 86.31 180 GLU A O 1
ATOM 1465 N N . HIS A 1 181 ? 16.878 -7.412 -18.604 1.00 90.88 181 HIS A N 1
ATOM 1466 C CA . HIS A 1 181 ? 16.663 -6.210 -19.410 1.00 90.88 181 HIS A CA 1
ATOM 1467 C C . HIS A 1 181 ? 17.972 -5.714 -20.028 1.00 90.88 181 HIS A C 1
ATOM 1469 O O . HIS A 1 181 ? 17.988 -5.260 -21.174 1.00 90.88 181 HIS A O 1
ATOM 1475 N N . VAL A 1 182 ? 19.086 -5.863 -19.303 1.00 90.62 182 VAL A N 1
ATOM 1476 C CA . VAL A 1 182 ? 20.428 -5.562 -19.816 1.00 90.62 182 VAL A CA 1
ATOM 1477 C C . VAL A 1 182 ? 20.826 -6.520 -20.941 1.00 90.62 182 VAL A C 1
ATOM 1479 O O . VAL A 1 182 ? 21.379 -6.081 -21.944 1.00 90.62 182 VAL A O 1
ATOM 1482 N N . GLU A 1 183 ? 20.539 -7.816 -20.841 1.00 87.94 183 GLU A N 1
ATOM 1483 C CA . GLU A 1 183 ? 20.798 -8.726 -21.964 1.00 87.94 183 GLU A CA 1
ATOM 1484 C C . GLU A 1 183 ? 19.896 -8.415 -23.161 1.00 87.94 183 GLU A C 1
ATOM 1486 O O . GLU A 1 183 ? 20.369 -8.421 -24.298 1.00 87.94 183 GLU A O 1
ATOM 1491 N N . MET A 1 184 ? 18.628 -8.077 -22.919 1.00 88.94 184 MET A N 1
ATOM 1492 C CA . MET A 1 184 ? 17.671 -7.754 -23.976 1.00 88.94 184 MET A CA 1
ATOM 1493 C C . MET A 1 184 ? 18.056 -6.486 -24.746 1.00 88.94 184 MET A C 1
ATOM 1495 O O . MET A 1 184 ? 18.023 -6.490 -25.973 1.00 88.94 184 MET A O 1
ATOM 1499 N N . ILE A 1 185 ? 18.489 -5.420 -24.058 1.00 92.06 185 ILE A N 1
ATOM 1500 C CA . ILE A 1 185 ? 18.862 -4.142 -24.697 1.00 92.06 185 ILE A CA 1
ATOM 1501 C C . ILE A 1 185 ? 20.114 -4.261 -25.583 1.00 92.06 185 ILE A C 1
ATOM 1503 O O . ILE A 1 185 ? 20.454 -3.323 -26.309 1.00 92.06 185 ILE A O 1
ATOM 1507 N N . ARG A 1 186 ? 20.815 -5.407 -25.564 1.00 90.38 186 ARG A N 1
ATOM 1508 C CA . ARG A 1 186 ? 21.860 -5.715 -26.548 1.00 90.38 186 ARG A CA 1
ATOM 1509 C C . ARG A 1 186 ? 21.327 -5.519 -27.969 1.00 90.38 186 ARG A C 1
ATOM 1511 O O . ARG A 1 186 ? 22.009 -4.866 -28.764 1.00 90.38 186 ARG A O 1
ATOM 1518 N N . ASP A 1 187 ? 20.117 -6.018 -28.233 1.00 90.31 187 ASP A N 1
ATOM 1519 C CA . ASP A 1 187 ? 19.343 -5.788 -29.452 1.00 90.31 187 ASP A CA 1
ATOM 1520 C C . ASP A 1 187 ? 18.244 -4.749 -29.176 1.00 90.31 187 ASP A C 1
ATOM 1522 O O . ASP A 1 187 ? 17.232 -5.013 -28.523 1.00 90.31 187 ASP A O 1
ATOM 1526 N N . LEU A 1 188 ? 18.465 -3.530 -29.670 1.00 93.00 188 LEU A N 1
ATOM 1527 C CA . LEU A 1 188 ? 17.552 -2.417 -29.441 1.00 93.00 188 LEU A CA 1
ATOM 1528 C C . LEU A 1 188 ? 16.179 -2.650 -30.090 1.00 93.00 188 LEU A C 1
ATOM 1530 O O . LEU A 1 188 ? 15.172 -2.249 -29.515 1.00 93.00 188 LEU A O 1
ATOM 1534 N N . ASP A 1 189 ? 16.116 -3.305 -31.250 1.00 91.56 189 ASP A N 1
ATOM 1535 C CA . ASP A 1 189 ? 14.852 -3.520 -31.960 1.00 91.56 189 ASP A CA 1
ATOM 1536 C C . ASP A 1 189 ? 13.978 -4.542 -31.231 1.00 91.56 189 ASP A C 1
ATOM 1538 O O . ASP A 1 189 ? 12.759 -4.370 -31.150 1.00 91.56 189 ASP A O 1
ATOM 1542 N N . VAL A 1 190 ? 14.595 -5.587 -30.669 1.00 90.12 190 VAL A N 1
ATOM 1543 C CA . VAL A 1 190 ? 13.909 -6.545 -29.789 1.00 90.12 190 VAL A CA 1
ATOM 1544 C C . VAL A 1 190 ? 13.397 -5.833 -28.541 1.00 90.12 190 VAL A C 1
ATOM 1546 O O . VAL A 1 190 ? 12.221 -5.968 -28.201 1.00 90.12 190 VAL A O 1
ATOM 1549 N N . PHE A 1 191 ? 14.240 -5.021 -27.899 1.00 93.19 191 PHE A N 1
ATOM 1550 C CA . PHE A 1 191 ? 13.860 -4.282 -26.697 1.00 93.19 191 PHE A CA 1
ATOM 1551 C C . PHE A 1 191 ? 12.702 -3.306 -26.946 1.00 93.19 191 PHE A C 1
ATOM 1553 O O . PHE A 1 191 ? 11.769 -3.249 -26.152 1.00 93.19 191 PHE A O 1
ATOM 1560 N N . LEU A 1 192 ? 12.721 -2.545 -28.045 1.00 93.25 192 LEU A N 1
ATOM 1561 C CA . LEU A 1 192 ? 11.664 -1.577 -28.374 1.00 93.25 192 LEU A CA 1
ATOM 1562 C C . LEU A 1 192 ? 10.339 -2.243 -28.780 1.00 93.25 192 LEU A C 1
ATOM 1564 O O . LEU A 1 192 ? 9.288 -1.616 -28.674 1.00 93.25 192 LEU A O 1
ATOM 1568 N N . LYS A 1 193 ? 10.368 -3.498 -29.246 1.00 91.06 193 LYS A N 1
ATOM 1569 C CA . LYS A 1 193 ? 9.163 -4.284 -29.560 1.00 91.06 193 LYS A CA 1
ATOM 1570 C C . LYS A 1 193 ? 8.630 -5.072 -28.368 1.00 91.06 193 LYS A C 1
ATOM 1572 O O . LYS A 1 193 ? 7.515 -5.580 -28.453 1.00 91.06 193 LYS A O 1
ATOM 1577 N N . TYR A 1 194 ? 9.387 -5.192 -27.281 1.00 91.81 194 TYR A N 1
ATOM 1578 C CA . TYR A 1 194 ? 8.959 -5.931 -26.098 1.00 91.81 194 TYR A CA 1
ATOM 1579 C C . TYR A 1 194 ? 7.683 -5.318 -25.482 1.00 91.81 194 TYR A C 1
ATOM 1581 O O . TYR A 1 194 ? 7.524 -4.092 -25.501 1.00 91.81 194 TYR A O 1
ATOM 1589 N N . PRO A 1 195 ? 6.748 -6.125 -24.937 1.00 92.06 195 PRO A N 1
ATOM 1590 C CA . PRO A 1 195 ? 5.487 -5.630 -24.385 1.00 92.06 195 PRO A CA 1
ATOM 1591 C C . PRO A 1 195 ? 5.657 -4.972 -23.000 1.00 92.06 195 PRO A C 1
ATOM 1593 O O . PRO A 1 195 ? 5.117 -5.431 -21.990 1.00 92.06 195 PRO A O 1
ATOM 1596 N N . TRP A 1 196 ? 6.393 -3.856 -22.945 1.00 93.56 196 TRP A N 1
ATOM 1597 C CA . TRP A 1 196 ? 6.627 -3.075 -21.722 1.00 93.56 196 TRP A CA 1
ATOM 1598 C C . TRP A 1 196 ? 5.341 -2.579 -21.061 1.00 93.56 196 TRP A C 1
ATOM 1600 O O . TRP A 1 196 ? 5.309 -2.406 -19.843 1.00 93.5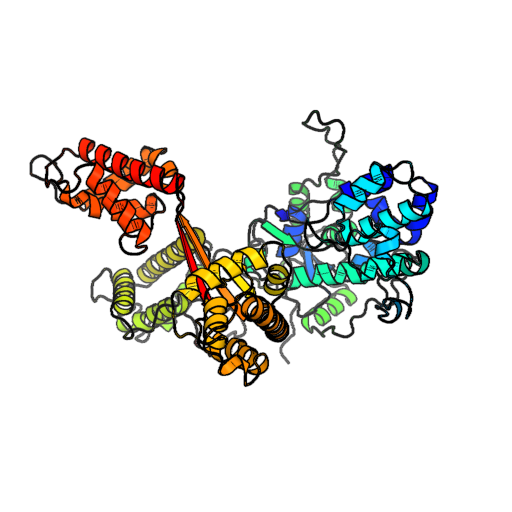6 196 TRP A O 1
ATOM 1610 N N . GLY A 1 197 ? 4.277 -2.378 -21.843 1.00 93.62 197 GLY A N 1
ATOM 1611 C CA . GLY A 1 197 ? 2.971 -1.991 -21.326 1.00 93.62 197 GLY A CA 1
ATOM 1612 C C . GLY A 1 197 ? 2.370 -3.082 -20.449 1.00 93.62 197 GLY A C 1
ATOM 1613 O O . GLY A 1 197 ? 1.949 -2.805 -19.331 1.00 93.62 197 GLY A O 1
ATOM 1614 N N . ARG A 1 198 ? 2.434 -4.339 -20.905 1.00 92.38 198 ARG A N 1
ATOM 1615 C CA . ARG A 1 198 ? 1.986 -5.496 -20.122 1.00 92.38 198 ARG A CA 1
ATOM 1616 C C . ARG A 1 198 ? 2.850 -5.712 -18.878 1.00 92.38 198 ARG A C 1
ATOM 1618 O O . ARG A 1 198 ? 2.297 -5.931 -17.809 1.00 92.38 198 ARG A O 1
ATOM 1625 N N . TYR A 1 199 ? 4.174 -5.594 -19.004 1.00 92.00 199 TYR A N 1
ATOM 1626 C CA . TYR A 1 199 ? 5.108 -5.716 -17.875 1.00 92.00 199 TYR A CA 1
ATOM 1627 C C . TYR A 1 199 ? 4.855 -4.670 -16.773 1.00 92.00 199 TYR A C 1
ATOM 1629 O O . TYR A 1 199 ? 4.774 -5.008 -15.595 1.00 92.00 199 TYR A O 1
ATOM 1637 N N . SER A 1 200 ? 4.710 -3.395 -17.151 1.00 94.56 200 SER A N 1
ATOM 1638 C CA . SER A 1 200 ? 4.465 -2.304 -16.198 1.00 94.56 200 SER A CA 1
ATOM 1639 C C . SER A 1 200 ? 3.074 -2.405 -15.564 1.00 94.56 200 SER A C 1
ATOM 1641 O O . SER A 1 200 ? 2.942 -2.242 -14.351 1.00 94.56 200 SER A O 1
ATOM 1643 N N . PHE A 1 201 ? 2.052 -2.730 -16.365 1.00 95.44 201 PHE A N 1
ATOM 1644 C CA . PHE A 1 201 ? 0.683 -2.888 -15.882 1.00 95.44 201 PHE A CA 1
ATOM 1645 C C . PHE A 1 201 ? 0.545 -4.026 -14.871 1.00 95.44 201 PHE A C 1
ATOM 1647 O O . PHE A 1 201 ? -0.063 -3.807 -13.830 1.00 95.44 201 PHE A O 1
ATOM 1654 N N . ASP A 1 202 ? 1.113 -5.203 -15.154 1.00 93.00 202 ASP A N 1
ATOM 1655 C CA . ASP A 1 202 ? 1.045 -6.372 -14.264 1.00 93.00 202 ASP A CA 1
ATOM 1656 C C . ASP A 1 202 ? 1.543 -6.020 -12.862 1.00 93.00 202 ASP A C 1
ATOM 1658 O O . ASP A 1 202 ? 0.846 -6.191 -11.869 1.00 93.00 202 ASP A O 1
ATOM 1662 N N . MET A 1 203 ? 2.713 -5.390 -12.792 1.00 90.50 203 MET A N 1
ATOM 1663 C CA . MET A 1 203 ? 3.302 -4.954 -11.534 1.00 90.50 203 MET A CA 1
ATOM 1664 C C . MET A 1 203 ? 2.452 -3.912 -10.794 1.00 90.50 203 MET A C 1
ATOM 1666 O O . MET A 1 203 ? 2.261 -4.017 -9.582 1.00 90.50 203 MET A O 1
ATOM 1670 N N . THR A 1 204 ? 1.921 -2.910 -11.499 1.00 93.69 204 THR A N 1
ATOM 1671 C CA . THR A 1 204 ? 1.019 -1.929 -10.879 1.00 93.69 204 THR A CA 1
ATOM 1672 C C . THR A 1 204 ? -0.267 -2.579 -10.388 1.00 93.69 204 THR A C 1
ATOM 1674 O O . THR A 1 204 ? -0.713 -2.285 -9.282 1.00 93.69 204 THR A O 1
ATOM 1677 N N . MET A 1 205 ? -0.851 -3.477 -11.177 1.00 94.19 205 MET A N 1
ATOM 1678 C CA . MET A 1 205 ? -2.100 -4.144 -10.842 1.00 94.19 205 MET A CA 1
ATOM 1679 C C . MET A 1 205 ? -1.930 -5.104 -9.665 1.00 94.19 205 MET A C 1
ATOM 1681 O O . MET A 1 205 ? -2.741 -5.060 -8.745 1.00 94.19 205 MET A O 1
ATOM 1685 N N . GLN A 1 206 ? -0.849 -5.887 -9.624 1.00 89.19 206 GLN A N 1
ATOM 1686 C CA . GLN A 1 206 ? -0.501 -6.729 -8.476 1.00 89.19 206 GLN A CA 1
ATOM 1687 C C . GLN A 1 206 ? -0.409 -5.901 -7.191 1.00 89.19 206 GLN A C 1
ATOM 1689 O O . GLN A 1 206 ? -1.008 -6.271 -6.185 1.00 89.19 206 GLN A O 1
ATOM 1694 N N . CYS A 1 207 ? 0.258 -4.741 -7.241 1.00 87.69 207 CYS A N 1
ATOM 1695 C CA . CYS A 1 207 ? 0.378 -3.860 -6.081 1.00 87.69 207 CYS A CA 1
ATOM 1696 C C . CYS A 1 207 ? -0.962 -3.240 -5.659 1.00 87.69 207 CYS A C 1
ATOM 1698 O O . CYS A 1 207 ? -1.202 -3.089 -4.466 1.00 87.69 207 CYS A O 1
ATOM 1700 N N . ILE A 1 208 ? -1.845 -2.885 -6.600 1.00 91.31 208 ILE A N 1
ATOM 1701 C CA . ILE A 1 208 ? -3.195 -2.393 -6.275 1.00 91.31 208 ILE A CA 1
ATOM 1702 C C . ILE A 1 208 ? -4.031 -3.511 -5.641 1.00 91.31 208 ILE A C 1
ATOM 1704 O O . ILE A 1 208 ? -4.651 -3.300 -4.602 1.00 91.31 208 ILE A O 1
ATOM 1708 N N . LYS A 1 209 ? -4.038 -4.701 -6.251 1.00 87.62 209 LYS A N 1
ATOM 1709 C CA . LYS A 1 209 ? -4.842 -5.855 -5.820 1.00 87.62 209 LYS A CA 1
ATOM 1710 C C . LYS A 1 209 ? -4.373 -6.454 -4.500 1.00 87.62 209 LYS A C 1
ATOM 1712 O O . LYS A 1 209 ? -5.183 -7.051 -3.801 1.00 87.62 209 LYS A O 1
ATOM 1717 N N . SER A 1 210 ? -3.103 -6.279 -4.139 1.00 81.19 210 SER A N 1
ATOM 1718 C CA . SER A 1 210 ? -2.578 -6.716 -2.845 1.00 81.19 210 SER A CA 1
ATOM 1719 C C . SER A 1 210 ? -2.951 -5.782 -1.688 1.00 81.19 210 SER A C 1
ATOM 1721 O O . SER A 1 210 ? -2.629 -6.105 -0.546 1.00 81.19 210 SER A O 1
ATOM 1723 N N . ARG A 1 211 ? -3.568 -4.614 -1.940 1.00 79.94 211 ARG A N 1
ATOM 1724 C CA . ARG A 1 211 ? -3.962 -3.689 -0.867 1.00 79.94 211 ARG A CA 1
ATOM 1725 C C . ARG A 1 211 ? -5.248 -4.136 -0.193 1.00 79.94 211 ARG A C 1
ATOM 1727 O O . ARG A 1 211 ? -6.286 -4.261 -0.838 1.00 79.94 211 ARG A O 1
ATOM 1734 N N . SER A 1 212 ? -5.182 -4.311 1.124 1.00 73.12 212 SER A N 1
ATOM 1735 C CA . SER A 1 212 ? -6.380 -4.498 1.939 1.00 73.12 212 SER A CA 1
ATOM 1736 C C . SER A 1 212 ? -7.163 -3.188 2.063 1.00 73.12 212 SER A C 1
ATOM 1738 O O . SER A 1 212 ? -6.618 -2.095 1.895 1.00 73.12 212 SER A O 1
ATOM 1740 N N . LEU A 1 213 ? -8.448 -3.286 2.409 1.00 71.19 213 LEU A N 1
ATOM 1741 C CA . LEU A 1 213 ? -9.296 -2.111 2.631 1.00 71.19 213 LEU A CA 1
ATOM 1742 C C . LEU A 1 213 ? -8.743 -1.211 3.746 1.00 71.19 213 LEU A C 1
ATOM 1744 O O . LEU A 1 213 ? -8.753 0.004 3.605 1.00 71.19 213 LEU A O 1
ATOM 1748 N N . LEU A 1 214 ? -8.163 -1.794 4.800 1.00 65.81 214 LEU A N 1
ATOM 1749 C CA . LEU A 1 214 ? -7.506 -1.038 5.871 1.00 65.81 214 LEU A CA 1
ATOM 1750 C C . LEU A 1 214 ? -6.288 -0.261 5.365 1.00 65.81 214 LEU A C 1
ATOM 1752 O O . LEU A 1 214 ? -6.095 0.889 5.741 1.00 65.81 214 LEU A O 1
ATOM 1756 N N . GLN A 1 215 ? -5.488 -0.859 4.477 1.00 68.81 215 GLN A N 1
ATOM 1757 C CA . GLN A 1 215 ? -4.353 -0.168 3.865 1.00 68.81 215 GLN A CA 1
ATOM 1758 C C . GLN A 1 215 ? -4.819 0.974 2.959 1.00 68.81 215 GLN A C 1
ATOM 1760 O O . GLN A 1 215 ? -4.222 2.040 2.993 1.00 68.81 215 GLN A O 1
ATOM 1765 N N . LEU A 1 216 ? -5.902 0.791 2.195 1.00 77.94 216 LEU A N 1
ATOM 1766 C CA . LEU A 1 216 ? -6.505 1.865 1.394 1.00 77.94 216 LEU A CA 1
ATOM 1767 C C . LEU A 1 216 ? -7.160 2.964 2.244 1.00 77.94 216 LEU A C 1
ATOM 1769 O O . LEU A 1 216 ? -7.383 4.059 1.734 1.00 77.94 216 LEU A O 1
ATOM 1773 N N . ALA A 1 217 ? -7.472 2.681 3.511 1.00 74.19 217 ALA A N 1
ATOM 1774 C CA . ALA A 1 217 ? -8.023 3.658 4.442 1.00 74.19 217 ALA A CA 1
ATOM 1775 C C . ALA A 1 217 ? -6.977 4.536 5.134 1.00 74.19 217 ALA A C 1
ATOM 1777 O O . ALA A 1 217 ? -7.329 5.539 5.752 1.00 74.19 217 ALA A O 1
ATOM 1778 N N . GLN A 1 218 ? -5.694 4.199 5.011 1.00 72.50 218 GLN A N 1
ATOM 1779 C CA . GLN A 1 218 ? -4.616 5.020 5.550 1.00 72.50 218 GLN A CA 1
ATOM 1780 C C . GLN A 1 218 ? -4.505 6.347 4.793 1.00 72.50 218 GLN A C 1
ATOM 1782 O O . GLN A 1 218 ? -4.705 6.410 3.585 1.00 72.50 218 GLN A O 1
ATOM 1787 N N . ALA A 1 219 ? -4.082 7.408 5.486 1.00 69.81 219 ALA A N 1
ATOM 1788 C CA . ALA A 1 219 ? -3.862 8.717 4.865 1.00 69.81 219 ALA A CA 1
ATOM 1789 C C . ALA A 1 219 ? -2.822 8.673 3.726 1.00 69.81 219 ALA A C 1
ATOM 1791 O O . ALA A 1 219 ? -2.841 9.504 2.815 1.00 69.81 219 ALA A O 1
ATOM 1792 N N . THR A 1 220 ? -1.906 7.703 3.754 1.00 71.69 220 THR A N 1
ATOM 1793 C CA . THR A 1 220 ? -0.909 7.520 2.701 1.00 71.69 220 THR A CA 1
ATOM 1794 C C . THR A 1 220 ? -0.765 6.064 2.306 1.00 71.69 220 THR A C 1
ATOM 1796 O O . THR A 1 220 ? -0.617 5.207 3.170 1.00 71.69 220 THR A O 1
ATOM 1799 N N . VAL A 1 221 ? -0.698 5.805 1.000 1.00 80.75 221 VAL A N 1
ATOM 1800 C CA . VAL A 1 221 ? -0.543 4.454 0.441 1.00 80.75 221 VAL A CA 1
ATOM 1801 C C . VAL A 1 221 ? 0.619 4.438 -0.536 1.00 80.75 221 VAL A C 1
ATOM 1803 O O . VAL A 1 221 ? 0.740 5.318 -1.384 1.00 80.75 221 VAL A O 1
ATOM 1806 N N . VAL A 1 222 ? 1.487 3.435 -0.449 1.00 82.06 222 VAL A N 1
ATOM 1807 C CA . VAL A 1 222 ? 2.562 3.240 -1.429 1.00 82.06 222 VAL A CA 1
ATOM 1808 C C . VAL A 1 222 ? 2.053 2.355 -2.563 1.00 82.06 222 VAL A C 1
ATOM 1810 O O . VAL A 1 222 ? 1.552 1.263 -2.305 1.00 82.06 222 VAL A O 1
ATOM 1813 N N . ILE A 1 223 ? 2.210 2.773 -3.818 1.00 85.12 223 ILE A N 1
ATOM 1814 C CA . ILE A 1 223 ? 1.902 1.933 -4.984 1.00 85.12 223 ILE A CA 1
ATOM 1815 C C . ILE A 1 223 ? 3.138 1.814 -5.878 1.00 85.12 223 ILE A C 1
ATOM 1817 O O . ILE A 1 223 ? 3.757 2.813 -6.251 1.00 85.12 223 ILE A O 1
ATOM 1821 N N . GLN A 1 224 ? 3.499 0.574 -6.210 1.00 85.44 224 GLN A N 1
ATOM 1822 C CA . GLN A 1 224 ? 4.616 0.240 -7.091 1.00 85.44 224 GLN A CA 1
ATOM 1823 C C . GLN A 1 224 ? 4.211 0.284 -8.574 1.00 85.44 224 GLN A C 1
ATOM 1825 O O . GLN A 1 224 ? 3.041 0.137 -8.942 1.00 85.44 224 GLN A O 1
ATOM 1830 N N . GLY A 1 225 ? 5.202 0.482 -9.446 1.00 87.75 225 GLY A N 1
ATOM 1831 C CA . GLY A 1 225 ? 4.993 0.626 -10.886 1.00 87.75 225 GLY A CA 1
ATOM 1832 C C . GLY A 1 225 ? 4.384 1.977 -11.279 1.00 87.75 225 GLY A C 1
ATOM 1833 O O . GLY A 1 225 ? 4.504 2.974 -10.564 1.00 87.75 225 GLY A O 1
ATOM 1834 N N . PHE A 1 226 ? 3.738 2.032 -12.443 1.00 91.81 226 PHE A N 1
ATOM 1835 C CA . PHE A 1 226 ? 3.290 3.268 -13.075 1.00 91.81 226 PHE A CA 1
ATOM 1836 C C . PHE A 1 226 ? 1.832 3.647 -12.745 1.00 91.81 226 PHE A C 1
ATOM 1838 O O . PHE A 1 226 ? 0.982 3.774 -13.628 1.00 91.81 226 PHE A O 1
ATOM 1845 N N . ILE A 1 227 ? 1.543 3.907 -11.461 1.00 90.56 227 ILE A N 1
ATOM 1846 C CA . ILE A 1 227 ? 0.197 4.297 -10.980 1.00 90.56 227 ILE A CA 1
ATOM 1847 C C . ILE A 1 227 ? -0.353 5.581 -11.622 1.00 90.56 227 ILE A C 1
ATOM 1849 O O . ILE A 1 227 ? -1.561 5.800 -11.657 1.00 90.56 227 ILE A O 1
ATOM 1853 N N . HIS A 1 228 ? 0.513 6.421 -12.195 1.00 88.56 228 HIS A N 1
ATOM 1854 C CA . HIS A 1 228 ? 0.091 7.596 -12.959 1.00 88.56 228 HIS A CA 1
ATOM 1855 C C . HIS A 1 228 ? -0.852 7.239 -14.117 1.00 88.56 228 HIS A C 1
ATOM 1857 O O . HIS A 1 228 ? -1.726 8.036 -14.449 1.00 88.56 228 HIS A O 1
ATOM 1863 N N . ALA A 1 229 ? -0.750 6.030 -14.681 1.00 92.56 229 ALA A N 1
ATOM 1864 C CA . ALA A 1 229 ? -1.673 5.562 -15.709 1.00 92.56 229 ALA A CA 1
ATOM 1865 C C . ALA A 1 229 ? -3.141 5.549 -15.248 1.00 92.56 229 ALA A C 1
ATOM 1867 O O . ALA A 1 229 ? -4.016 5.822 -16.063 1.00 92.56 229 ALA A O 1
ATOM 1868 N N . LEU A 1 230 ? -3.422 5.310 -13.960 1.00 93.81 230 LEU A N 1
ATOM 1869 C CA . LEU A 1 230 ? -4.783 5.384 -13.415 1.00 93.81 230 LEU A CA 1
ATOM 1870 C C . LEU A 1 230 ? -5.352 6.806 -13.531 1.00 93.81 230 LEU A C 1
ATOM 1872 O O . LEU A 1 230 ? -6.491 6.998 -13.953 1.00 93.81 230 LEU A O 1
ATOM 1876 N N . VAL A 1 231 ? -4.530 7.813 -13.221 1.00 89.94 231 VAL A N 1
ATOM 1877 C CA . VAL A 1 231 ? -4.901 9.230 -13.356 1.00 89.94 231 VAL A CA 1
ATOM 1878 C C . VAL A 1 231 ? -5.069 9.613 -14.826 1.00 89.94 231 VAL A C 1
ATOM 1880 O O . VAL A 1 231 ? -6.001 10.336 -15.164 1.00 89.94 231 VAL A O 1
ATOM 1883 N N . LEU A 1 232 ? -4.215 9.103 -15.716 1.00 89.88 232 LEU A N 1
ATOM 1884 C CA . LEU A 1 232 ? -4.361 9.335 -17.154 1.00 89.88 232 LEU A CA 1
ATOM 1885 C C . LEU A 1 232 ? -5.662 8.734 -17.701 1.00 89.88 232 LEU A C 1
ATOM 1887 O O . LEU A 1 232 ? -6.349 9.396 -18.471 1.00 89.88 232 LEU A O 1
ATOM 1891 N N . VAL A 1 233 ? -6.033 7.523 -17.273 1.00 92.69 233 VAL A N 1
ATOM 1892 C CA . VAL A 1 233 ? -7.316 6.895 -17.635 1.00 92.69 233 VAL A CA 1
ATOM 1893 C C . VAL A 1 233 ? -8.491 7.725 -17.135 1.00 92.69 233 VAL A C 1
ATOM 1895 O O . VAL A 1 233 ? -9.448 7.929 -17.878 1.00 92.69 233 VAL A O 1
ATOM 1898 N N . PHE A 1 234 ? -8.408 8.261 -15.919 1.00 91.62 234 PHE A N 1
ATOM 1899 C CA . PHE A 1 234 ? -9.424 9.163 -15.383 1.00 91.62 234 PHE A CA 1
ATOM 1900 C C . PHE A 1 234 ? -9.578 10.439 -16.224 1.00 91.62 234 PHE A C 1
ATOM 1902 O O . PHE A 1 234 ? -10.688 10.789 -16.615 1.00 91.62 234 PHE A O 1
ATOM 1909 N N . VAL A 1 235 ? -8.471 11.105 -16.554 1.00 87.88 235 VAL A N 1
ATOM 1910 C CA . VAL A 1 235 ? -8.469 12.340 -17.354 1.00 87.88 235 VAL A CA 1
ATOM 1911 C C . VAL A 1 235 ? -8.971 12.097 -18.779 1.00 87.88 235 VAL A C 1
ATOM 1913 O O . VAL A 1 235 ? -9.714 12.918 -19.311 1.00 87.88 235 VAL A O 1
ATOM 1916 N N . GLU A 1 236 ? -8.595 10.972 -19.386 1.00 88.06 236 GLU A N 1
ATOM 1917 C CA . GLU A 1 236 ? -9.062 10.580 -20.719 1.00 88.06 236 GLU A CA 1
ATOM 1918 C C . GLU A 1 236 ? -10.557 10.233 -20.711 1.00 88.06 236 GLU A C 1
ATOM 1920 O O . GLU A 1 236 ? -11.278 10.550 -21.655 1.00 88.06 236 GLU A O 1
ATOM 1925 N N . SER A 1 237 ? -11.041 9.625 -19.623 1.00 89.44 237 SER A N 1
ATOM 1926 C CA . SER A 1 237 ? -12.466 9.338 -19.440 1.00 89.44 237 SER A CA 1
ATOM 1927 C C . SER A 1 237 ? -13.261 10.619 -19.179 1.00 89.44 237 SER A C 1
ATOM 1929 O O . SER A 1 237 ? -14.398 10.731 -19.614 1.00 89.44 237 SER A O 1
ATOM 1931 N N . ILE A 1 238 ? -12.680 11.623 -18.518 1.00 87.88 238 ILE A N 1
ATOM 1932 C CA . ILE A 1 238 ? -13.394 12.854 -18.156 1.00 87.88 238 ILE A CA 1
ATOM 1933 C C . ILE A 1 238 ? -12.621 14.095 -18.621 1.00 87.88 238 ILE A C 1
ATOM 1935 O O . ILE A 1 238 ? -12.053 14.828 -17.802 1.00 87.88 238 ILE A O 1
ATOM 1939 N N . PRO A 1 239 ? -12.647 14.417 -19.929 1.00 80.38 239 PRO A N 1
ATOM 1940 C CA . PRO A 1 239 ? -11.941 15.584 -20.459 1.00 80.38 239 PRO A CA 1
ATOM 1941 C C . PRO A 1 239 ? -12.382 16.910 -19.822 1.00 80.38 239 PRO A C 1
ATOM 1943 O O . PRO A 1 239 ? -11.599 17.860 -19.759 1.00 80.38 239 PRO A O 1
ATOM 1946 N N . ALA A 1 240 ? -13.616 16.977 -19.303 1.00 79.44 240 ALA A N 1
ATOM 1947 C CA . ALA A 1 240 ? -14.145 18.140 -18.591 1.00 79.44 240 ALA A CA 1
ATOM 1948 C C . ALA A 1 240 ? -13.265 18.556 -17.398 1.00 79.44 240 ALA A C 1
ATOM 1950 O O . ALA A 1 240 ? -13.112 19.752 -17.149 1.00 79.44 240 ALA A O 1
ATOM 1951 N N . VAL A 1 241 ? -12.595 17.610 -16.729 1.00 78.38 241 VAL A N 1
ATOM 1952 C CA . VAL A 1 241 ? -11.686 17.882 -15.600 1.00 78.38 241 VAL A CA 1
ATOM 1953 C C . VAL A 1 241 ? -10.533 18.814 -15.997 1.00 78.38 241 VAL A C 1
ATOM 1955 O O . VAL A 1 241 ? -10.114 19.658 -15.205 1.00 78.38 241 VAL A O 1
ATOM 1958 N N . LEU A 1 242 ? -10.062 18.738 -17.247 1.00 73.25 242 LEU A N 1
ATOM 1959 C CA . LEU A 1 242 ? -9.011 19.626 -17.759 1.00 73.25 242 LEU A CA 1
ATOM 1960 C C . LEU A 1 242 ? -9.512 21.057 -18.004 1.00 73.25 242 LEU A C 1
ATOM 1962 O O . LEU A 1 242 ? -8.731 22.005 -17.923 1.00 73.25 242 LEU A O 1
ATOM 1966 N N . SER A 1 243 ? -10.808 21.217 -18.285 1.00 66.50 243 SER A N 1
ATOM 1967 C CA . SER A 1 243 ? -11.434 22.508 -18.595 1.00 66.50 243 SER A CA 1
ATOM 1968 C C . SER A 1 243 ? -11.733 23.342 -17.347 1.00 66.50 243 SER A C 1
ATOM 1970 O O . SER A 1 243 ? -11.626 24.565 -17.381 1.00 66.50 243 SER A O 1
ATOM 1972 N N . VAL A 1 244 ? -12.036 22.687 -16.221 1.00 59.47 244 VAL A N 1
ATOM 1973 C CA . VAL A 1 244 ? -12.396 23.366 -14.968 1.00 59.47 244 VAL A CA 1
ATOM 1974 C C . VAL A 1 244 ? -11.143 23.838 -14.205 1.00 59.47 244 VAL A C 1
ATOM 1976 O O . VAL A 1 244 ? -11.221 24.778 -13.418 1.00 59.47 244 VAL A O 1
ATOM 1979 N N . GLY A 1 245 ? -9.959 23.267 -14.460 1.00 49.81 245 GLY A N 1
ATOM 1980 C CA . GLY A 1 245 ? -8.755 23.439 -13.628 1.00 49.81 245 GLY A CA 1
ATOM 1981 C C . GLY A 1 245 ? -7.643 24.391 -14.101 1.00 49.81 245 GLY A C 1
ATOM 1982 O O . GLY A 1 245 ? -6.633 24.471 -13.411 1.00 49.81 245 GLY A O 1
ATOM 1983 N N . CYS A 1 246 ? -7.754 25.103 -15.226 1.00 49.00 246 CYS A N 1
ATOM 1984 C CA . CYS A 1 246 ? -6.584 25.787 -15.806 1.00 49.00 246 CYS A CA 1
ATOM 1985 C C . CYS A 1 246 ? -6.443 27.277 -15.435 1.00 49.00 246 CYS A C 1
ATOM 1987 O O . CYS A 1 246 ? -6.888 28.134 -16.190 1.00 49.00 246 CYS A O 1
ATOM 1989 N N . ASP A 1 247 ? -5.704 27.580 -14.363 1.00 42.47 247 ASP A N 1
ATOM 1990 C CA . ASP A 1 247 ? -4.911 28.818 -14.289 1.00 42.47 247 ASP A CA 1
ATOM 1991 C C . ASP A 1 247 ? -3.430 28.428 -14.280 1.00 42.47 247 ASP A C 1
ATOM 1993 O O . ASP A 1 247 ? -3.023 27.547 -13.524 1.00 42.47 247 ASP A O 1
ATOM 1997 N N . ARG A 1 248 ? -2.611 29.064 -15.123 1.00 41.44 248 ARG A N 1
ATOM 1998 C CA . ARG A 1 248 ? -1.151 28.934 -15.043 1.00 41.44 248 ARG A CA 1
ATOM 1999 C C . ARG A 1 248 ? -0.699 29.616 -13.750 1.00 41.44 248 ARG A C 1
ATOM 2001 O O . ARG A 1 248 ? -0.667 30.840 -13.712 1.00 41.44 248 ARG A O 1
ATOM 2008 N N . THR A 1 249 ? -0.382 28.865 -12.702 1.00 37.66 249 THR A N 1
ATOM 2009 C CA . THR A 1 249 ? 0.254 29.442 -11.511 1.00 37.66 249 THR A CA 1
ATOM 2010 C C . THR A 1 249 ? 1.740 29.680 -11.770 1.00 37.66 249 THR A C 1
ATOM 2012 O O . THR A 1 249 ? 2.450 28.785 -12.234 1.00 37.66 249 THR A O 1
ATOM 2015 N N . GLU A 1 250 ? 2.197 30.902 -11.488 1.00 33.59 250 GLU A N 1
ATOM 2016 C CA . GLU A 1 250 ? 3.620 31.226 -11.352 1.00 33.59 250 GLU A CA 1
ATOM 2017 C C . GLU A 1 250 ? 4.156 30.621 -10.036 1.00 33.59 250 GLU A C 1
ATOM 2019 O O . GLU A 1 250 ? 3.402 30.523 -9.065 1.00 33.59 250 GLU A O 1
ATOM 2024 N N . PRO A 1 251 ? 5.410 30.141 -9.999 1.00 36.44 251 PRO A N 1
ATOM 2025 C CA . PRO A 1 251 ? 5.951 29.406 -8.855 1.00 36.44 251 PRO A CA 1
ATOM 2026 C C . PRO A 1 251 ? 6.229 30.308 -7.638 1.00 36.44 251 PRO A C 1
ATOM 2028 O O . PRO A 1 251 ? 6.798 31.386 -7.777 1.00 36.44 251 PRO A O 1
ATOM 2031 N N . GLU A 1 252 ? 5.902 29.827 -6.433 1.00 32.75 252 GLU A N 1
ATOM 2032 C CA . GLU A 1 252 ? 6.223 30.465 -5.138 1.00 32.75 252 GLU A CA 1
ATOM 2033 C C . GLU A 1 252 ? 7.615 30.069 -4.582 1.00 32.75 252 GLU A C 1
ATOM 2035 O O . GLU A 1 252 ? 7.822 30.036 -3.369 1.00 32.75 252 GLU A O 1
ATOM 2040 N N . SER A 1 253 ? 8.600 29.758 -5.434 1.00 36.66 253 SER A N 1
ATOM 2041 C CA . SER A 1 253 ? 9.996 29.622 -4.987 1.00 36.66 253 SER A CA 1
ATOM 2042 C C . SER A 1 253 ? 11.011 29.932 -6.090 1.00 36.66 253 SER A C 1
ATOM 2044 O O . SER A 1 253 ? 10.818 29.561 -7.247 1.00 36.66 253 SER A O 1
ATOM 2046 N N . ASP A 1 254 ? 12.116 30.581 -5.705 1.00 35.19 254 ASP A N 1
ATOM 2047 C CA . ASP A 1 254 ? 13.241 31.015 -6.556 1.00 35.19 254 ASP A CA 1
ATOM 2048 C C . ASP A 1 254 ? 14.122 29.853 -7.090 1.00 35.19 254 ASP A C 1
ATOM 2050 O O . ASP A 1 254 ? 15.316 30.024 -7.338 1.00 35.19 254 ASP A O 1
ATOM 2054 N N . ASP A 1 255 ? 13.566 28.653 -7.287 1.00 36.31 255 ASP A N 1
ATOM 2055 C CA . ASP A 1 255 ? 14.272 27.568 -7.976 1.00 36.31 255 ASP A CA 1
ATOM 2056 C C . ASP A 1 255 ? 14.051 27.703 -9.491 1.00 36.31 255 ASP A C 1
ATOM 2058 O O . ASP A 1 255 ? 12.968 27.414 -10.003 1.00 36.31 255 ASP A O 1
ATOM 2062 N N . GLU A 1 256 ? 15.097 28.083 -10.235 1.00 36.44 256 GLU A N 1
ATOM 2063 C CA . GLU A 1 256 ? 15.101 28.299 -11.699 1.00 36.44 256 GLU A CA 1
ATOM 2064 C C . GLU A 1 256 ? 14.707 27.064 -12.563 1.00 36.44 256 GLU A C 1
ATOM 2066 O O . GLU A 1 256 ? 14.834 27.085 -13.789 1.00 36.44 256 GLU A O 1
ATOM 2071 N N . ASP A 1 257 ? 14.217 25.968 -11.972 1.00 39.91 257 ASP A N 1
ATOM 2072 C CA . ASP A 1 257 ? 13.992 24.680 -12.643 1.00 39.91 257 ASP A CA 1
ATOM 2073 C C . ASP A 1 257 ? 12.598 24.040 -12.409 1.00 39.91 257 ASP A C 1
ATOM 2075 O O . ASP A 1 257 ? 12.412 22.857 -12.735 1.00 39.91 257 ASP A O 1
ATOM 2079 N N . MET A 1 258 ? 11.600 24.791 -11.912 1.00 38.34 258 MET A N 1
ATOM 2080 C CA . MET A 1 258 ? 10.207 24.322 -11.755 1.00 38.34 258 MET A CA 1
ATOM 2081 C C . MET A 1 258 ? 9.245 24.847 -12.837 1.00 38.34 258 MET A C 1
ATOM 2083 O O . MET A 1 258 ? 9.174 26.035 -13.130 1.00 38.34 258 MET A O 1
ATOM 2087 N N . PHE A 1 259 ? 8.495 23.922 -13.445 1.00 46.28 259 PHE A N 1
ATOM 2088 C CA . PHE A 1 259 ? 7.620 24.144 -14.605 1.00 46.28 259 PHE A CA 1
ATOM 2089 C C . PHE A 1 259 ? 6.147 24.376 -14.238 1.00 46.28 259 PHE A C 1
ATOM 2091 O O . PHE A 1 259 ? 5.726 23.961 -13.159 1.00 46.28 259 PHE A O 1
ATOM 2098 N N . PRO A 1 260 ? 5.333 24.923 -15.172 1.00 39.22 260 PRO A N 1
ATOM 2099 C CA . PRO A 1 260 ? 3.880 24.969 -15.040 1.00 39.22 260 PRO A CA 1
ATOM 2100 C C . PRO A 1 260 ? 3.315 23.545 -15.057 1.00 39.22 260 PRO A C 1
ATOM 2102 O O . PRO A 1 260 ? 3.078 22.947 -16.107 1.00 39.22 260 PRO A O 1
ATOM 2105 N N . VAL A 1 261 ? 3.128 22.981 -13.871 1.00 45.06 261 VAL A N 1
ATOM 2106 C CA . VAL A 1 261 ? 2.328 21.775 -13.680 1.00 45.06 261 VAL A CA 1
ATOM 2107 C C . VAL A 1 261 ? 0.874 22.168 -13.929 1.00 45.06 261 VAL A C 1
ATOM 2109 O O . VAL A 1 261 ? 0.423 23.189 -13.407 1.00 45.06 261 VAL A O 1
ATOM 2112 N N . ILE A 1 262 ? 0.119 21.384 -14.707 1.00 49.34 262 ILE A N 1
ATOM 2113 C CA . ILE A 1 262 ? -1.343 21.506 -14.688 1.00 49.34 262 ILE A CA 1
ATOM 2114 C C . ILE A 1 262 ? -1.766 20.952 -13.329 1.00 49.34 262 ILE A C 1
ATOM 2116 O O . ILE A 1 262 ? -2.003 19.756 -13.164 1.00 49.34 262 ILE A O 1
ATOM 2120 N N . SER A 1 263 ? -1.756 21.817 -12.318 1.00 51.59 263 SER A N 1
ATOM 2121 C CA . SER A 1 263 ? -2.212 21.460 -10.987 1.00 51.59 263 SER A CA 1
ATOM 2122 C C . SER A 1 263 ? -3.728 21.363 -11.048 1.00 51.59 263 SER A C 1
ATOM 2124 O O . SER A 1 263 ? -4.428 22.375 -11.117 1.00 51.59 263 SER A O 1
ATOM 2126 N N . LEU A 1 264 ? -4.246 20.135 -11.097 1.00 63.81 264 LEU A N 1
ATOM 2127 C CA . LEU A 1 264 ? -5.677 19.909 -10.950 1.00 63.81 264 LEU A CA 1
ATOM 2128 C C . LEU A 1 264 ? -6.103 20.469 -9.593 1.00 63.81 264 LEU A C 1
ATOM 2130 O O . LEU A 1 264 ? -5.689 19.960 -8.551 1.00 63.81 264 LEU A O 1
ATOM 2134 N N . LYS A 1 265 ? -6.945 21.505 -9.608 1.00 69.31 265 LYS A N 1
ATOM 2135 C CA . LYS A 1 265 ? -7.634 21.986 -8.409 1.00 69.31 265 LYS A CA 1
ATOM 2136 C C . LYS A 1 265 ? -8.599 20.883 -7.969 1.00 69.31 265 LYS A C 1
ATOM 2138 O O . LYS A 1 265 ? -9.664 20.735 -8.561 1.00 69.31 265 LYS A O 1
ATOM 2143 N N . LEU A 1 266 ? -8.190 20.071 -6.994 1.00 77.12 266 LEU A N 1
ATOM 2144 C CA . LEU A 1 266 ? -8.951 18.895 -6.554 1.00 77.12 266 LEU A CA 1
ATOM 2145 C C . LEU A 1 266 ? -10.354 19.261 -6.067 1.00 77.12 266 LEU A C 1
ATOM 2147 O O . LEU A 1 266 ? -11.280 18.514 -6.352 1.00 77.12 266 LEU A O 1
ATOM 2151 N N . ASP A 1 267 ? -10.525 20.446 -5.476 1.00 77.50 267 ASP A N 1
ATOM 2152 C CA . ASP A 1 267 ? -11.836 20.981 -5.082 1.00 77.50 267 ASP A CA 1
ATOM 2153 C C . ASP A 1 267 ? -12.832 20.967 -6.247 1.00 77.50 267 ASP A C 1
ATOM 2155 O O . ASP A 1 267 ? -13.955 20.495 -6.116 1.00 77.50 267 ASP A O 1
ATOM 2159 N N . LYS A 1 268 ? -12.377 21.367 -7.437 1.00 77.81 268 LYS A N 1
ATOM 2160 C CA . LYS A 1 268 ? -13.184 21.373 -8.663 1.00 77.81 268 LYS A CA 1
ATOM 2161 C C . LYS A 1 268 ? -13.453 19.970 -9.203 1.00 77.81 268 LYS A C 1
ATOM 2163 O O . LYS A 1 268 ? -14.474 19.737 -9.839 1.00 77.81 268 LYS A O 1
ATOM 2168 N N . VAL A 1 269 ? -12.540 19.027 -8.967 1.00 82.88 269 VAL A N 1
ATOM 2169 C CA . VAL A 1 269 ? -12.762 17.610 -9.297 1.00 82.88 269 VAL A CA 1
ATOM 2170 C C . VAL A 1 269 ? -13.837 17.020 -8.382 1.00 82.88 269 VAL A C 1
ATOM 2172 O O . VAL A 1 269 ? -14.675 16.257 -8.852 1.00 82.88 269 VAL A O 1
ATOM 2175 N N . TRP A 1 270 ? -13.853 17.397 -7.101 1.00 84.69 270 TRP A N 1
ATOM 2176 C CA . TRP A 1 270 ? -14.878 16.977 -6.145 1.00 84.69 270 TRP A CA 1
ATOM 2177 C C . TRP A 1 270 ? -16.239 17.632 -6.410 1.00 84.69 270 TRP A C 1
ATOM 2179 O O . TRP A 1 270 ? -17.258 16.955 -6.302 1.00 84.69 270 TRP A O 1
ATOM 2189 N N . GLU A 1 271 ? -16.266 18.904 -6.820 1.00 83.44 271 GLU A N 1
ATOM 2190 C CA . GLU A 1 271 ? -17.484 19.572 -7.305 1.00 83.44 271 GLU A CA 1
ATOM 2191 C C . GLU A 1 271 ? -18.085 18.817 -8.497 1.00 83.44 271 GLU A C 1
ATOM 2193 O O . GLU A 1 271 ? -19.263 18.465 -8.465 1.00 83.44 271 GLU A O 1
ATOM 2198 N N . LEU A 1 272 ? -17.257 18.480 -9.496 1.00 84.69 272 LEU A N 1
ATOM 2199 C CA . LEU A 1 272 ? -17.675 17.683 -10.652 1.00 84.69 272 LEU A CA 1
ATOM 2200 C C . LEU A 1 272 ? -18.167 16.286 -10.263 1.00 84.69 272 LEU A C 1
ATOM 2202 O O . LEU A 1 272 ? -19.136 15.815 -10.847 1.00 84.69 272 LEU A O 1
ATOM 2206 N N . ASP A 1 273 ? -17.536 15.612 -9.293 1.00 85.50 273 ASP A N 1
ATOM 2207 C CA . ASP A 1 273 ? -18.063 14.334 -8.797 1.00 85.50 273 ASP A CA 1
ATOM 2208 C C . ASP A 1 273 ? -19.479 14.533 -8.251 1.00 85.50 273 ASP A C 1
ATOM 2210 O O . ASP A 1 273 ? -20.369 13.746 -8.569 1.00 85.50 273 ASP A O 1
ATOM 2214 N N . GLY A 1 274 ? -19.705 15.601 -7.476 1.00 79.94 274 GLY A N 1
ATOM 2215 C CA . GLY A 1 274 ? -21.000 15.974 -6.900 1.00 79.94 274 GLY A CA 1
ATOM 2216 C C . GLY A 1 274 ? -22.124 16.194 -7.919 1.00 79.94 274 GLY A C 1
ATOM 2217 O O . GLY A 1 274 ? -23.297 16.074 -7.560 1.00 79.94 274 GLY A O 1
ATOM 2218 N N . GLU A 1 275 ? -21.783 16.475 -9.175 1.00 73.94 275 GLU A N 1
ATOM 2219 C CA . GLU A 1 275 ? -22.721 16.695 -10.270 1.00 73.94 275 GLU A CA 1
ATOM 2220 C C . GLU A 1 275 ? -23.056 15.382 -11.006 1.00 73.94 275 GLU A C 1
ATOM 2222 O O . GLU A 1 275 ? -22.278 14.864 -11.802 1.00 73.94 275 GLU A O 1
ATOM 2227 N N . ASP A 1 276 ? -24.282 14.873 -10.853 1.00 64.56 276 ASP A N 1
ATOM 2228 C CA . ASP A 1 276 ? -24.729 13.624 -11.508 1.00 64.56 276 ASP A CA 1
ATOM 2229 C C . ASP A 1 276 ? -24.899 13.730 -13.052 1.00 64.56 276 ASP A C 1
ATOM 2231 O O . ASP A 1 276 ? -25.370 12.797 -13.709 1.00 64.56 276 ASP A O 1
ATOM 2235 N N . GLN A 1 277 ? -24.547 14.869 -13.664 1.00 68.69 277 GLN A N 1
ATOM 2236 C CA . GLN A 1 277 ? -24.699 15.140 -15.104 1.00 68.69 277 GLN A CA 1
ATOM 2237 C C . GLN A 1 277 ? -23.389 15.037 -15.902 1.00 68.69 277 GLN A C 1
ATOM 2239 O O . GLN A 1 277 ? -23.430 15.131 -17.130 1.00 68.69 277 GLN A O 1
ATOM 2244 N N . VAL A 1 278 ? -22.237 14.824 -15.252 1.00 81.31 278 VAL A N 1
ATOM 2245 C CA . VAL A 1 278 ? -20.939 14.725 -15.943 1.00 81.31 278 VAL A CA 1
ATOM 2246 C C . VAL A 1 278 ? -20.936 13.529 -16.888 1.00 81.31 278 VAL A C 1
ATOM 2248 O O . VAL A 1 278 ? -21.264 12.417 -16.477 1.00 81.31 278 VAL A O 1
ATOM 2251 N N . ASP A 1 279 ? -20.579 13.725 -18.158 1.00 82.88 279 ASP A N 1
ATOM 2252 C CA . ASP A 1 279 ? -20.439 12.613 -19.098 1.00 82.88 279 ASP A CA 1
ATOM 2253 C C . ASP A 1 279 ? -19.172 11.807 -18.785 1.00 82.88 279 ASP A C 1
ATOM 2255 O O . ASP A 1 279 ? -18.074 12.359 -18.726 1.00 82.88 279 ASP A O 1
ATOM 2259 N N . VAL A 1 280 ? -19.346 10.508 -18.535 1.00 85.25 280 VAL A N 1
ATOM 2260 C CA . VAL A 1 280 ? -18.278 9.595 -18.114 1.00 85.25 280 VAL A CA 1
ATOM 2261 C C . VAL A 1 280 ? -18.429 8.304 -18.923 1.00 85.25 280 VAL A C 1
ATOM 2263 O O . VAL A 1 280 ? -19.324 7.504 -18.628 1.00 85.25 280 VAL A O 1
ATOM 2266 N N . PRO A 1 281 ? -17.593 8.077 -19.949 1.00 87.50 281 PRO A N 1
ATOM 2267 C CA . PRO A 1 281 ? -17.535 6.817 -20.655 1.00 87.50 281 PRO A CA 1
ATOM 2268 C C . PRO A 1 281 ? -16.906 5.771 -19.733 1.00 87.50 281 PRO A C 1
ATOM 2270 O O . PRO A 1 281 ? -15.746 5.874 -19.342 1.00 87.50 281 PRO A O 1
ATOM 2273 N N . SER A 1 282 ? -17.666 4.728 -19.408 1.00 89.62 282 SER A N 1
ATOM 2274 C CA . SER A 1 282 ? -17.182 3.649 -18.539 1.00 89.62 282 SER A CA 1
ATOM 2275 C C . SER A 1 282 ? -16.031 2.843 -19.137 1.00 89.62 282 SER A C 1
ATOM 2277 O O . SER A 1 282 ? -15.245 2.239 -18.408 1.00 89.62 282 SER A O 1
ATOM 2279 N N . ILE A 1 283 ? -15.931 2.835 -20.468 1.00 90.88 283 ILE A N 1
ATOM 2280 C CA . ILE A 1 283 ? -14.856 2.211 -21.235 1.00 90.88 283 ILE A CA 1
ATOM 2281 C C . ILE A 1 283 ? -14.372 3.234 -22.261 1.00 90.88 283 ILE A C 1
ATOM 2283 O O . ILE A 1 283 ? -15.165 3.725 -23.065 1.00 90.88 283 ILE A O 1
ATOM 2287 N N . ILE A 1 284 ? -13.067 3.523 -22.264 1.00 88.69 284 ILE A N 1
ATOM 2288 C CA . ILE A 1 284 ? -12.480 4.510 -23.177 1.00 88.69 284 ILE A CA 1
ATOM 2289 C C . ILE A 1 284 ? -12.697 4.065 -24.642 1.00 88.69 284 ILE A C 1
ATOM 2291 O O . ILE A 1 284 ? -12.286 2.947 -25.015 1.00 88.69 284 ILE A O 1
ATOM 2295 N N . PRO A 1 285 ? -13.312 4.916 -25.490 1.00 81.88 285 PRO A N 1
ATOM 2296 C CA . PRO A 1 285 ? -13.472 4.648 -26.916 1.00 81.88 285 PRO A CA 1
ATOM 2297 C C . PRO A 1 285 ? -12.111 4.510 -27.609 1.00 81.88 285 PRO A C 1
ATOM 2299 O O . PRO A 1 285 ? -11.184 5.270 -27.346 1.00 81.88 285 PRO A O 1
ATOM 2302 N N . SER A 1 286 ? -11.969 3.549 -28.524 1.00 69.31 286 SER A N 1
ATOM 2303 C CA . SER A 1 286 ? -10.755 3.456 -29.345 1.00 69.31 286 SER A CA 1
ATOM 2304 C C . SER A 1 286 ? -10.866 4.447 -30.505 1.00 69.31 286 SER A C 1
ATOM 2306 O O . SER A 1 286 ? -11.689 4.249 -31.395 1.00 69.31 286 SER A O 1
ATOM 2308 N N . ALA A 1 287 ? -10.086 5.529 -30.469 1.00 59.16 287 ALA A N 1
ATOM 2309 C CA . ALA A 1 287 ? -10.184 6.607 -31.454 1.00 59.16 287 ALA A CA 1
ATOM 2310 C C . ALA A 1 287 ? -9.454 6.330 -32.788 1.00 59.16 287 ALA A C 1
ATOM 2312 O O . ALA A 1 287 ? -9.761 7.005 -33.763 1.00 59.16 287 ALA A O 1
ATOM 2313 N N . ASP A 1 288 ? -8.547 5.340 -32.880 1.00 47.84 288 ASP A N 1
ATOM 2314 C CA . ASP A 1 288 ? -7.678 5.168 -34.060 1.00 47.84 288 ASP A CA 1
ATOM 2315 C C . ASP A 1 288 ? -7.335 3.712 -34.430 1.00 47.84 288 ASP A C 1
ATOM 2317 O O . ASP A 1 288 ? -7.047 2.866 -33.584 1.00 47.84 288 ASP A O 1
ATOM 2321 N N . VAL A 1 289 ? -7.243 3.463 -35.745 1.00 41.41 289 VAL A N 1
ATOM 2322 C CA . VAL A 1 289 ? -6.819 2.196 -36.386 1.00 41.41 289 VAL A CA 1
ATOM 2323 C C . VAL A 1 289 ? -5.326 1.882 -36.150 1.00 41.41 289 VAL A C 1
ATOM 2325 O O . VAL A 1 289 ? -4.900 0.749 -36.351 1.00 41.41 289 VAL A O 1
ATOM 2328 N N . VAL A 1 290 ? -4.526 2.862 -35.709 1.00 44.88 290 VAL A N 1
ATOM 2329 C CA . VAL A 1 290 ? -3.065 2.741 -35.511 1.00 44.88 290 VAL A CA 1
ATOM 2330 C C . VAL A 1 290 ? -2.703 2.158 -34.135 1.00 44.88 290 VAL A C 1
ATOM 2332 O O . VAL A 1 290 ? -1.713 1.446 -34.013 1.00 44.88 290 VAL A O 1
ATOM 2335 N N . THR A 1 291 ? -3.530 2.382 -33.110 1.00 48.47 291 THR A N 1
ATOM 2336 C CA . THR A 1 291 ? -3.414 1.775 -31.768 1.00 48.47 291 THR A CA 1
ATOM 2337 C C . THR A 1 291 ? -4.379 0.604 -31.622 1.00 48.47 291 THR A C 1
ATOM 2339 O O . THR A 1 291 ? -5.197 0.559 -30.701 1.00 48.47 291 THR A O 1
ATOM 2342 N N . ARG A 1 292 ? -4.334 -0.350 -32.555 1.00 51.19 292 ARG A N 1
ATOM 2343 C CA . ARG A 1 292 ? -5.004 -1.628 -32.328 1.00 51.19 292 ARG A CA 1
ATOM 2344 C C . ARG A 1 292 ? -4.263 -2.349 -31.209 1.00 51.19 292 ARG A C 1
ATOM 2346 O O . ARG A 1 292 ? -3.181 -2.885 -31.413 1.00 51.19 292 ARG A O 1
ATOM 2353 N N . VAL A 1 293 ? -4.834 -2.304 -30.010 1.00 57.81 293 VAL A N 1
ATOM 2354 C CA . VAL A 1 293 ? -4.374 -3.118 -28.890 1.00 57.81 293 VAL A CA 1
ATOM 2355 C C . VAL A 1 293 ? -4.830 -4.551 -29.177 1.00 57.81 293 VAL A C 1
ATOM 2357 O O . VAL A 1 293 ? -5.940 -4.951 -28.827 1.00 57.81 293 VAL A O 1
ATOM 2360 N N . GLU A 1 294 ? -4.027 -5.268 -29.958 1.00 61.06 294 GLU A N 1
ATOM 2361 C CA . GLU A 1 294 ? -4.300 -6.636 -30.393 1.00 61.06 294 GLU A CA 1
ATOM 2362 C C . GLU A 1 294 ? -3.910 -7.591 -29.253 1.00 61.06 294 GLU A C 1
ATOM 2364 O O . GLU A 1 294 ? -2.741 -7.855 -29.007 1.00 61.06 294 GLU A O 1
ATOM 2369 N N . ASP A 1 295 ? -4.933 -8.067 -28.536 1.00 72.88 295 ASP A N 1
ATOM 2370 C CA . ASP A 1 295 ? -4.886 -9.050 -27.439 1.00 72.88 295 ASP A CA 1
ATOM 2371 C C . ASP A 1 295 ? -4.381 -8.564 -26.054 1.00 72.88 295 ASP A C 1
ATOM 2373 O O . ASP A 1 295 ? -3.239 -8.764 -25.630 1.00 72.88 295 ASP A O 1
ATOM 2377 N N . CYS A 1 296 ? -5.308 -7.985 -25.278 1.00 81.69 296 CYS A N 1
ATOM 2378 C CA . CYS A 1 296 ? -5.140 -7.676 -23.849 1.00 81.69 296 CYS A CA 1
ATOM 2379 C C . CYS A 1 296 ? -5.536 -8.821 -22.898 1.00 81.69 296 CYS A C 1
ATOM 2381 O O . CYS A 1 296 ? -5.674 -8.578 -21.699 1.00 81.69 296 CYS A O 1
ATOM 2383 N N . GLY A 1 297 ? -5.765 -10.042 -23.391 1.00 82.62 297 GLY A N 1
ATOM 2384 C CA . GLY A 1 297 ? -6.234 -11.150 -22.558 1.00 82.62 297 GLY A CA 1
ATOM 2385 C C . GLY A 1 297 ? -5.184 -11.643 -21.560 1.00 82.62 297 GLY A C 1
ATOM 2386 O O . GLY A 1 297 ? -3.981 -11.584 -21.816 1.00 82.62 297 GLY A O 1
ATOM 2387 N N . TRP A 1 298 ? -5.620 -12.162 -20.416 1.00 85.81 298 TRP A N 1
ATOM 2388 C CA . TRP A 1 298 ? -4.751 -12.855 -19.463 1.00 85.81 298 TRP A CA 1
ATOM 2389 C C . TRP A 1 298 ? -5.175 -14.315 -19.361 1.00 85.81 298 TRP A C 1
ATOM 2391 O O . TRP A 1 298 ? -6.366 -14.617 -19.315 1.00 85.81 298 TRP A O 1
ATOM 2401 N N . VAL A 1 299 ? -4.198 -15.224 -19.357 1.00 85.25 299 VAL A N 1
ATOM 2402 C CA . VAL A 1 299 ? -4.453 -16.677 -19.320 1.00 85.25 299 VAL A CA 1
ATOM 2403 C C . VAL A 1 299 ? -5.031 -17.100 -17.968 1.00 85.25 299 VAL A C 1
ATOM 2405 O O . VAL A 1 299 ? -5.794 -18.056 -17.891 1.00 85.25 299 VAL A O 1
ATOM 2408 N N . ASP A 1 300 ? -4.679 -16.380 -16.909 1.00 86.44 300 ASP A N 1
ATOM 2409 C CA . ASP A 1 300 ? -5.092 -16.626 -15.532 1.00 86.44 300 ASP A CA 1
ATOM 2410 C C . ASP A 1 300 ? -6.272 -15.739 -15.085 1.00 86.44 300 ASP A C 1
ATOM 2412 O O . ASP A 1 300 ? -6.563 -15.673 -13.890 1.00 86.44 300 ASP A O 1
ATOM 2416 N N . GLU A 1 301 ? -6.945 -15.051 -16.017 1.00 88.44 301 GLU A N 1
ATOM 2417 C CA . GLU A 1 301 ? -8.089 -14.191 -15.699 1.00 88.44 301 GLU A CA 1
ATOM 2418 C C . GLU A 1 301 ? -9.303 -14.994 -15.226 1.00 88.44 301 GLU A C 1
ATOM 2420 O O . GLU A 1 301 ? -9.608 -16.075 -15.733 1.00 88.44 301 GLU A O 1
ATOM 2425 N N . VAL A 1 302 ? -10.050 -14.418 -14.285 1.00 88.00 302 VAL A N 1
ATOM 2426 C CA . VAL A 1 302 ? -11.222 -15.056 -13.678 1.00 88.00 302 VAL A CA 1
ATOM 2427 C C . VAL A 1 302 ? -12.513 -14.451 -14.242 1.00 88.00 302 VAL A C 1
ATOM 2429 O O . VAL A 1 302 ? -12.576 -13.279 -14.629 1.00 88.00 302 VAL A O 1
ATOM 2432 N N . SER A 1 303 ? -13.576 -15.253 -14.336 1.00 85.88 303 SER A N 1
ATOM 2433 C CA . SER A 1 303 ? -14.910 -14.742 -14.668 1.00 85.88 303 SER A CA 1
ATOM 2434 C C . SER A 1 303 ? -15.571 -14.151 -13.427 1.00 85.88 303 SER A C 1
ATOM 2436 O O . SER A 1 303 ? -15.638 -14.809 -12.395 1.00 85.88 303 SER A O 1
ATOM 2438 N N . ASP A 1 304 ? -16.114 -12.944 -13.556 1.00 86.81 304 ASP A N 1
ATOM 2439 C CA . ASP A 1 304 ? -16.822 -12.251 -12.481 1.00 86.81 304 ASP A CA 1
ATOM 2440 C C . ASP A 1 304 ? -18.275 -11.999 -12.912 1.00 86.81 304 ASP A C 1
ATOM 2442 O O . ASP A 1 304 ? -18.497 -11.195 -13.822 1.00 86.81 304 ASP A O 1
ATOM 2446 N N . PRO A 1 305 ? -19.268 -12.683 -12.312 1.00 87.38 305 PRO A N 1
ATOM 2447 C CA . PRO A 1 305 ? -20.672 -12.521 -12.679 1.00 87.38 305 PRO A CA 1
ATOM 2448 C C . PRO A 1 305 ? -21.199 -11.089 -12.511 1.00 87.38 305 PRO A C 1
ATOM 2450 O O . PRO A 1 305 ? -21.979 -10.637 -13.347 1.00 87.38 305 PRO A O 1
ATOM 2453 N N . SER A 1 306 ? -20.747 -10.358 -11.487 1.00 87.19 306 SER A N 1
ATOM 2454 C CA . SER A 1 306 ? -21.183 -8.979 -11.225 1.00 87.19 306 SER A CA 1
ATOM 2455 C C . SER A 1 306 ? -20.657 -8.017 -12.296 1.00 87.19 306 SER A C 1
ATOM 2457 O O . SER A 1 306 ? -21.390 -7.161 -12.799 1.00 87.19 306 SER A O 1
ATOM 2459 N N . VAL A 1 307 ? -19.417 -8.227 -12.755 1.00 91.75 307 VAL A N 1
ATOM 2460 C CA . VAL A 1 307 ? -18.842 -7.486 -13.888 1.00 91.75 307 VAL A CA 1
ATOM 2461 C C . VAL A 1 307 ? -19.557 -7.834 -15.196 1.00 91.75 307 VAL A C 1
ATOM 2463 O O . VAL A 1 307 ? -19.782 -6.945 -16.011 1.00 91.75 307 VAL A O 1
ATOM 2466 N N . GLN A 1 308 ? -19.978 -9.087 -15.407 1.00 92.06 308 GLN A N 1
ATOM 2467 C CA . GLN A 1 308 ? -20.771 -9.442 -16.596 1.00 92.06 308 GLN A CA 1
ATOM 2468 C C . GLN A 1 308 ? -22.119 -8.710 -16.622 1.00 92.06 308 GLN A C 1
ATOM 2470 O O . GLN A 1 308 ? -22.532 -8.216 -17.670 1.00 92.06 308 GLN A O 1
ATOM 2475 N N . VAL A 1 309 ? -22.790 -8.591 -15.472 1.00 91.88 309 VAL A N 1
ATOM 2476 C CA . VAL A 1 309 ? -24.022 -7.798 -15.345 1.00 91.88 309 VAL A CA 1
ATOM 2477 C C . VAL A 1 309 ? -23.746 -6.323 -15.631 1.00 91.88 309 VAL A C 1
ATOM 2479 O O . VAL A 1 309 ? -24.501 -5.693 -16.374 1.00 91.88 309 VAL A O 1
ATOM 2482 N N . LEU A 1 310 ? -22.649 -5.780 -15.098 1.00 92.44 310 LEU A N 1
ATOM 2483 C CA . LEU A 1 310 ? -22.228 -4.406 -15.359 1.00 92.44 310 LEU A CA 1
ATOM 2484 C C . LEU A 1 310 ? -21.999 -4.148 -16.859 1.00 92.44 310 LEU A C 1
ATOM 2486 O O . LEU A 1 310 ? -22.540 -3.185 -17.403 1.00 92.44 310 LEU A O 1
ATOM 2490 N N . LEU A 1 311 ? -21.251 -5.023 -17.537 1.00 92.50 311 LEU A N 1
ATOM 2491 C CA . LEU A 1 311 ? -20.990 -4.932 -18.976 1.00 92.50 311 LEU A CA 1
ATOM 2492 C C . LEU A 1 311 ? -22.277 -5.048 -19.800 1.00 92.50 311 LEU A C 1
ATOM 2494 O O . LEU A 1 311 ? -22.495 -4.248 -20.705 1.00 92.50 311 LEU A O 1
ATOM 2498 N N . LYS A 1 312 ? -23.173 -5.971 -19.443 1.00 92.06 312 LYS A N 1
ATOM 2499 C CA . LYS A 1 312 ? -24.478 -6.110 -20.100 1.00 92.06 312 LYS A CA 1
ATOM 2500 C C . LYS A 1 312 ? -25.315 -4.831 -19.980 1.00 92.06 312 LYS A C 1
ATOM 2502 O O . LYS A 1 312 ? -25.874 -4.366 -20.968 1.00 92.06 312 LYS A O 1
ATOM 2507 N N . ARG A 1 313 ? -25.365 -4.218 -18.792 1.00 90.25 313 ARG A N 1
ATOM 2508 C CA . ARG A 1 313 ? -26.081 -2.946 -18.580 1.00 90.25 313 ARG A CA 1
ATOM 2509 C C . ARG A 1 313 ? -25.457 -1.791 -19.374 1.00 90.25 313 ARG A C 1
ATOM 2511 O O . ARG A 1 313 ? -26.183 -0.911 -19.834 1.00 90.25 313 ARG A O 1
ATOM 2518 N N . LEU A 1 314 ? -24.136 -1.802 -19.573 1.00 90.25 314 LEU A N 1
ATOM 2519 C CA . LEU A 1 314 ? -23.456 -0.851 -20.459 1.00 90.25 314 LEU A CA 1
ATOM 2520 C C . LEU A 1 314 ? -23.868 -1.040 -21.927 1.00 90.25 314 LEU A C 1
ATOM 2522 O O . LEU A 1 314 ? -24.165 -0.054 -22.598 1.00 90.25 314 LEU A O 1
ATOM 2526 N N . GLU A 1 315 ? -23.939 -2.282 -22.412 1.00 88.88 315 GLU A N 1
ATOM 2527 C CA . GLU A 1 315 ? -24.400 -2.604 -23.774 1.00 88.88 315 GLU A CA 1
ATOM 2528 C C . GLU A 1 315 ? -25.866 -2.210 -24.007 1.00 88.88 315 GLU A C 1
ATOM 2530 O O . GLU A 1 315 ? -26.223 -1.728 -25.081 1.00 88.88 315 GLU A O 1
ATOM 2535 N N . GLU A 1 316 ? -26.707 -2.355 -22.983 1.00 89.94 316 GLU A N 1
ATOM 2536 C CA . GLU A 1 316 ? -28.113 -1.935 -22.989 1.00 89.94 316 GLU A CA 1
ATOM 2537 C C . GLU A 1 316 ? -28.293 -0.403 -22.909 1.00 89.94 316 GLU A C 1
ATOM 2539 O O . GLU A 1 316 ? -29.412 0.096 -23.042 1.00 89.94 316 GLU A O 1
ATOM 2544 N N . GLY A 1 317 ? -27.213 0.362 -22.709 1.00 86.31 317 GLY A N 1
ATOM 2545 C CA . GLY A 1 317 ? -27.254 1.823 -22.612 1.00 86.31 317 GLY A CA 1
ATOM 2546 C C . GLY A 1 317 ? -27.884 2.339 -21.314 1.00 86.31 317 GLY A C 1
ATOM 2547 O O . GLY A 1 317 ? -28.427 3.449 -21.286 1.00 86.31 317 GLY A O 1
ATOM 2548 N N . VAL A 1 318 ? -27.839 1.546 -20.238 1.00 87.25 318 VAL A N 1
ATOM 2549 C CA . VAL A 1 318 ? -28.376 1.927 -18.926 1.00 87.25 318 VAL A CA 1
ATOM 2550 C C . VAL A 1 318 ? -27.623 3.143 -18.385 1.00 87.25 318 VAL A C 1
ATOM 2552 O O . VAL A 1 318 ? -26.393 3.181 -18.350 1.00 87.25 318 VAL A O 1
ATOM 2555 N N . LYS A 1 319 ? -28.369 4.147 -17.914 1.00 85.38 319 LYS A N 1
ATOM 2556 C CA . LYS A 1 319 ? -27.792 5.298 -17.214 1.00 85.38 319 LYS A CA 1
ATOM 2557 C C . LYS A 1 319 ? -27.518 4.930 -15.761 1.00 85.38 319 LYS A C 1
ATOM 2559 O O . LYS A 1 319 ? -28.456 4.768 -14.985 1.00 85.38 319 LYS A O 1
ATOM 2564 N N . PHE A 1 320 ? -26.242 4.825 -15.410 1.00 88.19 320 PHE A N 1
ATOM 2565 C CA . PHE A 1 320 ? -25.819 4.584 -14.034 1.00 88.19 320 PHE A CA 1
ATOM 2566 C C . PHE A 1 320 ? -26.036 5.814 -13.152 1.00 88.19 320 PHE A C 1
ATOM 2568 O O . PHE A 1 320 ? -25.872 6.951 -13.602 1.00 88.19 320 PHE A O 1
ATOM 2575 N N . SER A 1 321 ? -26.394 5.567 -11.894 1.00 83.88 321 SER A N 1
ATOM 2576 C CA . SER A 1 321 ? -26.491 6.574 -10.841 1.00 83.88 321 SER A CA 1
ATOM 2577 C C . SER A 1 321 ? -25.766 6.097 -9.583 1.00 83.88 321 SER A C 1
ATOM 2579 O O . SER A 1 321 ? -25.531 4.901 -9.392 1.00 83.88 321 SER A O 1
ATOM 2581 N N . ARG A 1 322 ? -25.451 7.035 -8.681 1.00 82.56 322 ARG A N 1
ATOM 2582 C CA . ARG A 1 322 ? -24.733 6.760 -7.422 1.00 82.56 322 ARG A CA 1
ATOM 2583 C C . ARG A 1 322 ? -25.359 5.643 -6.585 1.00 82.56 322 ARG A C 1
ATOM 2585 O O . ARG A 1 322 ? -24.625 4.871 -5.977 1.00 82.56 322 ARG A O 1
ATOM 2592 N N . GLN A 1 323 ? -26.690 5.566 -6.585 1.00 80.44 323 GLN A N 1
ATOM 2593 C CA . GLN A 1 323 ? -27.494 4.641 -5.779 1.00 80.44 323 GLN A CA 1
ATOM 2594 C C . GLN A 1 323 ? -27.449 3.196 -6.298 1.00 80.44 323 GLN A C 1
ATOM 2596 O O . GLN A 1 323 ? -27.860 2.289 -5.588 1.00 80.44 323 GLN A O 1
ATOM 2601 N N . MET A 1 324 ? -26.961 2.971 -7.523 1.00 82.00 324 MET A N 1
ATOM 2602 C CA . MET A 1 324 ? -26.891 1.632 -8.121 1.00 82.00 324 MET A CA 1
ATOM 2603 C C . MET A 1 324 ? -25.703 0.802 -7.621 1.00 82.00 324 MET A C 1
ATOM 2605 O O . MET A 1 324 ? -25.710 -0.414 -7.789 1.00 82.00 324 MET A O 1
ATOM 2609 N N . PHE A 1 325 ? -24.692 1.446 -7.031 1.00 85.06 325 PHE A N 1
ATOM 2610 C CA . PHE A 1 325 ? -23.517 0.794 -6.453 1.00 85.06 325 PHE A CA 1
ATOM 2611 C C . PHE A 1 325 ? -23.589 0.918 -4.933 1.00 85.06 325 PHE A C 1
ATOM 2613 O O . PHE A 1 325 ? -23.205 1.951 -4.377 1.00 85.06 325 PHE A O 1
ATOM 2620 N N . VAL A 1 326 ? -24.128 -0.116 -4.289 1.00 78.69 326 VAL A N 1
ATOM 2621 C CA . VAL A 1 326 ? -24.364 -0.183 -2.839 1.00 78.69 326 VAL A CA 1
ATOM 2622 C C . VAL A 1 326 ? -23.269 -0.987 -2.121 1.00 78.69 326 VAL A C 1
ATOM 2624 O O . VAL A 1 326 ? -22.397 -1.581 -2.756 1.00 78.69 326 VAL A O 1
ATOM 2627 N N . GLY A 1 327 ? -23.299 -0.993 -0.788 1.00 67.88 327 GLY A N 1
ATOM 2628 C CA . GLY A 1 327 ? -22.307 -1.673 0.051 1.00 67.88 327 GLY A CA 1
ATOM 2629 C C . GLY A 1 327 ? -21.046 -0.844 0.316 1.00 67.88 327 GLY A C 1
ATOM 2630 O O . GLY A 1 327 ? -20.993 0.345 0.002 1.00 67.88 327 GLY A O 1
ATOM 2631 N N . GLY A 1 328 ? -20.045 -1.491 0.913 1.00 64.50 328 GLY A N 1
ATOM 2632 C CA . GLY A 1 328 ? -18.764 -0.893 1.290 1.00 64.50 328 GLY A CA 1
ATOM 2633 C C . GLY A 1 328 ? -18.587 -0.711 2.795 1.00 64.50 328 GLY A C 1
ATOM 2634 O O . GLY A 1 328 ? -19.552 -0.546 3.542 1.00 64.50 328 GLY A O 1
ATOM 2635 N N . ILE A 1 329 ? -17.328 -0.773 3.233 1.00 60.28 329 ILE A N 1
ATOM 2636 C CA . ILE A 1 329 ? -16.933 -0.542 4.621 1.00 60.28 329 ILE A CA 1
ATOM 2637 C C . ILE A 1 329 ? -17.197 0.917 4.978 1.00 60.28 329 ILE A C 1
ATOM 2639 O O . ILE A 1 329 ? -16.909 1.831 4.204 1.00 60.28 329 ILE A O 1
ATOM 2643 N N . ARG A 1 330 ? -17.721 1.107 6.184 1.00 59.69 330 ARG A N 1
ATOM 2644 C CA . ARG A 1 330 ? -17.844 2.403 6.839 1.00 59.69 330 ARG A CA 1
ATOM 2645 C C . ARG A 1 330 ? -16.639 2.542 7.758 1.00 59.69 330 ARG A C 1
ATOM 2647 O O . ARG A 1 330 ? -16.467 1.708 8.644 1.00 59.69 330 ARG A O 1
ATOM 2654 N N . VAL A 1 331 ? -15.762 3.508 7.489 1.00 51.91 331 VAL A N 1
ATOM 2655 C CA . VAL A 1 331 ? -14.427 3.589 8.123 1.00 51.91 331 VAL A CA 1
ATOM 2656 C C . VAL A 1 331 ? -14.507 3.910 9.624 1.00 51.91 331 VAL A C 1
ATOM 2658 O O . VAL A 1 331 ? -13.558 3.660 10.359 1.00 51.91 331 VAL A O 1
ATOM 2661 N N . GLU A 1 332 ? -15.664 4.346 10.118 1.00 54.81 332 GLU A N 1
ATOM 2662 C CA . GLU A 1 332 ? -15.836 4.799 11.496 1.00 54.81 332 GLU A CA 1
ATOM 2663 C C . GLU A 1 332 ? -17.064 4.132 12.138 1.00 54.81 332 GLU A C 1
ATOM 2665 O O . GLU A 1 332 ? -18.152 4.705 12.190 1.00 54.81 332 GLU A O 1
ATOM 2670 N N . LEU A 1 333 ? -16.911 2.888 12.618 1.00 55.12 333 LEU A N 1
ATOM 2671 C CA . LEU A 1 333 ? -18.008 2.153 13.267 1.00 55.12 333 LEU A CA 1
ATOM 2672 C C . LEU A 1 333 ? -18.566 2.911 14.480 1.00 55.12 333 LEU A C 1
ATOM 2674 O O . LEU A 1 333 ? -19.777 2.921 14.654 1.00 55.12 333 LEU A O 1
ATOM 2678 N N . VAL A 1 334 ? -17.700 3.534 15.290 1.00 53.09 334 VAL A N 1
ATOM 2679 C CA . VAL A 1 334 ? -18.097 4.252 16.515 1.00 53.09 334 VAL A CA 1
ATOM 2680 C C . VAL A 1 334 ? -18.474 5.716 16.243 1.00 53.09 334 VAL A C 1
ATOM 2682 O O . VAL A 1 334 ? -19.376 6.234 16.893 1.00 53.09 334 VAL A O 1
ATOM 2685 N N . GLU A 1 335 ? -17.857 6.387 15.261 1.00 53.88 335 GLU A N 1
ATOM 2686 C CA . GLU A 1 335 ? -18.186 7.796 14.956 1.00 53.88 335 GLU A CA 1
ATOM 2687 C C . GLU A 1 335 ? -19.480 7.922 14.125 1.00 53.88 335 GLU A C 1
ATOM 2689 O O . GLU A 1 335 ? -20.177 8.937 14.190 1.00 53.88 335 GLU A O 1
ATOM 2694 N N . ASN A 1 336 ? -19.876 6.862 13.405 1.00 58.25 336 ASN A N 1
ATOM 2695 C CA . ASN A 1 336 ? -21.164 6.782 12.716 1.00 58.25 336 ASN A CA 1
ATOM 2696 C C . ASN A 1 336 ? -22.264 6.250 13.653 1.00 58.25 336 ASN A C 1
ATOM 2698 O O . ASN A 1 336 ? -22.610 5.065 13.633 1.00 58.25 336 ASN A O 1
ATOM 2702 N N . GLU A 1 337 ? -22.851 7.157 14.440 1.00 63.62 337 GLU A N 1
ATOM 2703 C CA . GLU A 1 337 ? -23.845 6.874 15.492 1.00 63.62 337 GLU A CA 1
ATOM 2704 C C . GLU A 1 337 ? -24.961 5.906 15.050 1.00 63.62 337 GLU A C 1
ATOM 2706 O O . GLU A 1 337 ? -25.307 4.976 15.773 1.00 63.62 337 GLU A O 1
ATOM 2711 N N . LYS A 1 338 ? -25.466 6.040 13.816 1.00 62.34 338 LYS A N 1
ATOM 2712 C CA . LYS A 1 338 ? -26.546 5.184 13.289 1.00 62.34 338 LYS A CA 1
ATOM 2713 C C . LYS A 1 338 ? -26.119 3.734 13.057 1.00 62.34 338 LYS A C 1
ATOM 2715 O O . LYS A 1 338 ? -26.937 2.823 13.173 1.00 62.34 338 LYS A O 1
ATOM 2720 N N . VAL A 1 339 ? -24.870 3.523 12.650 1.00 62.91 339 VAL A N 1
ATOM 2721 C CA . VAL A 1 339 ? -24.315 2.189 12.375 1.00 62.91 339 VAL A CA 1
ATOM 2722 C C . VAL A 1 339 ? -23.989 1.508 13.687 1.00 62.91 339 VAL A C 1
ATOM 2724 O O . VAL A 1 339 ? -24.350 0.346 13.874 1.00 62.91 339 VAL A O 1
ATOM 2727 N N . PHE A 1 340 ? -23.374 2.262 14.599 1.00 70.75 340 PHE A N 1
ATOM 2728 C CA . PHE A 1 340 ? -23.097 1.795 15.943 1.00 70.75 340 PHE A CA 1
ATOM 2729 C C . PHE A 1 340 ? -24.385 1.387 16.661 1.00 70.75 340 PHE A C 1
ATOM 2731 O O . PHE A 1 340 ? -24.457 0.291 17.203 1.00 70.75 340 PHE A O 1
ATOM 2738 N N . ASP A 1 341 ? -25.444 2.194 16.563 1.00 74.50 341 ASP A N 1
ATOM 2739 C CA . ASP A 1 341 ? -26.748 1.881 17.155 1.00 74.50 341 ASP A CA 1
ATOM 2740 C C . ASP A 1 341 ? -27.361 0.588 16.612 1.00 74.50 341 ASP A C 1
ATOM 2742 O O . ASP A 1 341 ? -27.883 -0.216 17.386 1.00 74.50 341 ASP A O 1
ATOM 2746 N N . LYS A 1 342 ? -27.281 0.356 15.294 1.00 73.00 342 LYS A N 1
ATOM 2747 C CA . LYS A 1 342 ? -27.781 -0.882 14.670 1.00 73.00 342 LYS A CA 1
ATOM 2748 C C . LYS A 1 342 ? -26.974 -2.098 15.136 1.00 73.00 342 LYS A C 1
ATOM 2750 O O . LYS A 1 342 ? -27.558 -3.140 15.421 1.00 73.00 342 LYS A O 1
ATOM 2755 N N . PHE A 1 343 ? -25.651 -1.965 15.228 1.00 72.50 343 PHE A N 1
ATOM 2756 C CA . PHE A 1 343 ? -24.765 -3.022 15.717 1.00 72.50 343 PHE A CA 1
ATOM 2757 C C . PHE A 1 343 ? -25.037 -3.354 17.190 1.00 72.50 343 PHE A C 1
ATOM 2759 O O . PHE A 1 343 ? -25.205 -4.522 17.541 1.00 72.50 343 PHE A O 1
ATOM 2766 N N . VAL A 1 344 ? -25.146 -2.327 18.034 1.00 80.69 344 VAL A N 1
ATOM 2767 C CA . VAL A 1 344 ? -25.452 -2.468 19.460 1.00 80.69 344 VAL A CA 1
ATOM 2768 C C . VAL A 1 344 ? -26.821 -3.107 19.662 1.00 80.69 344 VAL A C 1
ATOM 2770 O O . VAL A 1 344 ? -26.938 -4.003 20.484 1.00 80.69 344 VAL A O 1
ATOM 2773 N N . GLU A 1 345 ? -27.844 -2.715 18.896 1.00 81.31 345 GLU A N 1
ATOM 2774 C CA . GLU A 1 345 ? -29.165 -3.360 18.932 1.00 81.31 345 GLU A CA 1
ATOM 2775 C C . GLU A 1 345 ? -29.076 -4.860 18.632 1.00 81.31 345 GLU A C 1
ATOM 2777 O O . GLU A 1 345 ? -29.562 -5.672 19.413 1.00 81.31 345 GLU A O 1
ATOM 2782 N N . GLN A 1 346 ? -28.415 -5.235 17.535 1.00 78.50 346 GLN A N 1
ATOM 2783 C CA . GLN A 1 346 ? -28.281 -6.639 17.145 1.00 78.50 346 GLN A CA 1
ATOM 2784 C C . GLN A 1 346 ? -27.525 -7.460 18.192 1.00 78.50 346 GLN A C 1
ATOM 2786 O O . GLN A 1 346 ? -27.924 -8.581 18.500 1.00 78.50 346 GLN A O 1
ATOM 2791 N N . LYS A 1 347 ? -26.436 -6.917 18.744 1.00 77.50 347 LYS A N 1
ATOM 2792 C CA . LYS A 1 347 ? -25.641 -7.609 19.763 1.00 77.50 347 LYS A CA 1
ATOM 2793 C C . LYS A 1 347 ? -26.357 -7.692 21.102 1.00 77.50 347 LYS A C 1
ATOM 2795 O O . LYS A 1 347 ? -26.313 -8.742 21.726 1.00 77.50 347 LYS A O 1
ATOM 2800 N N . PHE A 1 348 ? -27.061 -6.641 21.505 1.00 84.25 348 PHE A N 1
ATOM 2801 C CA . PHE A 1 348 ? -27.853 -6.653 22.728 1.00 84.25 348 PHE A CA 1
ATOM 2802 C C . PHE A 1 348 ? -28.942 -7.733 22.668 1.00 84.25 348 PHE A C 1
ATOM 2804 O O . PHE A 1 348 ? -29.032 -8.546 23.576 1.00 84.25 348 PHE A O 1
ATOM 2811 N N . GLN A 1 349 ? -29.678 -7.827 21.553 1.00 83.06 349 GLN A N 1
ATOM 2812 C CA . GLN A 1 349 ? -30.687 -8.877 21.342 1.00 83.06 349 GLN A CA 1
ATOM 2813 C C . GLN A 1 349 ? -30.104 -10.299 21.317 1.00 83.06 349 GLN A C 1
ATOM 2815 O O . GLN A 1 349 ? -30.786 -11.247 21.680 1.00 83.06 349 GLN A O 1
ATOM 2820 N N . GLN A 1 350 ? -28.858 -10.471 20.865 1.00 81.94 350 GLN A N 1
ATOM 2821 C CA . GLN A 1 350 ? -28.189 -11.780 20.879 1.00 81.94 350 GLN A CA 1
ATOM 2822 C C . GLN A 1 350 ? -27.784 -12.225 22.289 1.00 81.94 350 GLN A C 1
ATOM 2824 O O . GLN A 1 350 ? -27.682 -13.426 22.537 1.00 81.94 350 GLN A O 1
ATOM 2829 N N . LEU A 1 351 ? -27.498 -11.271 23.176 1.00 83.56 351 LEU A N 1
ATOM 2830 C CA . LEU A 1 351 ? -27.014 -11.534 24.530 1.00 83.56 351 LEU A CA 1
ATOM 2831 C C . LEU A 1 351 ? -28.158 -11.614 25.550 1.00 83.56 351 LEU A C 1
ATOM 2833 O O . LEU A 1 351 ? -28.045 -12.397 26.485 1.00 83.56 351 LEU A O 1
ATOM 2837 N N . ASP A 1 352 ? -29.238 -10.853 25.357 1.00 86.94 352 ASP A N 1
ATOM 2838 C CA . ASP A 1 352 ? -30.444 -10.838 26.200 1.00 86.94 352 ASP A CA 1
ATOM 2839 C C . ASP A 1 352 ? -31.276 -12.114 25.967 1.00 86.94 352 ASP A C 1
ATOM 2841 O O . ASP A 1 352 ? -32.196 -12.145 25.149 1.00 86.94 352 ASP A O 1
ATOM 2845 N N . GLN A 1 353 ? -30.892 -13.213 26.627 1.00 83.69 353 GLN A N 1
ATOM 2846 C CA . GLN A 1 353 ? -31.511 -14.529 26.432 1.00 83.69 353 GLN A CA 1
ATOM 2847 C C . GLN A 1 353 ? -32.846 -14.655 27.161 1.00 83.69 353 GLN A C 1
ATOM 2849 O O . GLN A 1 353 ? -33.686 -15.461 26.748 1.00 83.69 353 GLN A O 1
ATOM 2854 N N . ASP A 1 354 ? -33.020 -13.927 28.267 1.00 86.38 354 ASP A N 1
ATOM 2855 C CA . ASP A 1 354 ? -34.261 -13.925 29.041 1.00 86.38 354 ASP A CA 1
ATOM 2856 C C . ASP A 1 354 ? -35.287 -12.873 28.567 1.00 86.38 354 ASP A C 1
ATOM 2858 O O . ASP A 1 354 ? -36.418 -12.870 29.065 1.00 86.38 354 ASP A O 1
ATOM 2862 N N . GLU A 1 355 ? -34.933 -12.081 27.543 1.00 84.81 355 GLU A N 1
ATOM 2863 C CA . GLU A 1 355 ? -35.736 -11.021 26.915 1.00 84.81 355 GLU A CA 1
ATOM 2864 C C . GLU A 1 355 ? -36.264 -9.992 27.931 1.00 84.81 355 GLU A C 1
ATOM 2866 O O . GLU A 1 355 ? -37.351 -9.420 27.766 1.00 84.81 355 GLU A O 1
ATOM 2871 N N . ASP A 1 356 ? -35.523 -9.751 29.016 1.00 86.25 356 ASP A N 1
ATOM 2872 C CA . ASP A 1 356 ? -35.945 -8.827 30.067 1.00 86.25 356 ASP A CA 1
ATOM 2873 C C . ASP A 1 356 ? -35.532 -7.367 29.806 1.00 86.25 356 ASP A C 1
ATOM 2875 O O . ASP A 1 356 ? -35.900 -6.458 30.567 1.00 86.25 356 ASP A O 1
ATOM 2879 N N . GLY A 1 357 ? -34.828 -7.124 28.695 1.00 84.62 357 GLY A N 1
ATOM 2880 C CA . GLY A 1 357 ? -34.361 -5.812 28.270 1.00 84.62 357 GLY A CA 1
ATOM 2881 C C . GLY A 1 357 ? -33.114 -5.340 29.016 1.00 84.62 357 GLY A C 1
ATOM 2882 O O . GLY A 1 357 ? -32.788 -4.145 28.953 1.00 84.62 357 GLY A O 1
ATOM 2883 N N . LYS A 1 358 ? -32.432 -6.232 29.745 1.00 88.38 358 LYS A N 1
ATOM 2884 C CA . LYS A 1 358 ? -31.189 -5.975 30.472 1.00 88.38 358 LYS A CA 1
ATOM 2885 C C . LYS A 1 358 ? -30.245 -7.178 30.375 1.00 88.38 358 LYS A C 1
ATOM 2887 O O . LYS A 1 358 ? -30.666 -8.312 30.280 1.00 88.38 358 LYS A O 1
ATOM 2892 N N . LEU A 1 359 ? -28.940 -6.937 30.473 1.00 86.88 359 LEU A N 1
ATOM 2893 C CA . LEU A 1 359 ? -27.932 -7.996 30.414 1.00 86.88 359 LEU A CA 1
ATOM 2894 C C . LEU A 1 359 ? -27.416 -8.331 31.811 1.00 86.88 359 LEU A C 1
ATOM 2896 O O . LEU A 1 359 ? -26.876 -7.477 32.515 1.00 86.88 359 LEU A O 1
ATOM 2900 N N . SER A 1 360 ? -27.563 -9.584 32.225 1.00 87.06 360 SER A N 1
ATOM 2901 C CA . SER A 1 360 ? -26.891 -10.122 33.409 1.00 87.06 360 SER A CA 1
ATOM 2902 C C . SER A 1 360 ? -25.400 -10.380 33.155 1.00 87.06 360 SER A C 1
ATOM 2904 O O . SER A 1 360 ? -24.942 -10.512 32.022 1.00 87.06 360 SER A O 1
ATOM 2906 N N . VAL A 1 361 ? -24.626 -10.540 34.234 1.00 84.06 361 VAL A N 1
ATOM 2907 C CA . VAL A 1 361 ? -23.196 -10.908 34.170 1.00 84.06 361 VAL A CA 1
ATOM 2908 C C . VAL A 1 361 ? -22.983 -12.191 33.354 1.00 84.06 361 VAL A C 1
ATOM 2910 O O . VAL A 1 361 ? -22.025 -12.297 32.594 1.00 84.06 361 VAL A O 1
ATOM 2913 N N . THR A 1 362 ? -23.892 -13.160 33.486 1.00 84.06 362 THR A N 1
ATOM 2914 C CA . THR A 1 362 ? -23.835 -14.431 32.752 1.00 84.06 362 THR A CA 1
ATOM 2915 C C . THR A 1 362 ? -24.105 -14.265 31.259 1.00 84.06 362 THR A C 1
ATOM 2917 O O . THR A 1 362 ? -23.522 -14.988 30.459 1.00 84.06 362 THR A O 1
ATOM 2920 N N . GLU A 1 363 ? -24.941 -13.300 30.878 1.00 86.69 363 GLU A N 1
ATOM 2921 C CA . GLU A 1 363 ? -25.240 -12.971 29.478 1.00 86.69 363 GLU A CA 1
ATOM 2922 C C . GLU A 1 363 ? -24.145 -12.123 28.829 1.00 86.69 363 GLU A C 1
ATOM 2924 O O . GLU A 1 363 ? -23.914 -12.232 27.629 1.00 86.69 363 GLU A O 1
ATOM 2929 N N . LEU A 1 364 ? -23.417 -11.325 29.614 1.00 85.81 364 LEU A N 1
ATOM 2930 C CA . LEU A 1 364 ? -22.257 -10.561 29.143 1.00 85.81 364 LEU A CA 1
ATOM 2931 C C . LEU A 1 364 ? -21.005 -11.424 28.969 1.00 85.81 364 LEU A C 1
ATOM 2933 O O . LEU A 1 364 ? -20.120 -11.079 28.190 1.00 85.81 364 LEU A O 1
ATOM 2937 N N . GLN A 1 365 ? -20.904 -12.547 29.676 1.00 83.88 365 GLN A N 1
ATOM 2938 C CA . GLN A 1 365 ? -19.696 -13.368 29.681 1.00 83.88 365 GLN A CA 1
ATOM 2939 C C . GLN A 1 365 ? -19.260 -13.858 28.282 1.00 83.88 365 GLN A C 1
ATOM 2941 O O . GLN A 1 365 ? -18.071 -13.744 27.983 1.00 83.88 365 GLN A O 1
ATOM 2946 N N . PRO A 1 366 ? -20.162 -14.321 27.388 1.00 81.62 366 PRO A N 1
ATOM 2947 C CA . PRO A 1 366 ? -19.809 -14.647 26.005 1.00 81.62 366 PRO A CA 1
ATOM 2948 C C . PRO A 1 366 ? -19.265 -13.440 25.235 1.00 81.62 366 PRO A C 1
ATOM 2950 O O . PRO A 1 366 ? -18.254 -13.552 24.553 1.00 81.62 366 PRO A O 1
ATOM 2953 N N . ALA A 1 367 ? -19.884 -12.267 25.402 1.00 79.56 367 ALA A N 1
ATOM 2954 C CA . ALA A 1 367 ? -19.443 -11.037 24.754 1.00 79.56 367 ALA A CA 1
ATOM 2955 C C . ALA A 1 367 ? -18.016 -10.656 25.158 1.00 79.56 367 ALA A C 1
ATOM 2957 O O . ALA A 1 367 ? -17.170 -10.386 24.309 1.00 79.56 367 ALA A O 1
ATOM 2958 N N . VAL A 1 368 ? -17.736 -10.675 26.461 1.00 82.44 368 VAL A N 1
ATOM 2959 C CA . VAL A 1 368 ? -16.418 -10.329 26.996 1.00 82.44 368 VAL A CA 1
ATOM 2960 C C . VAL A 1 368 ? -15.370 -11.384 26.621 1.00 82.44 368 VAL A C 1
ATOM 2962 O O . VAL A 1 368 ? -14.242 -11.028 26.280 1.00 82.44 368 VAL A O 1
ATOM 2965 N N . ALA A 1 369 ? -15.741 -12.668 26.609 1.00 77.25 369 ALA A N 1
ATOM 2966 C CA . ALA A 1 369 ? -14.874 -13.748 26.141 1.00 77.25 369 ALA A CA 1
ATOM 2967 C C . ALA A 1 369 ? -14.502 -13.577 24.661 1.00 77.25 369 ALA A C 1
ATOM 2969 O O . ALA A 1 369 ? -13.327 -13.669 24.307 1.00 77.25 369 ALA A O 1
ATOM 2970 N N . ASP A 1 370 ? -15.478 -13.264 23.811 1.00 70.44 370 ASP A N 1
ATOM 2971 C CA . ASP A 1 370 ? -15.257 -13.070 22.383 1.00 70.44 370 ASP A CA 1
ATOM 2972 C C . ASP A 1 370 ? -14.433 -11.797 22.094 1.00 70.44 370 ASP A C 1
ATOM 2974 O O . ASP A 1 370 ? -13.610 -11.796 21.175 1.00 70.44 370 ASP A O 1
ATOM 2978 N N . ILE A 1 371 ? -14.611 -10.718 22.874 1.00 69.44 371 ILE A N 1
ATOM 2979 C CA . ILE A 1 371 ? -13.741 -9.527 22.822 1.00 69.44 371 ILE A CA 1
ATOM 2980 C C . ILE A 1 371 ? -12.310 -9.916 23.191 1.00 69.44 371 ILE A C 1
ATOM 2982 O O . ILE A 1 371 ? -11.378 -9.580 22.462 1.00 69.44 371 ILE A O 1
ATOM 2986 N N . GLY A 1 372 ? -12.123 -10.638 24.298 1.00 67.62 372 GLY A N 1
ATOM 2987 C CA . GLY A 1 372 ? -10.798 -11.069 24.731 1.00 67.62 372 GLY A CA 1
ATOM 2988 C C . GLY A 1 372 ? -10.114 -11.956 23.696 1.00 67.62 372 GLY A C 1
ATOM 2989 O O . GLY A 1 372 ? -8.963 -11.705 23.349 1.00 67.62 372 GLY A O 1
ATOM 2990 N N . ALA A 1 373 ? -10.840 -12.910 23.113 1.00 64.25 373 ALA A N 1
ATOM 2991 C CA . ALA A 1 373 ? -10.336 -13.750 22.031 1.00 64.25 373 ALA A CA 1
ATOM 2992 C C . ALA A 1 373 ? -9.943 -12.927 20.792 1.00 64.25 373 ALA A C 1
ATOM 2994 O O . ALA A 1 373 ? -8.881 -13.157 20.214 1.00 64.25 373 ALA A O 1
ATOM 2995 N N . ALA A 1 374 ? -10.752 -11.933 20.406 1.00 58.47 374 ALA A N 1
ATOM 2996 C CA . ALA A 1 374 ? -10.431 -11.027 19.301 1.00 58.47 374 ALA A CA 1
ATOM 2997 C C . ALA A 1 374 ? -9.181 -10.169 19.577 1.00 58.47 374 ALA A C 1
ATOM 2999 O O . ALA A 1 374 ? -8.459 -9.817 18.646 1.00 58.47 374 ALA A O 1
ATOM 3000 N N . LEU A 1 375 ? -8.907 -9.868 20.847 1.00 60.00 375 LEU A N 1
ATOM 3001 C CA . LEU A 1 375 ? -7.697 -9.181 21.303 1.00 60.00 375 LEU A CA 1
ATOM 3002 C C . LEU A 1 375 ? -6.495 -10.120 21.502 1.00 60.00 375 LEU A C 1
ATOM 3004 O O . LEU A 1 375 ? -5.426 -9.664 21.904 1.00 60.00 375 LEU A O 1
ATOM 3008 N N . GLY A 1 376 ? -6.651 -11.420 21.241 1.00 58.84 376 GLY A N 1
ATOM 3009 C CA . GLY A 1 376 ? -5.600 -12.412 21.454 1.00 58.84 376 GLY A CA 1
ATOM 3010 C C . GLY A 1 376 ? -5.312 -12.698 22.930 1.00 58.84 376 GLY A C 1
ATOM 3011 O O . GLY A 1 376 ? -4.246 -13.228 23.247 1.00 58.84 376 GLY A O 1
ATOM 3012 N N . LEU A 1 377 ? -6.237 -12.362 23.838 1.00 61.50 377 LEU A N 1
ATOM 3013 C CA . LEU A 1 377 ? -6.134 -12.791 25.227 1.00 61.50 377 LEU A CA 1
ATOM 3014 C C . LEU A 1 377 ? -6.254 -14.322 25.300 1.00 61.50 377 LEU A C 1
ATOM 3016 O O . LEU A 1 377 ? -7.075 -14.916 24.593 1.00 61.50 377 LEU A O 1
ATOM 3020 N N . PRO A 1 378 ? -5.473 -14.979 26.176 1.00 68.31 378 PRO A N 1
ATOM 3021 C CA . PRO A 1 378 ? -5.671 -16.387 26.487 1.00 68.31 378 PRO A CA 1
ATOM 3022 C C . PRO A 1 378 ? -7.120 -16.658 26.910 1.00 68.31 378 PRO A C 1
ATOM 3024 O O . PRO A 1 378 ? -7.793 -15.775 27.441 1.00 68.31 378 PRO A O 1
ATOM 3027 N N . ALA A 1 379 ? -7.619 -17.874 26.689 1.00 72.62 379 ALA A N 1
ATOM 3028 C CA . ALA A 1 379 ? -8.971 -18.231 27.114 1.00 72.62 379 ALA A CA 1
ATOM 3029 C C . ALA A 1 379 ? -9.113 -18.107 28.641 1.00 72.62 379 ALA A C 1
ATOM 3031 O O . ALA A 1 379 ? -8.200 -18.487 29.380 1.00 72.62 379 ALA A O 1
ATOM 3032 N N . GLN A 1 380 ? -10.262 -17.624 29.114 1.00 72.31 380 GLN A N 1
ATOM 3033 C CA . GLN A 1 380 ? -10.540 -17.516 30.548 1.00 72.31 380 GLN A CA 1
ATOM 3034 C C . GLN A 1 380 ? -10.284 -18.869 31.252 1.00 72.31 380 GLN A C 1
ATOM 3036 O O . GLN A 1 380 ? -10.747 -19.919 30.802 1.00 72.31 380 GLN A O 1
ATOM 3041 N N . GLY A 1 381 ? -9.497 -18.850 32.325 1.00 76.06 381 GLY A N 1
ATOM 3042 C CA . GLY A 1 381 ? -9.042 -19.989 33.120 1.00 76.06 381 GLY A CA 1
ATOM 3043 C C . GLY A 1 381 ? -7.635 -20.495 32.783 1.00 76.06 381 GLY A C 1
ATOM 3044 O O . GLY A 1 381 ? -7.156 -21.419 33.442 1.00 76.06 381 GLY A O 1
ATOM 3045 N N . THR A 1 382 ? -6.961 -19.937 31.767 1.00 74.88 382 THR A N 1
ATOM 3046 C CA . THR A 1 382 ? -5.599 -20.369 31.385 1.00 74.88 382 THR A CA 1
ATOM 3047 C C . THR A 1 382 ? -4.484 -19.653 32.141 1.00 74.88 382 THR A C 1
ATOM 3049 O O . THR A 1 382 ? -3.455 -20.277 32.411 1.00 74.88 382 THR A O 1
ATOM 3052 N N . SER A 1 383 ? -4.664 -18.385 32.521 1.00 74.12 383 SER A N 1
ATOM 3053 C CA . SER A 1 383 ? -3.717 -17.676 33.386 1.00 74.12 383 SER A CA 1
ATOM 3054 C C . SER A 1 383 ? -4.420 -16.726 34.363 1.00 74.12 383 SER A C 1
ATOM 3056 O O . SER A 1 383 ? -5.422 -16.110 33.986 1.00 74.12 383 SER A O 1
ATOM 3058 N N . PRO A 1 384 ? -3.873 -16.534 35.583 1.00 76.00 384 PRO A N 1
ATOM 3059 C CA . PRO A 1 384 ? -4.422 -15.587 36.556 1.00 76.00 384 PRO A CA 1
ATOM 3060 C C . PRO A 1 384 ? -4.514 -14.156 36.012 1.00 76.00 384 PRO A C 1
ATOM 3062 O O . PRO A 1 384 ? -5.461 -13.440 36.321 1.00 76.00 384 PRO A O 1
ATOM 3065 N N . ASP A 1 385 ? -3.552 -13.759 35.175 1.00 70.12 385 ASP A N 1
ATOM 3066 C CA . ASP A 1 385 ? -3.502 -12.421 34.582 1.00 70.12 385 ASP A CA 1
ATOM 3067 C C . ASP A 1 385 ? -4.606 -12.232 33.535 1.00 70.12 385 ASP A C 1
ATOM 3069 O O . ASP A 1 385 ? -5.273 -11.201 33.515 1.00 70.12 385 ASP A O 1
ATOM 3073 N N . SER A 1 386 ? -4.857 -13.248 32.697 1.00 75.00 386 SER A N 1
ATOM 3074 C CA . SER A 1 386 ? -5.960 -13.208 31.730 1.00 75.00 386 SER A CA 1
ATOM 3075 C C . SER A 1 386 ? -7.314 -13.149 32.435 1.00 75.00 386 SER A C 1
ATOM 3077 O O . SER A 1 386 ? -8.161 -12.337 32.070 1.00 75.00 386 SER A O 1
ATOM 3079 N N . ASP A 1 387 ? -7.490 -13.934 33.501 1.00 79.44 387 ASP A N 1
ATOM 3080 C CA . ASP A 1 387 ? -8.718 -13.957 34.296 1.00 79.44 387 ASP A CA 1
ATOM 3081 C C . ASP A 1 387 ? -8.997 -12.618 34.964 1.00 79.44 387 ASP A C 1
ATOM 3083 O O . ASP A 1 387 ? -10.148 -12.176 35.009 1.00 79.44 387 ASP A O 1
ATOM 3087 N N . HIS A 1 388 ? -7.941 -11.950 35.428 1.00 81.19 388 HIS A N 1
ATOM 3088 C CA . HIS A 1 388 ? -8.051 -10.605 35.956 1.00 81.19 388 HIS A CA 1
ATOM 3089 C C . HIS A 1 388 ? -8.552 -9.626 34.885 1.00 81.19 388 HIS A C 1
ATOM 3091 O O . HIS A 1 388 ? -9.516 -8.908 35.143 1.00 81.19 388 HIS A O 1
ATOM 3097 N N . ILE A 1 389 ? -8.005 -9.662 33.663 1.00 80.38 389 ILE A N 1
ATOM 3098 C CA . ILE A 1 389 ? -8.457 -8.795 32.560 1.00 80.38 389 ILE A CA 1
ATOM 3099 C C . ILE A 1 389 ? -9.932 -9.051 32.216 1.00 80.38 389 ILE A C 1
ATOM 3101 O O . ILE A 1 389 ? -10.706 -8.101 32.119 1.00 80.38 389 ILE A O 1
ATOM 3105 N N . TYR A 1 390 ? -10.354 -10.316 32.091 1.00 82.06 390 TYR A N 1
ATOM 3106 C CA . TYR A 1 390 ? -11.768 -10.640 31.852 1.00 82.06 390 TYR A CA 1
ATOM 3107 C C . TYR A 1 390 ? -12.673 -10.112 32.974 1.00 82.06 390 TYR A C 1
ATOM 3109 O O . TYR A 1 390 ? -13.770 -9.624 32.699 1.00 82.06 390 TYR A O 1
ATOM 3117 N N . SER A 1 391 ? -12.222 -10.186 34.231 1.00 83.12 391 SER A N 1
ATOM 3118 C CA . SER A 1 391 ? -12.984 -9.678 35.376 1.00 83.12 391 SER A CA 1
ATOM 3119 C C . SER A 1 391 ? -13.090 -8.152 35.398 1.00 83.12 391 SER A C 1
ATOM 3121 O O . SER A 1 391 ? -14.166 -7.637 35.686 1.00 83.12 391 SER A O 1
ATOM 3123 N N . GLU A 1 392 ? -12.025 -7.435 35.037 1.00 83.00 392 GLU A N 1
ATOM 3124 C CA . GLU A 1 392 ? -12.030 -5.970 34.955 1.00 83.00 392 GLU A CA 1
ATOM 3125 C C . GLU A 1 392 ? -12.973 -5.485 33.851 1.00 83.00 392 GLU A C 1
ATOM 3127 O O . GLU A 1 392 ? -13.813 -4.626 34.097 1.00 83.00 392 GLU A O 1
ATOM 3132 N N . VAL A 1 393 ? -12.936 -6.101 32.664 1.00 82.81 393 VAL A N 1
ATOM 3133 C CA . VAL A 1 393 ? -13.855 -5.734 31.572 1.00 82.81 393 VAL A CA 1
ATOM 3134 C C . VAL A 1 393 ? -15.314 -6.005 31.956 1.00 82.81 393 VAL A C 1
ATOM 3136 O O . VAL A 1 393 ? -16.183 -5.186 31.671 1.00 82.81 393 VAL A O 1
ATOM 3139 N N . LEU A 1 394 ? -15.603 -7.119 32.639 1.00 84.00 394 LEU A N 1
ATOM 3140 C CA . LEU A 1 394 ? -16.947 -7.379 33.170 1.00 84.00 394 LEU A CA 1
ATOM 3141 C C . LEU A 1 394 ? -17.366 -6.326 34.206 1.00 84.00 394 LEU A C 1
ATOM 3143 O O . LEU A 1 394 ? -18.510 -5.874 34.178 1.00 84.00 394 LEU A O 1
ATOM 3147 N N . ASN A 1 395 ? -16.452 -5.914 35.086 1.00 83.88 395 ASN A N 1
ATOM 3148 C CA . ASN A 1 395 ? -16.720 -4.887 36.089 1.00 83.88 395 ASN A CA 1
ATOM 3149 C C . ASN A 1 395 ? -16.985 -3.513 35.464 1.00 83.88 395 ASN A C 1
ATOM 3151 O O . ASN A 1 395 ? -17.798 -2.775 36.016 1.00 83.88 395 ASN A O 1
ATOM 3155 N N . GLU A 1 396 ? -16.359 -3.180 34.333 1.00 83.00 396 GLU A N 1
ATOM 3156 C CA . GLU A 1 396 ? -16.650 -1.947 33.588 1.00 83.00 396 GLU A CA 1
ATOM 3157 C C . GLU A 1 396 ? -18.097 -1.927 33.080 1.00 83.00 396 GLU A C 1
ATOM 3159 O O . GLU A 1 396 ? -18.784 -0.917 33.221 1.00 83.00 396 GLU A O 1
ATOM 3164 N N . PHE A 1 397 ? -18.613 -3.058 32.583 1.00 82.19 397 PHE A N 1
ATOM 3165 C CA . PHE A 1 397 ? -20.020 -3.153 32.173 1.00 82.19 397 PHE A CA 1
ATOM 3166 C C . PHE A 1 397 ? -20.998 -3.052 33.346 1.00 82.19 397 PHE A C 1
ATOM 3168 O O . PHE A 1 397 ? -22.088 -2.510 33.179 1.00 82.19 397 PHE A O 1
ATOM 3175 N N . THR A 1 398 ? -20.648 -3.580 34.522 1.00 80.94 398 THR A N 1
ATOM 3176 C CA . THR A 1 398 ? -21.573 -3.653 35.667 1.00 80.94 398 THR A CA 1
ATOM 3177 C C . THR A 1 398 ? -21.307 -2.620 36.766 1.00 80.94 398 THR A C 1
ATOM 3179 O O . THR A 1 398 ? -21.962 -2.638 37.815 1.00 80.94 398 THR A O 1
ATOM 3182 N N . HIS A 1 399 ? -20.328 -1.736 36.566 1.00 76.38 399 HIS A N 1
ATOM 3183 C CA . HIS A 1 399 ? -19.798 -0.802 37.565 1.00 76.38 399 HIS A CA 1
ATOM 3184 C C . HIS A 1 399 ? -19.437 -1.471 38.908 1.00 76.38 399 HIS A C 1
ATOM 3186 O O . HIS A 1 399 ? -19.643 -0.904 39.984 1.00 76.38 399 HIS A O 1
ATOM 3192 N N . GLY A 1 400 ? -18.949 -2.716 38.861 1.00 65.69 400 GLY A N 1
ATOM 3193 C CA . GLY A 1 400 ? -18.611 -3.516 40.046 1.00 65.69 400 GLY A CA 1
ATOM 3194 C C . GLY A 1 400 ? -19.815 -3.970 40.888 1.00 65.69 400 GLY A C 1
ATOM 3195 O O . GLY A 1 400 ? -19.639 -4.512 41.982 1.00 65.69 400 GLY A O 1
ATOM 3196 N N . SER A 1 401 ? -21.041 -3.767 40.400 1.00 65.00 401 SER A N 1
ATOM 3197 C CA . SER A 1 401 ? -22.270 -4.295 40.998 1.00 65.00 401 SER A CA 1
ATOM 3198 C C . SER A 1 401 ? -22.680 -5.608 40.311 1.00 65.00 401 SER A C 1
ATOM 3200 O O . SER A 1 401 ? -22.329 -5.852 39.163 1.00 65.00 401 SER A O 1
ATOM 3202 N N . GLN A 1 402 ? -23.408 -6.497 40.997 1.00 59.09 402 GLN A N 1
ATOM 3203 C CA . GLN A 1 402 ? -24.009 -7.690 40.36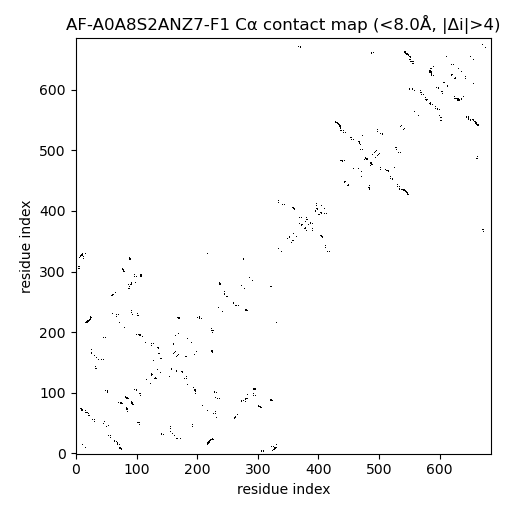3 1.00 59.09 402 GLN A CA 1
ATOM 3204 C C . GLN A 1 402 ? -25.364 -7.370 39.692 1.00 59.09 402 GLN A C 1
ATOM 3206 O O . GLN A 1 402 ? -26.198 -8.261 39.525 1.00 59.09 402 GLN A O 1
ATOM 3211 N N . GLU A 1 403 ? -25.633 -6.101 39.369 1.00 65.56 403 GLU A N 1
ATOM 3212 C CA . GLU A 1 403 ? -26.909 -5.675 38.787 1.00 65.56 403 GLU A CA 1
ATOM 3213 C C . GLU A 1 403 ? -26.953 -5.885 37.264 1.00 65.56 403 GLU A C 1
ATOM 3215 O O . GLU A 1 403 ? -25.927 -6.043 36.602 1.00 65.56 403 GLU A O 1
ATOM 3220 N N . LYS A 1 404 ? -28.172 -5.949 36.712 1.00 80.38 404 LYS A N 1
ATOM 3221 C CA . LYS A 1 404 ? -28.398 -6.117 35.271 1.00 80.38 404 LYS A CA 1
ATOM 3222 C C . LYS A 1 404 ? -28.137 -4.801 34.525 1.00 80.38 404 LYS A C 1
ATOM 3224 O O . LYS A 1 404 ? -28.663 -3.766 34.933 1.00 80.38 404 LYS A O 1
ATOM 3229 N N . VAL A 1 405 ? -27.413 -4.869 33.411 1.00 86.06 405 VAL A N 1
ATOM 3230 C CA . VAL A 1 405 ? -26.952 -3.732 32.598 1.00 86.06 405 VAL A CA 1
ATOM 3231 C C . VAL A 1 405 ? -28.003 -3.343 31.562 1.00 86.06 405 VAL A C 1
ATOM 3233 O O . VAL A 1 405 ? -28.508 -4.190 30.828 1.00 86.06 405 VAL A O 1
ATOM 3236 N N . SER A 1 406 ? -28.357 -2.064 31.478 1.00 87.94 406 SER A N 1
ATOM 3237 C CA . SER A 1 406 ? -29.281 -1.576 30.451 1.00 87.94 406 SER A CA 1
ATOM 3238 C C . SER A 1 406 ? -28.616 -1.483 29.075 1.00 87.94 406 SER A C 1
ATOM 3240 O O . SER A 1 406 ? -27.397 -1.385 28.945 1.00 87.94 406 SER A O 1
ATOM 3242 N N . LYS A 1 407 ? -29.422 -1.425 28.012 1.00 85.44 407 LYS A N 1
ATOM 3243 C CA . LYS A 1 407 ? -28.908 -1.220 26.650 1.00 85.44 407 LYS A CA 1
ATOM 3244 C C . LYS A 1 407 ? -28.080 0.058 26.492 1.00 85.44 407 LYS A C 1
ATOM 3246 O O . LYS A 1 407 ? -27.110 0.066 25.738 1.00 85.44 407 LYS A O 1
ATOM 3251 N N . THR A 1 408 ? -28.462 1.133 27.176 1.00 84.81 408 THR A N 1
ATOM 3252 C CA . THR A 1 408 ? -27.749 2.414 27.103 1.00 84.81 408 THR A CA 1
ATOM 3253 C C . THR A 1 408 ? -26.363 2.306 27.733 1.00 84.81 408 THR A C 1
ATOM 3255 O O . THR A 1 408 ? -25.390 2.711 27.110 1.00 84.81 408 THR A O 1
ATOM 3258 N N . GLU A 1 409 ? -26.265 1.680 28.907 1.00 85.88 409 GLU A N 1
ATOM 3259 C CA . GLU A 1 409 ? -24.983 1.435 29.584 1.00 85.88 409 GLU A CA 1
ATOM 3260 C C . GLU A 1 409 ? -24.100 0.491 28.759 1.00 85.88 409 GLU A C 1
ATOM 3262 O O . GLU A 1 409 ? -22.932 0.784 28.521 1.00 85.88 409 GLU A O 1
ATOM 3267 N N . PHE A 1 410 ? -24.671 -0.592 28.216 1.00 86.31 410 PHE A N 1
ATOM 3268 C CA . PHE A 1 410 ? -23.950 -1.495 27.318 1.00 86.31 410 PHE A CA 1
ATOM 3269 C C . PHE A 1 410 ? -23.384 -0.762 26.090 1.00 86.31 410 PHE A C 1
ATOM 3271 O O . PHE A 1 410 ? -22.241 -1.007 25.707 1.00 86.31 410 PHE A O 1
ATOM 3278 N N . LYS A 1 411 ? -24.154 0.161 25.490 1.00 84.31 411 LYS A N 1
ATOM 3279 C CA . LYS A 1 411 ? -23.708 1.000 24.364 1.00 84.31 411 LYS A CA 1
ATOM 3280 C C . LYS A 1 411 ? -22.515 1.876 24.749 1.00 84.31 411 LYS A C 1
ATOM 3282 O O . LYS A 1 411 ? -21.543 1.922 23.998 1.00 84.31 411 LYS A O 1
ATOM 3287 N N . GLU A 1 412 ? -22.622 2.598 25.862 1.00 84.12 412 GLU A N 1
ATOM 3288 C CA . GLU A 1 412 ? -21.599 3.545 26.322 1.00 84.12 412 GLU A CA 1
ATOM 3289 C C . GLU A 1 412 ? -20.290 2.819 26.638 1.00 84.12 412 GLU A C 1
ATOM 3291 O O . GLU A 1 412 ? -19.257 3.141 26.054 1.00 84.12 412 GLU A O 1
ATOM 3296 N N . VAL A 1 413 ? -20.352 1.755 27.441 1.00 85.25 413 VAL A N 1
ATOM 3297 C CA . VAL A 1 413 ? -19.164 0.977 27.820 1.00 85.25 413 VAL A CA 1
ATOM 3298 C C . VAL A 1 413 ? -18.528 0.306 26.600 1.00 85.25 413 VAL A C 1
ATOM 3300 O O . VAL A 1 413 ? -17.311 0.352 26.427 1.00 85.25 413 VAL A O 1
ATOM 3303 N N . LEU A 1 414 ? -19.328 -0.270 25.694 1.00 81.81 414 LEU A N 1
ATOM 3304 C CA . LEU A 1 414 ? -18.796 -0.873 24.469 1.00 81.81 414 LEU A CA 1
ATOM 3305 C C . LEU A 1 414 ? -18.132 0.168 23.554 1.00 81.81 414 LEU A C 1
ATOM 3307 O O . LEU A 1 414 ? -17.103 -0.123 22.942 1.00 81.81 414 LEU A O 1
ATOM 3311 N N . SER A 1 415 ? -18.699 1.373 23.462 1.00 79.94 415 SER A N 1
ATOM 3312 C CA . SER A 1 415 ? -18.100 2.489 22.723 1.00 79.94 415 SER A CA 1
ATOM 3313 C C . SER A 1 415 ? -16.743 2.864 23.311 1.00 79.94 415 SER A C 1
ATOM 3315 O O . SER A 1 415 ? -15.761 2.946 22.575 1.00 79.94 415 SER A O 1
ATOM 3317 N N . ASP A 1 416 ? -16.670 3.040 24.629 1.00 78.75 416 ASP A N 1
ATOM 3318 C CA . ASP A 1 416 ? -15.443 3.424 25.326 1.00 78.75 416 ASP A CA 1
ATOM 3319 C C . ASP A 1 416 ? -14.349 2.361 25.191 1.00 78.75 416 ASP A C 1
ATOM 3321 O O . ASP A 1 416 ? -13.194 2.696 24.918 1.00 78.75 416 ASP A O 1
ATOM 3325 N N . ILE A 1 417 ? -14.709 1.076 25.270 1.00 76.62 417 ILE A N 1
ATOM 3326 C CA . ILE A 1 417 ? -13.786 -0.038 25.025 1.00 76.62 417 ILE A CA 1
ATOM 3327 C C . ILE A 1 417 ? -13.239 0.020 23.591 1.00 76.62 417 ILE A C 1
ATOM 3329 O O . ILE A 1 417 ? -12.024 -0.042 23.397 1.00 76.62 417 ILE A O 1
ATOM 3333 N N . LEU A 1 418 ? -14.099 0.166 22.575 1.00 72.56 418 LEU A N 1
ATOM 3334 C CA . LEU A 1 418 ? -13.668 0.202 21.171 1.00 72.56 418 LEU A CA 1
ATOM 3335 C C . LEU A 1 418 ? -12.834 1.450 20.847 1.00 72.56 418 LEU A C 1
ATOM 3337 O O . LEU A 1 418 ? -11.855 1.358 20.105 1.00 72.56 418 LEU A O 1
ATOM 3341 N N . LEU A 1 419 ? -13.178 2.608 21.417 1.00 69.88 419 LEU A N 1
ATOM 3342 C CA . LEU A 1 419 ? -12.383 3.832 21.294 1.00 69.88 419 LEU A CA 1
ATOM 3343 C C . LEU A 1 419 ? -11.032 3.686 21.996 1.00 69.88 419 LEU A C 1
ATOM 3345 O O . LEU A 1 419 ? -10.010 4.097 21.445 1.00 69.88 419 LEU A O 1
ATOM 3349 N N . GLY A 1 420 ? -11.009 3.056 23.171 1.00 68.31 420 GLY A N 1
ATOM 3350 C CA . GLY A 1 420 ? -9.789 2.708 23.893 1.00 68.31 420 GLY A CA 1
ATOM 3351 C C . GLY A 1 420 ? -8.883 1.786 23.077 1.00 68.31 420 GLY A C 1
ATOM 3352 O O . GLY A 1 420 ? -7.689 2.056 22.952 1.00 68.31 420 GLY A O 1
ATOM 3353 N N . MET A 1 421 ? -9.449 0.757 22.438 1.00 67.81 421 MET A N 1
ATOM 3354 C CA . MET A 1 421 ? -8.722 -0.123 21.515 1.00 67.81 421 MET A CA 1
ATOM 3355 C C . MET A 1 421 ? -8.175 0.646 20.312 1.00 67.81 421 MET A C 1
ATOM 3357 O O . MET A 1 421 ? -7.004 0.496 19.973 1.00 67.81 421 MET A O 1
ATOM 3361 N N . ALA A 1 422 ? -8.991 1.491 19.677 1.00 62.03 422 ALA A N 1
ATOM 3362 C CA . ALA A 1 422 ? -8.570 2.292 18.532 1.00 62.03 422 ALA A CA 1
ATOM 3363 C C . ALA A 1 422 ? -7.433 3.258 18.906 1.00 62.03 422 ALA A C 1
ATOM 3365 O O . ALA A 1 422 ? -6.449 3.377 18.175 1.00 62.03 422 ALA A O 1
ATOM 3366 N N . ALA A 1 423 ? -7.528 3.908 20.068 1.00 62.38 423 ALA A N 1
ATOM 3367 C CA . ALA A 1 423 ? -6.467 4.749 20.609 1.00 62.38 423 ALA A CA 1
ATOM 3368 C C . ALA A 1 423 ? -5.197 3.939 20.921 1.00 62.38 423 ALA A C 1
ATOM 3370 O O . ALA A 1 423 ? -4.095 4.403 20.627 1.00 62.38 423 ALA A O 1
ATOM 3371 N N . GLY A 1 424 ? -5.352 2.726 21.461 1.00 64.88 424 GLY A N 1
ATOM 3372 C CA . GLY A 1 424 ? -4.270 1.778 21.717 1.00 64.88 424 GLY A CA 1
ATOM 3373 C C . GLY A 1 424 ? -3.545 1.364 20.439 1.00 64.88 424 GLY A C 1
ATOM 3374 O O . GLY A 1 424 ? -2.344 1.566 20.345 1.00 64.88 424 GLY A O 1
ATOM 3375 N N . LEU A 1 425 ? -4.268 0.898 19.419 1.00 66.25 425 LEU A N 1
ATOM 3376 C CA . LEU A 1 425 ? -3.709 0.523 18.112 1.00 66.25 425 LEU A CA 1
ATOM 3377 C C . LEU A 1 425 ? -3.105 1.712 17.356 1.00 66.25 425 LEU A C 1
ATOM 3379 O O . LEU A 1 425 ? -2.184 1.548 16.561 1.00 66.25 425 LEU A O 1
ATOM 3383 N N . LYS A 1 426 ? -3.614 2.927 17.584 1.00 62.59 426 LYS A N 1
ATOM 3384 C CA . LYS A 1 426 ? -3.010 4.153 17.051 1.00 62.59 426 LYS A CA 1
ATOM 3385 C C . LYS A 1 426 ? -1.682 4.479 17.737 1.00 62.59 426 LYS A C 1
ATOM 3387 O O . LYS A 1 426 ? -0.796 5.029 17.087 1.00 62.59 426 LYS A O 1
ATOM 3392 N N . ARG A 1 427 ? -1.572 4.206 19.041 1.00 62.28 427 ARG A N 1
ATOM 3393 C CA . ARG A 1 427 ? -0.348 4.412 19.826 1.00 62.28 427 ARG A CA 1
ATOM 3394 C C . ARG A 1 427 ? 0.695 3.341 19.507 1.00 62.28 427 ARG A C 1
ATOM 3396 O O . ARG A 1 427 ? 1.828 3.698 19.210 1.00 62.28 427 ARG A O 1
ATOM 3403 N N . ASP A 1 428 ? 0.274 2.080 19.530 1.00 64.19 428 ASP A N 1
ATOM 3404 C CA . ASP A 1 428 ? 1.096 0.881 19.379 1.00 64.19 428 ASP A CA 1
ATOM 3405 C C . ASP A 1 428 ? 0.570 0.074 18.168 1.00 64.19 428 ASP A C 1
ATOM 3407 O O . ASP A 1 428 ? -0.282 -0.810 18.321 1.00 64.19 428 ASP A O 1
ATOM 3411 N N . PRO A 1 429 ? 0.981 0.419 16.933 1.00 62.78 429 PRO A N 1
ATOM 3412 C CA . PRO A 1 429 ? 0.440 -0.201 15.731 1.00 62.78 429 PRO A CA 1
ATOM 3413 C C . PRO A 1 429 ? 0.933 -1.639 15.554 1.00 62.78 429 PRO A C 1
ATOM 3415 O O . PRO A 1 429 ? 2.123 -1.930 15.654 1.00 62.78 429 PRO A O 1
ATOM 3418 N N . ILE A 1 430 ? 0.009 -2.529 15.183 1.00 68.12 430 ILE A N 1
ATOM 3419 C CA . ILE A 1 430 ? 0.329 -3.897 14.768 1.00 68.12 430 ILE A CA 1
ATOM 3420 C C . ILE A 1 430 ? 0.473 -3.927 13.245 1.00 68.12 430 ILE A C 1
ATOM 3422 O O . ILE A 1 430 ? -0.466 -3.633 12.500 1.00 68.12 430 ILE A O 1
ATOM 3426 N N . VAL A 1 431 ? 1.655 -4.304 12.773 1.00 67.44 431 VAL A N 1
ATOM 3427 C CA . VAL A 1 431 ? 1.993 -4.460 11.361 1.00 67.44 431 VAL A CA 1
ATOM 3428 C C . VAL A 1 431 ? 1.851 -5.928 10.971 1.00 67.44 431 VAL A C 1
ATOM 3430 O O . VAL A 1 431 ? 2.470 -6.807 11.563 1.00 67.44 431 VAL A O 1
ATOM 3433 N N . ILE A 1 432 ? 1.046 -6.208 9.946 1.00 71.81 432 ILE A N 1
ATOM 3434 C CA . ILE A 1 432 ? 0.950 -7.549 9.362 1.00 71.81 432 ILE A CA 1
ATOM 3435 C C . ILE A 1 432 ? 1.994 -7.675 8.256 1.00 71.81 432 ILE A C 1
ATOM 3437 O O . ILE A 1 432 ? 1.890 -7.027 7.212 1.00 71.81 432 ILE A O 1
ATOM 3441 N N . LEU A 1 433 ? 2.993 -8.519 8.492 1.00 69.50 433 LEU A N 1
ATOM 3442 C CA . LEU A 1 433 ? 4.093 -8.791 7.580 1.00 69.50 433 LEU A CA 1
ATOM 3443 C C . LEU A 1 433 ? 3.862 -10.136 6.887 1.00 69.50 433 LEU A C 1
ATOM 3445 O O . LEU A 1 433 ? 3.579 -11.145 7.534 1.00 69.50 433 LEU A O 1
ATOM 3449 N N . ARG A 1 434 ? 3.984 -10.155 5.558 1.00 80.75 434 ARG A N 1
ATOM 3450 C CA . ARG A 1 434 ? 3.995 -11.390 4.767 1.00 80.75 434 ARG A CA 1
ATOM 3451 C C . ARG A 1 434 ? 5.444 -11.751 4.474 1.00 80.75 434 ARG A C 1
ATOM 3453 O O . ARG A 1 434 ? 6.064 -11.115 3.632 1.00 80.75 434 ARG A O 1
ATOM 3460 N N . MET A 1 435 ? 5.937 -12.788 5.137 1.00 79.25 435 MET A N 1
ATOM 3461 C CA . MET A 1 435 ? 7.288 -13.310 4.959 1.00 79.25 435 MET A CA 1
ATOM 3462 C C . MET A 1 435 ? 7.300 -14.308 3.804 1.00 79.25 435 MET A C 1
ATOM 3464 O O . MET A 1 435 ? 6.815 -15.429 3.955 1.00 79.25 435 MET A O 1
ATOM 3468 N N . ASP A 1 436 ? 7.831 -13.904 2.651 1.00 82.94 436 ASP A N 1
ATOM 3469 C CA . ASP A 1 436 ? 7.966 -14.746 1.450 1.00 82.94 436 ASP A CA 1
ATOM 3470 C C . ASP A 1 436 ? 9.425 -15.042 1.061 1.00 82.94 436 ASP A C 1
ATOM 3472 O O . ASP A 1 436 ? 9.694 -15.642 0.019 1.00 82.94 436 ASP A O 1
ATOM 3476 N N . GLY A 1 437 ? 10.367 -14.665 1.929 1.00 81.19 437 GLY A N 1
ATOM 3477 C CA . GLY A 1 437 ? 11.788 -14.961 1.785 1.00 81.19 437 GLY A CA 1
ATOM 3478 C C . GLY A 1 437 ? 12.577 -13.975 0.920 1.00 81.19 437 GLY A C 1
ATOM 3479 O O . GLY A 1 437 ? 13.785 -14.168 0.794 1.00 81.19 437 GLY A O 1
ATOM 3480 N N . GLU A 1 438 ? 11.959 -12.932 0.346 1.00 80.81 438 GLU A N 1
ATOM 3481 C CA . GLU A 1 438 ? 12.686 -11.915 -0.436 1.00 80.81 438 GLU A CA 1
ATOM 3482 C C . GLU A 1 438 ? 13.688 -11.146 0.443 1.00 80.81 438 GLU A C 1
ATOM 3484 O O . GLU A 1 438 ? 14.887 -11.168 0.156 1.00 80.81 438 GLU A O 1
ATOM 3489 N N . ASP A 1 439 ? 13.228 -10.586 1.566 1.00 80.00 439 ASP A N 1
ATOM 3490 C CA . ASP A 1 439 ? 14.067 -9.835 2.515 1.00 80.00 439 ASP A CA 1
ATOM 3491 C C . ASP A 1 439 ? 15.172 -10.714 3.129 1.00 80.00 439 ASP A C 1
ATOM 3493 O O . ASP A 1 439 ? 16.326 -10.303 3.257 1.00 80.00 439 ASP A O 1
ATOM 3497 N N . LEU A 1 440 ? 14.849 -11.979 3.422 1.00 86.62 440 LEU A N 1
ATOM 3498 C CA . LEU A 1 440 ? 15.807 -12.962 3.936 1.00 86.62 440 LEU A CA 1
ATOM 3499 C C . LEU A 1 440 ? 16.888 -13.306 2.905 1.00 86.62 440 LEU A C 1
ATOM 3501 O O . LEU A 1 440 ? 18.060 -13.479 3.248 1.00 86.62 440 LEU A O 1
ATOM 3505 N N . SER A 1 441 ? 16.518 -13.363 1.624 1.00 84.69 441 SER A N 1
ATOM 3506 C CA . SER A 1 441 ? 17.475 -13.514 0.532 1.00 84.69 441 SER A CA 1
ATOM 3507 C C . SER A 1 441 ? 18.332 -12.258 0.355 1.00 84.69 441 SER A C 1
ATOM 3509 O O . SER A 1 441 ? 19.527 -12.386 0.080 1.00 84.69 441 SER A O 1
ATOM 3511 N N . GLU A 1 442 ? 17.767 -11.057 0.499 1.00 82.88 442 GLU A N 1
ATOM 3512 C CA . GLU A 1 442 ? 18.522 -9.799 0.437 1.00 82.88 442 GLU A CA 1
ATOM 3513 C C . GLU A 1 442 ? 19.558 -9.718 1.565 1.00 82.88 442 GLU A C 1
ATOM 3515 O O . GLU A 1 442 ? 20.730 -9.447 1.290 1.00 82.88 442 GLU A O 1
ATOM 3520 N N . PHE A 1 443 ? 19.165 -10.052 2.799 1.00 84.94 443 PHE A N 1
ATOM 3521 C CA . PHE A 1 443 ? 20.048 -10.087 3.966 1.00 84.94 443 PHE A CA 1
ATOM 3522 C C . PHE A 1 443 ? 21.305 -10.933 3.714 1.00 84.94 443 PHE A C 1
ATOM 3524 O O . PHE A 1 443 ? 22.425 -10.448 3.875 1.00 84.94 443 PHE A O 1
ATOM 3531 N N . VAL A 1 444 ? 21.138 -12.166 3.227 1.00 85.56 444 VAL A N 1
ATOM 3532 C CA . VAL A 1 444 ? 22.246 -13.111 2.982 1.00 85.56 444 VAL A CA 1
ATOM 3533 C C . VAL A 1 444 ? 23.216 -12.652 1.884 1.00 85.56 444 VAL A C 1
ATOM 3535 O O . VAL A 1 444 ? 24.390 -13.034 1.877 1.00 85.56 444 VAL A O 1
ATOM 3538 N N . HIS A 1 445 ? 22.746 -11.837 0.939 1.00 83.62 445 HIS A N 1
ATOM 3539 C CA . HIS A 1 445 ? 23.570 -11.277 -0.137 1.00 83.62 445 HIS A CA 1
ATOM 3540 C C . HIS A 1 445 ? 24.088 -9.866 0.181 1.00 83.62 445 HIS A C 1
ATOM 3542 O O . HIS A 1 445 ? 24.842 -9.292 -0.612 1.00 83.62 445 HIS A O 1
ATOM 3548 N N . GLY A 1 446 ? 23.693 -9.309 1.327 1.00 78.62 446 GLY A N 1
ATOM 3549 C CA . GLY A 1 446 ? 24.071 -7.984 1.782 1.00 78.62 446 GLY A CA 1
ATOM 3550 C C . GLY A 1 446 ? 25.503 -7.918 2.330 1.00 78.62 446 GLY A C 1
ATOM 3551 O O . GLY A 1 446 ? 26.068 -8.918 2.775 1.00 78.62 446 GLY A O 1
ATOM 3552 N N . PRO A 1 447 ? 26.111 -6.719 2.358 1.00 75.62 447 PRO A N 1
ATOM 3553 C CA . PRO A 1 447 ? 27.472 -6.524 2.864 1.00 75.62 447 PRO A CA 1
ATOM 3554 C C . PRO A 1 447 ? 27.598 -6.686 4.392 1.00 75.62 447 PRO A C 1
ATOM 3556 O O . PRO A 1 447 ? 28.716 -6.758 4.895 1.00 75.62 447 PRO A O 1
ATOM 3559 N N . GLY A 1 448 ? 26.478 -6.709 5.127 1.00 76.12 448 GLY A N 1
ATOM 3560 C CA . GLY A 1 448 ? 26.438 -6.847 6.590 1.00 76.12 448 GLY A CA 1
ATOM 3561 C C . GLY A 1 448 ? 26.381 -8.290 7.103 1.00 76.12 448 GLY A C 1
ATOM 3562 O O . GLY A 1 448 ? 26.711 -8.517 8.264 1.00 76.12 448 GLY A O 1
ATOM 3563 N N . TYR A 1 449 ? 26.042 -9.258 6.241 1.00 84.44 449 TYR A N 1
ATOM 3564 C CA . TYR A 1 449 ? 25.783 -10.655 6.613 1.00 84.44 449 TYR A CA 1
ATOM 3565 C C . TYR A 1 449 ? 26.913 -11.291 7.435 1.00 84.44 449 TYR A C 1
ATOM 3567 O O . TYR A 1 449 ? 26.683 -11.822 8.520 1.00 84.44 449 TYR A O 1
ATOM 3575 N N . GLU A 1 450 ? 28.153 -11.218 6.939 1.00 83.50 450 GLU A N 1
ATOM 3576 C CA . GLU A 1 450 ? 29.290 -11.846 7.621 1.00 83.50 450 GLU A CA 1
ATOM 3577 C C . GLU A 1 450 ? 29.583 -11.185 8.972 1.00 83.50 450 GLU A C 1
ATOM 3579 O O . GLU A 1 450 ? 29.910 -11.876 9.931 1.00 83.50 450 GLU A O 1
ATOM 3584 N N . ILE A 1 451 ? 29.451 -9.860 9.071 1.00 82.81 451 ILE A N 1
ATOM 3585 C CA . ILE A 1 451 ? 29.756 -9.114 10.300 1.00 82.81 451 ILE A CA 1
ATOM 3586 C C . ILE A 1 451 ? 28.773 -9.508 11.405 1.00 82.81 451 ILE A C 1
ATOM 3588 O O . ILE A 1 451 ? 29.181 -9.815 12.526 1.00 82.81 451 ILE A O 1
ATOM 3592 N N . GLU A 1 452 ? 27.487 -9.526 11.071 1.00 84.12 452 GLU A N 1
ATOM 3593 C CA . GLU A 1 452 ? 26.414 -9.828 12.008 1.00 84.12 452 GLU A CA 1
ATOM 3594 C C . GLU A 1 452 ? 26.460 -11.284 12.475 1.00 84.12 452 GLU A C 1
ATOM 3596 O O . GLU A 1 452 ? 26.464 -11.553 13.677 1.00 84.12 452 GLU A O 1
ATOM 3601 N N . LEU A 1 453 ? 26.629 -12.237 11.554 1.00 86.44 453 LEU A N 1
ATOM 3602 C CA . LEU A 1 453 ? 26.698 -13.646 11.934 1.00 86.44 453 LEU A CA 1
ATOM 3603 C C . LEU A 1 453 ? 27.962 -14.029 12.690 1.00 86.44 453 LEU A C 1
ATOM 3605 O O . LEU A 1 453 ? 27.922 -14.959 13.494 1.00 86.44 453 LEU A O 1
ATOM 3609 N N . VAL A 1 454 ? 29.081 -13.337 12.474 1.00 85.12 454 VAL A N 1
ATOM 3610 C CA . VAL A 1 454 ? 30.275 -13.540 13.304 1.00 85.12 454 VAL A CA 1
ATOM 3611 C C . VAL A 1 454 ? 30.021 -13.082 14.741 1.00 85.12 454 VAL A C 1
ATOM 3613 O O . VAL A 1 454 ? 30.486 -13.745 15.673 1.00 85.12 454 VAL A O 1
ATOM 3616 N N . SER A 1 455 ? 29.246 -12.010 14.940 1.00 84.88 455 SER A N 1
ATOM 3617 C CA . SER A 1 455 ? 28.806 -11.584 16.275 1.00 84.88 455 SER A CA 1
ATOM 3618 C C . SER A 1 455 ? 27.911 -12.642 16.921 1.00 84.88 455 SER A C 1
ATOM 3620 O O . SER A 1 455 ? 28.218 -13.116 18.014 1.00 84.88 455 SER A O 1
ATOM 3622 N N . VAL A 1 456 ? 26.880 -13.103 16.201 1.00 83.81 456 VAL A N 1
ATOM 3623 C CA . VAL A 1 456 ? 25.961 -14.159 16.664 1.00 83.81 456 VAL A CA 1
ATOM 3624 C C . VAL A 1 456 ? 26.725 -15.438 17.013 1.00 83.81 456 VAL A C 1
ATOM 3626 O O . VAL A 1 456 ? 26.543 -16.008 18.087 1.00 83.81 456 VAL A O 1
ATOM 3629 N N . PHE A 1 457 ? 27.644 -15.881 16.152 1.00 83.38 457 PHE A N 1
ATOM 3630 C CA . PHE A 1 457 ? 28.462 -17.065 16.411 1.00 83.38 457 PHE A CA 1
ATOM 3631 C C . PHE A 1 457 ? 29.332 -16.900 17.664 1.00 83.38 457 PHE A C 1
ATOM 3633 O O . PHE A 1 457 ? 29.445 -17.832 18.459 1.00 83.38 457 PHE A O 1
ATOM 3640 N N . SER A 1 458 ? 29.905 -15.712 17.877 1.00 83.00 458 SER A N 1
ATOM 3641 C CA . SER A 1 458 ? 30.719 -15.411 19.061 1.00 83.00 458 SER A CA 1
ATOM 3642 C C . SER A 1 458 ? 29.896 -15.488 20.351 1.00 83.00 458 SER A C 1
ATOM 3644 O O . SER A 1 458 ? 30.344 -16.090 21.326 1.00 83.00 458 SER A O 1
ATOM 3646 N N . GLU A 1 459 ? 28.668 -14.968 20.348 1.00 79.62 459 GLU A N 1
ATOM 3647 C CA . GLU A 1 459 ? 27.745 -15.057 21.488 1.00 79.62 459 GLU A CA 1
ATOM 3648 C C . GLU A 1 459 ? 27.338 -16.512 21.786 1.00 79.62 459 GLU A C 1
ATOM 3650 O O . GLU A 1 459 ? 27.329 -16.944 22.945 1.00 79.62 459 GLU A O 1
ATOM 3655 N N . LEU A 1 460 ? 27.096 -17.307 20.737 1.00 73.81 460 LEU A N 1
ATOM 3656 C CA . LEU A 1 460 ? 26.739 -18.727 20.833 1.00 73.81 460 LEU A CA 1
ATOM 3657 C C . LEU A 1 460 ? 27.909 -19.627 21.262 1.00 73.81 460 LEU A C 1
ATOM 3659 O O . LEU A 1 460 ? 27.694 -20.637 21.936 1.00 73.81 460 LEU A O 1
ATOM 3663 N N . SER A 1 461 ? 29.145 -19.256 20.914 1.00 59.72 461 SER A N 1
ATOM 3664 C CA . SER A 1 461 ? 30.369 -20.024 21.199 1.00 59.72 461 SER A CA 1
ATOM 3665 C C . SER A 1 461 ? 30.767 -20.078 22.683 1.00 59.72 461 SER A C 1
ATOM 3667 O O . SER A 1 461 ? 31.668 -20.824 23.054 1.00 59.72 461 SER A O 1
ATOM 3669 N N . SER A 1 462 ? 30.043 -19.369 23.556 1.00 59.03 462 SER A N 1
ATOM 3670 C CA . SER A 1 462 ? 30.117 -19.535 25.016 1.00 59.03 462 SER A CA 1
ATOM 3671 C C . SER A 1 462 ? 29.552 -20.882 25.520 1.00 59.03 462 SER A C 1
ATOM 3673 O O . SER A 1 462 ? 29.676 -21.208 26.701 1.00 59.03 462 SER A O 1
ATOM 3675 N N . CYS A 1 463 ? 28.937 -21.681 24.638 1.00 53.06 463 CYS A N 1
ATOM 3676 C CA . CYS A 1 463 ? 28.326 -22.977 24.929 1.00 53.06 463 CYS A CA 1
ATOM 3677 C C . CYS A 1 463 ? 29.269 -24.125 24.496 1.00 53.06 463 CYS A C 1
ATOM 3679 O O . CYS A 1 463 ? 29.213 -24.573 23.354 1.00 53.06 463 CYS A O 1
ATOM 3681 N N . GLU A 1 464 ? 30.141 -24.600 25.396 1.00 53.41 464 GLU A N 1
ATOM 3682 C CA . GLU A 1 464 ? 31.281 -25.506 25.107 1.00 53.41 464 GLU A CA 1
ATOM 3683 C C . GLU A 1 464 ? 30.945 -26.914 24.535 1.00 53.41 464 GLU A C 1
ATOM 3685 O O . GLU A 1 464 ? 31.860 -27.696 24.297 1.00 53.41 464 GLU A O 1
ATOM 3690 N N . ASP A 1 465 ? 29.678 -27.244 24.248 1.00 59.44 465 ASP A N 1
ATOM 3691 C CA . ASP A 1 465 ? 29.244 -28.573 23.761 1.00 59.44 465 ASP A CA 1
ATOM 3692 C C . ASP A 1 465 ? 28.166 -28.535 22.642 1.00 59.44 465 ASP A C 1
ATOM 3694 O O . ASP A 1 465 ? 27.552 -29.561 22.334 1.00 59.44 465 ASP A O 1
ATOM 3698 N N . ALA A 1 466 ? 27.885 -27.376 22.029 1.00 68.31 466 ALA A N 1
ATOM 3699 C CA . ALA A 1 466 ? 26.824 -27.256 21.016 1.00 68.31 466 ALA A CA 1
ATOM 3700 C C . ALA A 1 466 ? 27.245 -27.812 19.637 1.00 68.31 466 ALA A C 1
ATOM 3702 O O . ALA A 1 466 ? 28.297 -27.458 19.103 1.00 68.31 466 ALA A O 1
ATOM 3703 N N . SER A 1 467 ? 26.405 -28.664 19.032 1.00 80.56 467 SER A N 1
ATOM 3704 C CA . SER A 1 467 ? 26.637 -29.175 17.671 1.00 80.56 467 SER A CA 1
ATOM 3705 C C . SER A 1 467 ? 26.453 -28.075 16.616 1.00 80.56 467 SER A C 1
ATOM 3707 O O . SER A 1 467 ? 25.769 -27.079 16.862 1.00 80.56 467 SER A O 1
ATOM 3709 N N . LEU A 1 468 ? 26.996 -28.259 15.402 1.00 81.19 468 LEU A N 1
ATOM 3710 C CA . LEU A 1 468 ? 26.775 -27.319 14.287 1.00 81.19 468 LEU A CA 1
ATOM 3711 C C . LEU A 1 468 ? 25.276 -27.087 14.021 1.00 81.19 468 LEU A C 1
ATOM 3713 O O . LEU A 1 468 ? 24.864 -25.956 13.762 1.00 81.19 468 LEU A O 1
ATOM 3717 N N . ARG A 1 469 ? 24.457 -28.141 14.145 1.00 84.94 469 ARG A N 1
ATOM 3718 C CA . ARG A 1 469 ? 22.993 -28.062 14.039 1.00 84.94 469 ARG A CA 1
ATOM 3719 C C . ARG A 1 469 ? 22.412 -27.103 15.075 1.00 84.94 469 ARG A C 1
ATOM 3721 O O . ARG A 1 469 ? 21.637 -26.223 14.715 1.00 84.94 469 ARG A O 1
ATOM 3728 N N . ASP A 1 470 ? 22.798 -27.256 16.339 1.00 84.00 470 ASP A N 1
ATOM 3729 C CA . ASP A 1 470 ? 22.273 -26.433 17.433 1.00 84.00 470 ASP A CA 1
ATOM 3730 C C . ASP A 1 470 ? 22.696 -24.970 17.282 1.00 84.00 470 ASP A C 1
ATOM 3732 O O . ASP A 1 470 ? 21.897 -24.069 17.533 1.00 84.00 470 ASP A O 1
ATOM 3736 N N . CYS A 1 471 ? 23.924 -24.726 16.816 1.00 85.75 471 CYS A N 1
ATOM 3737 C CA . CYS A 1 471 ? 24.400 -23.382 16.499 1.00 85.75 471 CYS A CA 1
ATOM 3738 C C . CYS A 1 471 ? 23.572 -22.739 15.381 1.00 85.75 471 CYS A C 1
ATOM 3740 O O . CYS A 1 471 ? 23.182 -21.582 15.508 1.00 85.75 471 CYS A O 1
ATOM 3742 N N . ILE A 1 472 ? 23.262 -23.480 14.310 1.00 87.75 472 ILE A N 1
ATOM 3743 C CA . ILE A 1 472 ? 22.439 -22.976 13.201 1.00 87.75 472 ILE A CA 1
ATOM 3744 C C . ILE A 1 472 ? 21.009 -22.693 13.665 1.00 87.75 472 ILE A C 1
ATOM 3746 O O . ILE A 1 472 ? 20.486 -21.624 13.369 1.00 87.75 472 ILE A O 1
ATOM 3750 N N . VAL A 1 473 ? 20.382 -23.604 14.415 1.00 88.38 473 VAL A N 1
ATOM 3751 C CA . VAL A 1 473 ? 19.015 -23.400 14.924 1.00 88.38 473 VAL A CA 1
ATOM 3752 C C . VAL A 1 473 ? 18.958 -22.183 15.846 1.00 88.38 473 VAL A C 1
ATOM 3754 O O . VAL A 1 473 ? 18.082 -21.339 15.678 1.00 88.38 473 VAL A O 1
ATOM 3757 N N . LYS A 1 474 ? 19.918 -22.033 16.766 1.00 87.62 474 LYS A N 1
ATOM 3758 C CA . LYS A 1 474 ? 19.986 -20.854 17.640 1.00 87.62 474 LYS A CA 1
ATOM 3759 C C . LYS A 1 474 ? 20.240 -19.562 16.864 1.00 87.62 474 LYS A C 1
ATOM 3761 O O . LYS A 1 474 ? 19.641 -18.543 17.185 1.00 87.62 474 LYS A O 1
ATOM 3766 N N . ALA A 1 475 ? 21.071 -19.599 15.826 1.00 88.56 475 ALA A N 1
ATOM 3767 C CA . ALA A 1 475 ? 21.289 -18.441 14.966 1.00 88.56 475 ALA A CA 1
ATOM 3768 C C . ALA A 1 475 ? 20.041 -18.090 14.129 1.00 88.56 475 ALA A C 1
ATOM 3770 O O . ALA A 1 475 ? 19.747 -16.920 13.922 1.00 88.56 475 ALA A O 1
ATOM 3771 N N . LEU A 1 476 ? 19.239 -19.072 13.705 1.00 89.00 476 LEU A N 1
ATOM 3772 C CA . LEU A 1 476 ? 17.934 -18.814 13.079 1.00 89.00 476 LEU A CA 1
ATOM 3773 C C . LEU A 1 476 ? 16.907 -18.255 14.075 1.00 89.00 476 LEU A C 1
ATOM 3775 O O . LEU A 1 476 ? 15.976 -17.564 13.669 1.00 89.00 476 LEU A O 1
ATOM 3779 N N . GLN A 1 477 ? 17.051 -18.552 15.368 1.00 88.38 477 GLN A N 1
ATOM 3780 C CA . GLN A 1 477 ? 16.234 -17.966 16.435 1.00 88.38 477 GLN A CA 1
ATOM 3781 C C . GLN A 1 477 ? 16.648 -16.535 16.790 1.00 88.38 477 GLN A C 1
ATOM 3783 O O . GLN A 1 477 ? 15.813 -15.795 17.303 1.00 88.38 477 GLN A O 1
ATOM 3788 N N . SER A 1 478 ? 17.898 -16.140 16.525 1.00 85.31 478 SER A N 1
ATOM 3789 C CA . SER A 1 478 ? 18.341 -14.753 16.710 1.00 85.31 478 SER A CA 1
ATOM 3790 C C . SER A 1 478 ? 17.946 -13.836 15.553 1.00 85.31 478 SER A C 1
ATOM 3792 O O . SER A 1 478 ? 17.902 -12.626 15.744 1.00 85.31 478 SER A O 1
ATOM 3794 N N . LEU A 1 479 ? 17.651 -14.385 14.368 1.00 85.50 479 LEU A N 1
ATOM 3795 C CA . LEU A 1 479 ? 17.113 -13.590 13.265 1.00 85.50 479 LEU A CA 1
ATOM 3796 C C . LEU A 1 479 ? 15.685 -13.124 13.587 1.00 85.50 479 LEU A C 1
ATOM 3798 O O . LEU A 1 479 ? 14.831 -13.910 14.000 1.00 85.50 479 LEU A O 1
ATOM 3802 N N . SER A 1 480 ? 15.439 -11.835 13.372 1.00 83.06 480 SER A N 1
ATOM 3803 C CA . SER A 1 480 ? 14.141 -11.182 13.563 1.00 83.06 480 SER A CA 1
ATOM 3804 C C . SER A 1 480 ? 13.360 -11.047 12.250 1.00 83.06 480 SER A C 1
ATOM 3806 O O . SER A 1 480 ? 13.847 -11.369 11.163 1.00 83.06 480 SER A O 1
ATOM 3808 N N . VAL A 1 481 ? 12.154 -10.482 12.351 1.00 82.12 481 VAL A N 1
ATOM 3809 C CA . VAL A 1 481 ? 11.351 -10.067 11.193 1.00 82.12 481 VAL A CA 1
ATOM 3810 C C . VAL A 1 481 ? 12.070 -9.061 10.288 1.00 82.12 481 VAL A C 1
ATOM 3812 O O . VAL A 1 481 ? 11.810 -9.061 9.090 1.00 82.12 481 VAL A O 1
ATOM 3815 N N . ASP A 1 482 ? 13.014 -8.274 10.816 1.00 80.81 482 ASP A N 1
ATOM 3816 C CA . ASP A 1 482 ? 13.817 -7.309 10.040 1.00 80.81 482 ASP A CA 1
ATOM 3817 C C . ASP A 1 482 ? 14.741 -8.001 9.038 1.00 80.81 482 ASP A C 1
ATOM 3819 O O . ASP A 1 482 ? 15.123 -7.434 8.018 1.00 80.81 482 ASP A O 1
ATOM 3823 N N . HIS A 1 483 ? 15.073 -9.259 9.324 1.00 84.81 483 HIS A N 1
ATOM 3824 C CA . HIS A 1 483 ? 15.852 -10.124 8.454 1.00 84.81 483 HIS A CA 1
ATOM 3825 C C . HIS A 1 483 ? 14.961 -10.899 7.475 1.00 84.81 483 HIS A C 1
ATOM 3827 O O . HIS A 1 483 ? 15.458 -11.775 6.780 1.00 84.81 483 HIS A O 1
ATOM 3833 N N . GLY A 1 484 ? 13.642 -10.673 7.464 1.00 81.25 484 GLY A N 1
ATOM 3834 C CA . GLY A 1 484 ? 12.687 -11.465 6.684 1.00 81.25 484 GLY A CA 1
ATOM 3835 C C . GLY A 1 484 ? 12.432 -12.873 7.234 1.00 81.25 484 GLY A C 1
ATOM 3836 O O . GLY A 1 484 ? 11.885 -13.720 6.521 1.00 81.25 484 GLY A O 1
ATOM 3837 N N . MET A 1 485 ? 12.843 -13.152 8.477 1.00 87.88 485 MET A N 1
ATOM 3838 C CA . MET A 1 485 ? 12.677 -14.458 9.118 1.00 87.88 485 MET A CA 1
ATOM 3839 C C . MET A 1 485 ? 11.424 -14.463 10.012 1.00 87.88 485 MET A C 1
ATOM 3841 O O . MET A 1 485 ? 11.312 -13.624 10.910 1.00 87.88 485 MET A O 1
ATOM 3845 N N . PRO A 1 486 ? 10.464 -15.393 9.823 1.00 87.44 486 PRO A N 1
ATOM 3846 C CA . PRO A 1 486 ? 9.380 -15.562 10.785 1.00 87.44 486 PRO A CA 1
ATOM 3847 C C . PRO A 1 486 ? 9.919 -16.080 12.132 1.00 87.44 486 PRO A C 1
ATOM 3849 O O . PRO A 1 486 ? 10.944 -16.762 12.153 1.00 87.44 486 PRO A O 1
ATOM 3852 N N . PRO A 1 487 ? 9.228 -15.824 13.260 1.00 87.25 487 PRO A N 1
ATOM 3853 C CA . PRO A 1 487 ? 9.707 -16.214 14.585 1.00 87.25 487 PRO A CA 1
ATOM 3854 C C . PRO A 1 487 ? 9.979 -17.718 14.692 1.00 87.25 487 PRO A C 1
ATOM 3856 O O . PRO A 1 487 ? 9.057 -18.521 14.808 1.00 87.25 487 PRO A O 1
ATOM 3859 N N . SER A 1 488 ? 11.256 -18.107 14.716 1.00 87.81 488 SER A N 1
ATOM 3860 C CA . SER A 1 488 ? 11.664 -19.518 14.793 1.00 87.81 488 SER A CA 1
ATOM 3861 C C . SER A 1 488 ? 11.244 -20.200 16.101 1.00 87.81 488 SER A C 1
ATOM 3863 O O . SER A 1 488 ? 11.231 -21.422 16.181 1.00 87.81 488 SER A O 1
ATOM 3865 N N . ASN A 1 489 ? 10.894 -19.429 17.135 1.00 83.94 489 ASN A N 1
ATOM 3866 C CA . ASN A 1 489 ? 10.365 -19.957 18.395 1.00 83.94 489 ASN A CA 1
ATOM 3867 C C . ASN A 1 489 ? 8.905 -20.429 18.287 1.00 83.94 489 ASN A C 1
ATOM 3869 O O . ASN A 1 489 ? 8.435 -21.127 19.185 1.00 83.94 489 ASN A O 1
ATOM 3873 N N . ASP A 1 490 ? 8.187 -20.064 17.220 1.00 87.38 490 ASP A N 1
ATOM 3874 C CA . ASP A 1 490 ? 6.840 -20.570 16.983 1.00 87.38 490 ASP A CA 1
ATOM 3875 C C . ASP A 1 490 ? 6.886 -22.082 16.659 1.00 87.38 490 ASP A C 1
ATOM 3877 O O . ASP A 1 490 ? 7.651 -22.504 15.780 1.00 87.38 490 ASP A O 1
ATOM 3881 N N . PRO A 1 491 ? 6.074 -22.923 17.334 1.00 85.94 491 PRO A N 1
ATOM 3882 C CA . PRO A 1 491 ? 6.112 -24.374 17.147 1.00 85.94 491 PRO A CA 1
ATOM 3883 C C . PRO A 1 491 ? 5.857 -24.825 15.706 1.00 85.94 491 PRO A C 1
ATOM 3885 O O . PRO A 1 491 ? 6.436 -25.820 15.254 1.00 85.94 491 PRO A O 1
ATOM 3888 N N . TRP A 1 492 ? 4.994 -24.114 14.975 1.00 87.31 492 TRP A N 1
ATOM 3889 C CA . TRP A 1 492 ? 4.672 -24.449 13.595 1.00 87.31 492 TRP A CA 1
ATOM 3890 C C . TRP A 1 492 ? 5.826 -24.074 12.666 1.00 87.31 492 TRP A C 1
ATOM 3892 O O . TRP A 1 492 ? 6.210 -24.899 11.836 1.00 87.31 492 TRP A O 1
ATOM 3902 N N . VAL A 1 493 ? 6.419 -22.885 12.827 1.00 89.00 493 VAL A N 1
ATOM 3903 C CA . VAL A 1 493 ? 7.583 -22.448 12.030 1.00 89.00 493 VAL A CA 1
ATOM 3904 C C . VAL A 1 493 ? 8.759 -23.396 12.235 1.00 89.00 493 VAL A C 1
ATOM 3906 O O . VAL A 1 493 ? 9.367 -23.849 11.261 1.00 89.00 493 VAL A O 1
ATOM 3909 N N . MET A 1 494 ? 9.040 -23.762 13.487 1.00 89.56 494 MET A N 1
ATOM 3910 C CA . MET A 1 494 ? 10.120 -24.690 13.808 1.00 89.56 494 MET A CA 1
ATOM 3911 C C . MET A 1 494 ? 9.915 -26.049 13.119 1.00 89.56 494 MET A C 1
ATOM 3913 O O . MET A 1 494 ? 10.794 -26.513 12.392 1.00 89.56 494 MET A O 1
ATOM 3917 N N . SER A 1 495 ? 8.725 -26.641 13.264 1.00 88.00 495 SER A N 1
ATOM 3918 C CA . SER A 1 495 ? 8.434 -27.998 12.775 1.00 88.00 495 SER A CA 1
ATOM 3919 C C . SER A 1 495 ? 8.270 -28.092 11.250 1.00 88.00 495 SER A C 1
ATOM 3921 O O . SER A 1 495 ? 8.558 -29.132 10.662 1.00 88.00 495 SER A O 1
ATOM 3923 N N . ASN A 1 496 ? 7.771 -27.037 10.592 1.00 86.62 496 ASN A N 1
ATOM 3924 C CA . ASN A 1 496 ? 7.402 -27.081 9.168 1.00 86.62 496 ASN A CA 1
ATOM 3925 C C . ASN A 1 496 ? 8.404 -26.386 8.238 1.00 86.62 496 ASN A C 1
ATOM 3927 O O . ASN A 1 496 ? 8.393 -26.653 7.031 1.00 86.62 496 ASN A O 1
ATOM 3931 N N . ILE A 1 497 ? 9.238 -25.490 8.774 1.00 89.56 497 ILE A N 1
ATOM 3932 C CA . ILE A 1 497 ? 10.191 -24.696 7.992 1.00 89.56 497 ILE A CA 1
ATOM 3933 C C . ILE A 1 497 ? 11.616 -24.968 8.467 1.00 89.56 497 ILE A C 1
ATOM 3935 O O . ILE A 1 497 ? 12.431 -25.438 7.678 1.00 89.56 497 ILE A O 1
ATOM 3939 N N . VAL A 1 498 ? 11.922 -24.709 9.739 1.00 91.25 498 VAL A N 1
ATOM 3940 C CA . VAL A 1 498 ? 13.313 -24.694 10.221 1.00 91.25 498 VAL A CA 1
ATOM 3941 C C . VAL A 1 498 ? 13.920 -26.097 10.288 1.00 91.25 498 VAL A C 1
ATOM 3943 O O . VAL A 1 498 ? 14.889 -26.372 9.579 1.00 91.25 498 VAL A O 1
ATOM 3946 N N . GLU A 1 499 ? 13.361 -27.004 11.096 1.00 89.44 499 GLU A N 1
ATOM 3947 C CA . GLU A 1 499 ? 13.952 -28.333 11.325 1.00 89.44 499 GLU A CA 1
ATOM 3948 C C . GLU A 1 499 ? 14.101 -29.169 10.044 1.00 89.44 499 GLU A C 1
ATOM 3950 O O . GLU A 1 499 ? 15.204 -29.673 9.806 1.00 89.44 499 GLU A O 1
ATOM 3955 N N . PRO A 1 500 ? 13.079 -29.276 9.163 1.00 89.00 500 PRO A N 1
ATOM 3956 C CA . PRO A 1 500 ? 13.198 -30.079 7.947 1.00 89.00 500 PRO A CA 1
ATOM 3957 C C . PRO A 1 500 ? 14.319 -29.592 7.023 1.00 89.00 500 PRO A C 1
ATOM 3959 O O . PRO A 1 500 ? 14.999 -30.397 6.386 1.00 89.00 500 PRO A O 1
ATOM 3962 N N . ILE A 1 501 ? 14.528 -28.273 6.951 1.00 90.19 501 ILE A N 1
ATOM 3963 C CA . ILE A 1 501 ? 15.542 -27.675 6.082 1.00 90.19 501 ILE A CA 1
ATOM 3964 C C . ILE A 1 501 ? 16.930 -27.876 6.673 1.00 90.19 501 ILE A C 1
ATOM 3966 O O . ILE A 1 501 ? 17.817 -28.351 5.962 1.00 90.19 501 ILE A O 1
ATOM 3970 N N . VAL A 1 502 ? 17.109 -27.580 7.963 1.00 88.06 502 VAL A N 1
ATOM 3971 C CA . VAL A 1 502 ? 18.381 -27.794 8.665 1.00 88.06 502 VAL A CA 1
ATOM 3972 C C . VAL A 1 502 ? 18.820 -29.256 8.535 1.00 88.06 502 VAL A C 1
ATOM 3974 O O . VAL A 1 502 ? 19.959 -29.523 8.151 1.00 88.06 502 VAL A O 1
ATOM 3977 N N . ASP A 1 503 ? 17.908 -30.207 8.748 1.00 85.56 503 ASP A N 1
ATOM 3978 C CA . ASP A 1 503 ? 18.225 -31.636 8.684 1.00 85.56 503 ASP A CA 1
ATOM 3979 C C . ASP A 1 503 ? 18.502 -32.140 7.258 1.00 85.56 503 ASP A C 1
ATOM 3981 O O . ASP A 1 503 ? 19.248 -33.112 7.102 1.00 85.56 503 ASP A O 1
ATOM 3985 N N . SER A 1 504 ? 17.938 -31.486 6.233 1.00 85.69 504 SER A N 1
ATOM 3986 C CA . SER A 1 504 ? 18.196 -31.785 4.814 1.00 85.69 504 SER A CA 1
ATOM 3987 C C . SER A 1 504 ? 19.498 -31.182 4.283 1.00 85.69 504 SER A C 1
ATOM 3989 O O . SER A 1 504 ? 20.074 -31.700 3.327 1.00 85.69 504 SER A O 1
ATOM 3991 N N . CYS A 1 505 ? 19.947 -30.076 4.881 1.00 82.06 505 CYS A N 1
ATOM 3992 C CA . CYS A 1 505 ? 21.132 -29.347 4.451 1.00 82.06 505 CYS A CA 1
ATOM 3993 C C . CYS A 1 505 ? 22.413 -29.867 5.108 1.00 82.06 505 CYS A C 1
ATOM 3995 O O . CYS A 1 505 ? 23.475 -29.669 4.533 1.00 82.06 505 CYS A O 1
ATOM 3997 N N . LEU A 1 506 ? 22.342 -30.490 6.287 1.00 79.31 506 LEU A N 1
ATOM 3998 C CA . LEU A 1 506 ? 23.513 -30.994 7.012 1.00 79.31 506 LEU A CA 1
ATOM 3999 C C . LEU A 1 506 ? 23.768 -32.480 6.726 1.00 79.31 506 LEU A C 1
ATOM 4001 O O . LEU A 1 506 ? 22.855 -33.302 6.837 1.00 79.31 506 LEU A O 1
ATOM 4005 N N . ASP A 1 507 ? 25.021 -32.831 6.430 1.00 75.38 507 ASP A N 1
ATOM 4006 C CA . ASP A 1 507 ? 25.450 -34.223 6.262 1.00 75.38 507 ASP A CA 1
ATOM 4007 C C . ASP A 1 507 ? 25.577 -34.941 7.627 1.00 75.38 507 ASP A C 1
ATOM 4009 O O . ASP A 1 507 ? 25.694 -34.317 8.683 1.00 75.38 507 ASP A O 1
ATOM 4013 N N . GLU A 1 508 ? 25.572 -36.279 7.645 1.00 64.12 508 GLU A N 1
ATOM 4014 C CA . GLU A 1 508 ? 25.670 -37.063 8.897 1.00 64.12 508 GLU A CA 1
ATOM 4015 C C . GLU A 1 508 ? 26.991 -36.845 9.666 1.00 64.12 508 GLU A C 1
ATOM 4017 O O . GLU A 1 508 ? 27.050 -37.085 10.875 1.00 64.12 508 GLU A O 1
ATOM 4022 N N . GLU A 1 509 ? 28.044 -36.381 8.985 1.00 62.44 509 GLU A N 1
ATOM 4023 C CA . GLU A 1 509 ? 29.304 -35.959 9.612 1.00 62.44 509 GLU A CA 1
ATOM 4024 C C . GLU A 1 509 ? 29.159 -34.590 10.303 1.00 62.44 509 GLU A C 1
ATOM 4026 O O . GLU A 1 509 ? 29.554 -34.453 11.463 1.00 62.44 509 GLU A O 1
ATOM 4031 N N . ASP A 1 510 ? 28.488 -33.629 9.657 1.00 63.69 510 ASP A N 1
ATOM 4032 C CA . ASP A 1 510 ? 28.208 -32.285 10.188 1.00 63.69 510 ASP A CA 1
ATOM 4033 C C . ASP A 1 510 ? 27.287 -32.323 11.422 1.00 63.69 510 ASP A C 1
ATOM 4035 O O . ASP A 1 510 ? 27.426 -31.521 12.346 1.00 63.69 510 ASP A O 1
ATOM 4039 N N . LYS A 1 511 ? 26.362 -33.292 11.479 1.00 60.09 511 LYS A N 1
ATOM 4040 C CA . LYS A 1 511 ? 25.447 -33.495 12.620 1.00 60.09 511 LYS A CA 1
ATOM 4041 C C . LYS A 1 511 ? 26.131 -34.064 13.871 1.00 60.09 511 LYS A C 1
ATOM 4043 O O . LYS A 1 511 ? 25.578 -33.959 14.963 1.00 60.09 511 LYS A O 1
ATOM 4048 N N . ARG A 1 512 ? 27.304 -34.699 13.735 1.00 56.75 512 ARG A N 1
ATOM 4049 C CA . ARG A 1 512 ? 28.036 -35.354 14.843 1.00 56.75 512 ARG A CA 1
ATOM 4050 C C . ARG A 1 512 ? 29.251 -34.565 15.330 1.00 56.75 512 ARG A C 1
ATOM 4052 O O . ARG A 1 512 ? 29.834 -34.935 16.353 1.00 56.75 512 ARG A O 1
ATOM 4059 N N . GLU A 1 513 ? 29.651 -33.518 14.614 1.00 60.19 513 GLU A N 1
ATOM 4060 C CA . GLU A 1 513 ? 30.813 -32.701 14.953 1.00 60.19 513 GLU A CA 1
ATOM 4061 C C . GLU A 1 513 ? 30.492 -31.803 16.164 1.00 60.19 513 GLU A C 1
ATOM 4063 O O . GLU A 1 513 ? 29.570 -30.989 16.143 1.00 60.19 513 GLU A O 1
ATOM 4068 N N . LYS A 1 514 ? 31.249 -31.983 17.255 1.00 58.12 514 LYS A N 1
ATOM 4069 C CA . LYS A 1 514 ? 31.039 -31.287 18.540 1.00 58.12 514 LYS A CA 1
ATOM 4070 C C . LYS A 1 514 ? 31.620 -29.868 18.596 1.00 58.12 514 LYS A C 1
ATOM 4072 O O . LYS A 1 514 ? 31.480 -29.201 19.610 1.00 58.12 514 LYS A O 1
ATOM 4077 N N . SER A 1 515 ? 32.296 -29.411 17.543 1.00 61.00 515 SER A N 1
ATOM 4078 C CA . SER A 1 515 ? 32.895 -28.076 17.490 1.00 61.00 515 SER A CA 1
ATOM 4079 C C . SER A 1 515 ? 32.941 -27.580 16.046 1.00 61.00 515 SER A C 1
ATOM 4081 O O . SER A 1 515 ? 33.822 -27.971 15.278 1.00 61.00 515 SER A O 1
ATOM 4083 N N . ALA A 1 516 ? 31.984 -26.737 15.666 1.00 64.94 516 ALA A N 1
ATOM 4084 C CA . ALA A 1 516 ? 31.969 -26.096 14.357 1.00 64.94 516 ALA A CA 1
ATOM 4085 C C . ALA A 1 516 ? 33.056 -25.013 14.267 1.00 64.94 516 ALA A C 1
ATOM 4087 O O . ALA A 1 516 ? 33.189 -24.191 15.172 1.00 64.94 516 ALA A O 1
ATOM 4088 N N . SER A 1 517 ? 33.811 -24.970 13.166 1.00 76.88 517 SER A N 1
ATOM 4089 C CA . SER A 1 517 ? 34.631 -23.793 12.860 1.00 76.88 517 SER A CA 1
ATOM 4090 C C . SER A 1 517 ? 33.743 -22.651 12.355 1.00 76.88 517 SER A C 1
ATOM 4092 O O . SER A 1 517 ? 32.715 -22.893 11.722 1.00 76.88 517 SER A O 1
ATOM 4094 N N . GLN A 1 518 ? 34.155 -21.404 12.596 1.00 81.12 518 GLN A N 1
ATOM 4095 C CA . GLN A 1 518 ? 33.430 -20.209 12.143 1.00 81.12 518 GLN A CA 1
ATOM 4096 C C . GLN A 1 518 ? 33.175 -20.224 10.624 1.00 81.12 518 GLN A C 1
ATOM 4098 O O . GLN A 1 518 ? 32.074 -19.921 10.177 1.00 81.12 518 GLN A O 1
ATOM 4103 N N . GLU A 1 519 ? 34.169 -20.629 9.830 1.00 82.06 519 GLU A N 1
ATOM 4104 C CA . GLU A 1 519 ? 34.053 -20.722 8.366 1.00 82.06 519 GLU A CA 1
ATOM 4105 C C . GLU A 1 519 ? 33.005 -21.757 7.934 1.00 82.06 519 GLU A C 1
ATOM 4107 O O . GLU A 1 519 ? 32.171 -21.472 7.076 1.00 82.06 519 GLU A O 1
ATOM 4112 N N . LYS A 1 520 ? 32.996 -22.941 8.566 1.00 82.19 520 LYS A N 1
ATOM 4113 C CA . LYS A 1 520 ? 31.983 -23.972 8.298 1.00 82.19 520 LYS A CA 1
ATOM 4114 C C . LYS A 1 520 ? 30.588 -23.502 8.702 1.00 82.19 520 LYS A C 1
ATOM 4116 O O . LYS A 1 520 ? 29.632 -23.765 7.980 1.00 82.19 520 LYS A O 1
ATOM 4121 N N . PHE A 1 521 ? 30.469 -22.813 9.838 1.00 87.00 521 PHE A N 1
ATOM 4122 C CA . PHE A 1 521 ? 29.201 -22.260 10.303 1.00 87.00 521 PHE A CA 1
ATOM 4123 C C . PHE A 1 521 ? 28.631 -21.245 9.308 1.00 87.00 521 PHE A C 1
ATOM 4125 O O . PHE A 1 521 ? 27.478 -21.387 8.916 1.00 87.00 521 PHE A O 1
ATOM 4132 N N . LEU A 1 522 ? 29.432 -20.277 8.852 1.00 86.12 522 LEU A N 1
ATOM 4133 C CA . LEU A 1 522 ? 28.980 -19.242 7.915 1.00 86.12 522 LEU A CA 1
ATOM 4134 C C . LEU A 1 522 ? 28.491 -19.832 6.585 1.00 86.12 522 LEU A C 1
ATOM 4136 O O . LEU A 1 522 ? 27.439 -19.425 6.088 1.00 86.12 522 LEU A O 1
ATOM 4140 N N . GLU A 1 523 ? 29.219 -20.809 6.039 1.00 85.50 523 GLU A N 1
ATOM 4141 C CA . GLU A 1 523 ? 28.856 -21.477 4.783 1.00 85.50 523 GLU A CA 1
ATOM 4142 C C . GLU A 1 523 ? 27.605 -22.358 4.948 1.00 85.50 523 GLU A C 1
ATOM 4144 O O . GLU A 1 523 ? 26.672 -22.300 4.142 1.00 85.50 523 GLU A O 1
ATOM 4149 N N . ALA A 1 524 ? 27.540 -23.150 6.024 1.00 86.88 524 ALA A N 1
ATOM 4150 C CA . ALA A 1 524 ? 26.392 -24.009 6.299 1.00 86.88 524 ALA A CA 1
ATOM 4151 C C . ALA A 1 524 ? 25.125 -23.192 6.589 1.00 86.88 524 ALA A C 1
ATOM 4153 O O . ALA A 1 524 ? 24.056 -23.522 6.072 1.00 86.88 524 ALA A O 1
ATOM 4154 N N . PHE A 1 525 ? 25.245 -22.114 7.368 1.00 89.75 525 PHE A N 1
ATOM 4155 C CA . PHE A 1 525 ? 24.142 -21.211 7.681 1.00 89.75 525 PHE A CA 1
ATOM 4156 C C . PHE A 1 525 ? 23.619 -20.526 6.420 1.00 89.75 525 PHE A C 1
ATOM 4158 O O . PHE A 1 525 ? 22.413 -20.543 6.183 1.00 89.75 525 PHE A O 1
ATOM 4165 N N . LYS A 1 526 ? 24.513 -20.031 5.552 1.00 90.00 526 LYS A N 1
ATOM 4166 C CA . LYS A 1 526 ? 24.138 -19.416 4.273 1.00 90.00 526 LYS A CA 1
ATOM 4167 C C . LYS A 1 526 ? 23.262 -20.343 3.434 1.00 90.00 526 LYS A C 1
ATOM 4169 O O . LYS A 1 526 ? 22.167 -19.967 3.021 1.00 90.00 526 LYS A O 1
ATOM 4174 N N . ARG A 1 527 ? 23.708 -21.589 3.255 1.00 89.62 527 ARG A N 1
ATOM 4175 C CA . ARG A 1 527 ? 22.969 -22.623 2.516 1.00 89.62 527 ARG A CA 1
ATOM 4176 C C . ARG A 1 527 ? 21.600 -22.915 3.136 1.00 89.62 527 ARG A C 1
ATOM 4178 O O . ARG A 1 527 ? 20.629 -23.112 2.407 1.00 89.62 527 ARG A O 1
ATOM 4185 N N . VAL A 1 528 ? 21.515 -22.974 4.466 1.00 91.44 528 VAL A N 1
ATOM 4186 C CA . VAL A 1 528 ? 20.249 -23.198 5.180 1.00 91.44 528 VAL A CA 1
ATOM 4187 C C . VAL A 1 528 ? 19.291 -22.032 4.951 1.00 91.44 528 VAL A C 1
ATOM 4189 O O . VAL A 1 528 ? 18.156 -22.270 4.545 1.00 91.44 528 VAL A O 1
ATOM 4192 N N . VAL A 1 529 ? 19.741 -20.790 5.136 1.00 90.81 529 VAL A N 1
ATOM 4193 C CA . VAL A 1 529 ? 18.892 -19.601 4.982 1.00 90.81 529 VAL A CA 1
ATOM 4194 C C . VAL A 1 529 ? 18.391 -19.441 3.547 1.00 90.81 529 VAL A C 1
ATOM 4196 O O . VAL A 1 529 ? 17.212 -19.165 3.349 1.00 90.81 529 VAL A O 1
ATOM 4199 N N . GLU A 1 530 ? 19.222 -19.706 2.536 1.00 91.00 530 GLU A N 1
ATOM 4200 C CA . GLU A 1 530 ? 18.783 -19.695 1.132 1.00 91.00 530 GLU A CA 1
ATOM 4201 C C . GLU A 1 530 ? 17.656 -20.709 0.867 1.00 91.00 530 GLU A C 1
ATOM 4203 O O . GLU A 1 530 ? 16.724 -20.431 0.109 1.00 91.00 530 GLU A O 1
ATOM 4208 N N . ARG A 1 531 ? 17.697 -21.885 1.509 1.00 90.62 531 ARG A N 1
ATOM 4209 C CA . ARG A 1 531 ? 16.614 -22.877 1.413 1.00 90.62 531 ARG A CA 1
ATOM 4210 C C . ARG A 1 531 ? 15.379 -22.482 2.211 1.00 90.62 531 ARG A C 1
ATOM 4212 O O . ARG A 1 531 ? 14.273 -22.731 1.736 1.00 90.62 531 ARG A O 1
ATOM 4219 N N . VAL A 1 532 ? 15.545 -21.847 3.371 1.00 92.00 532 VAL A N 1
ATOM 4220 C CA . VAL A 1 532 ? 14.429 -21.261 4.130 1.00 92.00 532 VAL A CA 1
ATOM 4221 C C . VAL A 1 532 ? 13.725 -20.197 3.288 1.00 92.00 532 VAL A C 1
ATOM 4223 O O . VAL A 1 532 ? 12.510 -20.263 3.134 1.00 92.00 532 VAL A O 1
ATOM 4226 N N . ALA A 1 533 ? 14.472 -19.293 2.651 1.00 89.75 533 ALA A N 1
ATOM 4227 C CA . ALA A 1 533 ? 13.926 -18.280 1.751 1.00 89.75 533 ALA A CA 1
ATOM 4228 C C . ALA A 1 533 ? 13.145 -18.904 0.578 1.00 89.75 533 ALA A C 1
ATOM 4230 O O . ALA A 1 533 ? 12.033 -18.477 0.277 1.00 89.75 533 ALA A O 1
ATOM 4231 N N . GLN A 1 534 ? 13.665 -19.972 -0.040 1.00 87.94 534 GLN A N 1
ATOM 4232 C CA . GLN A 1 534 ? 12.934 -20.714 -1.081 1.00 87.94 534 GLN A CA 1
ATOM 4233 C C . GLN A 1 534 ? 11.634 -21.334 -0.555 1.00 87.94 534 GLN A C 1
ATOM 4235 O O . GLN A 1 534 ? 10.600 -21.254 -1.216 1.00 87.94 534 GLN A O 1
ATOM 4240 N N . ARG A 1 535 ? 11.661 -21.926 0.644 1.00 88.56 535 ARG A N 1
ATOM 4241 C CA . ARG A 1 535 ? 10.472 -22.525 1.260 1.00 88.56 535 ARG A CA 1
ATOM 4242 C C . ARG A 1 535 ? 9.405 -21.480 1.586 1.00 88.56 535 ARG A C 1
ATOM 4244 O O . ARG A 1 535 ? 8.224 -21.763 1.395 1.00 88.56 535 ARG A O 1
ATOM 4251 N N . LEU A 1 536 ? 9.816 -20.299 2.047 1.00 86.00 536 LEU A N 1
ATOM 4252 C CA . LEU A 1 536 ? 8.931 -19.160 2.307 1.00 86.00 536 LEU A CA 1
ATOM 4253 C C . LEU A 1 536 ? 8.330 -18.592 1.016 1.00 86.00 536 LEU A C 1
ATOM 4255 O O . LEU A 1 536 ? 7.181 -18.162 1.019 1.00 86.00 536 LEU A O 1
ATOM 4259 N N . ASN A 1 537 ? 9.055 -18.654 -0.101 1.00 86.94 537 ASN A N 1
ATOM 4260 C CA . ASN A 1 537 ? 8.517 -18.266 -1.404 1.00 86.94 537 ASN A CA 1
ATOM 4261 C C . ASN A 1 537 ? 7.350 -19.180 -1.823 1.00 86.94 537 ASN A C 1
ATOM 4263 O O . ASN A 1 537 ? 6.311 -18.707 -2.284 1.00 86.94 537 ASN A O 1
ATOM 4267 N N . GLU A 1 538 ? 7.498 -20.491 -1.604 1.00 84.94 538 GLU A N 1
ATOM 4268 C CA . GLU A 1 538 ? 6.452 -21.486 -1.879 1.00 84.94 538 GLU A CA 1
ATOM 4269 C C . GLU A 1 538 ? 5.290 -21.421 -0.877 1.00 84.94 538 GLU A C 1
ATOM 4271 O O . GLU A 1 538 ? 4.131 -21.593 -1.257 1.00 84.94 538 GLU A O 1
ATOM 4276 N N . GLN A 1 539 ? 5.592 -21.187 0.402 1.00 82.50 539 GLN A N 1
ATOM 4277 C CA . GLN A 1 539 ? 4.610 -21.076 1.478 1.00 82.50 539 GLN A CA 1
ATOM 4278 C C . GLN A 1 5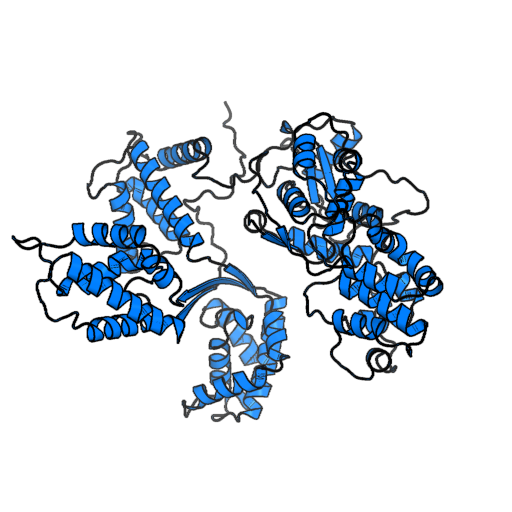39 ? 4.925 -19.869 2.371 1.00 82.50 539 GLN A C 1
ATOM 4280 O O . GLN A 1 539 ? 5.615 -20.015 3.385 1.00 82.50 539 GLN A O 1
ATOM 4285 N N . PRO A 1 540 ? 4.395 -18.688 2.012 1.00 80.62 540 PRO A N 1
ATOM 4286 C CA . PRO A 1 540 ? 4.584 -17.479 2.797 1.00 80.62 540 PRO A CA 1
ATOM 4287 C C . PRO A 1 540 ? 3.968 -17.610 4.187 1.00 80.62 540 PRO A C 1
ATOM 4289 O O . PRO A 1 540 ? 2.897 -18.202 4.345 1.00 80.62 540 PRO A O 1
ATOM 4292 N N . VAL A 1 541 ? 4.614 -17.007 5.182 1.00 82.31 541 VAL A N 1
ATOM 4293 C CA . VAL A 1 541 ? 4.132 -16.971 6.569 1.00 82.31 541 VAL A CA 1
ATOM 4294 C C . VAL A 1 541 ? 3.658 -15.566 6.902 1.00 82.31 541 VAL A C 1
ATOM 4296 O O . VAL A 1 541 ? 4.336 -14.586 6.599 1.00 82.31 541 VAL A O 1
ATOM 4299 N N . ILE A 1 542 ? 2.491 -15.458 7.531 1.00 76.94 542 ILE A N 1
ATOM 4300 C CA . ILE A 1 542 ? 1.971 -14.179 8.009 1.00 76.94 542 ILE A CA 1
ATOM 4301 C C . ILE A 1 542 ? 2.400 -13.986 9.461 1.00 76.94 542 ILE A C 1
ATOM 4303 O O . ILE A 1 542 ? 2.159 -14.846 10.307 1.00 76.94 542 ILE A O 1
ATOM 4307 N N . VAL A 1 543 ? 3.035 -12.855 9.747 1.00 74.81 543 VAL A N 1
ATOM 4308 C CA . VAL A 1 543 ? 3.518 -12.491 11.080 1.00 74.81 543 VAL A CA 1
ATOM 4309 C C . VAL A 1 543 ? 2.873 -11.174 11.489 1.00 74.81 543 VAL A C 1
ATOM 4311 O O . VAL A 1 543 ? 2.956 -10.183 10.767 1.00 74.81 543 VAL A O 1
ATOM 4314 N N . ALA A 1 544 ? 2.224 -11.163 12.648 1.00 73.75 544 ALA A N 1
ATOM 4315 C CA . ALA A 1 544 ? 1.832 -9.941 13.327 1.00 73.75 544 ALA A CA 1
ATOM 4316 C C . ALA A 1 544 ? 3.038 -9.428 14.119 1.00 73.75 544 ALA A C 1
ATOM 4318 O O . ALA A 1 544 ? 3.533 -10.106 15.021 1.00 73.75 544 ALA A O 1
ATOM 4319 N N . HIS A 1 545 ? 3.517 -8.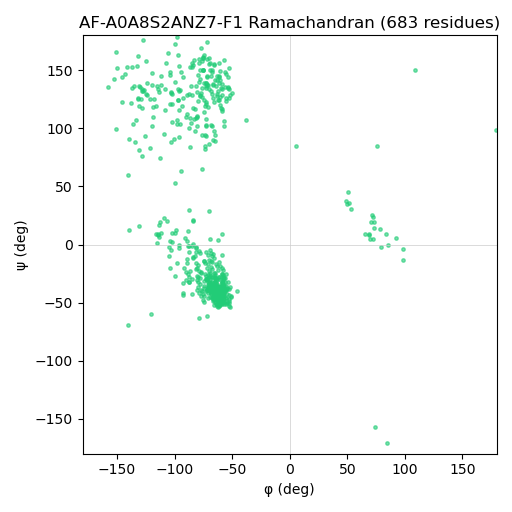250 13.747 1.00 77.06 545 HIS A N 1
ATOM 4320 C CA . HIS A 1 545 ? 4.663 -7.583 14.342 1.00 77.06 545 HIS A CA 1
ATOM 4321 C C . HIS A 1 545 ? 4.213 -6.293 15.026 1.00 77.06 545 HIS A C 1
ATOM 4323 O O . HIS A 1 545 ? 3.473 -5.502 14.447 1.00 77.06 545 HIS A O 1
ATOM 4329 N N . SER A 1 546 ? 4.677 -6.068 16.247 1.00 74.44 546 SER A N 1
ATOM 4330 C CA . SER A 1 546 ? 4.533 -4.803 16.961 1.00 74.44 546 SER A CA 1
ATOM 4331 C C . SER A 1 546 ? 5.911 -4.391 17.448 1.00 74.44 546 SER A C 1
ATOM 4333 O O . SER A 1 546 ? 6.596 -5.204 18.063 1.00 74.44 546 SER A O 1
ATOM 4335 N N . GLU A 1 547 ? 6.301 -3.141 17.224 1.00 77.00 547 GLU A N 1
ATOM 4336 C CA . GLU A 1 547 ? 7.521 -2.564 17.787 1.00 77.00 547 GLU A CA 1
ATOM 4337 C C . GLU A 1 547 ? 7.203 -1.211 18.413 1.00 77.00 547 GLU A C 1
ATOM 4339 O O . GLU A 1 547 ? 6.659 -0.322 17.760 1.00 77.00 547 GLU A O 1
ATOM 4344 N N . ASN A 1 548 ? 7.574 -1.066 19.684 1.00 74.19 548 ASN A N 1
ATOM 4345 C CA . ASN A 1 548 ? 7.463 0.180 20.423 1.00 74.19 548 ASN A CA 1
ATOM 4346 C C . ASN A 1 548 ? 8.858 0.658 20.815 1.00 74.19 548 ASN A C 1
ATOM 4348 O O . ASN A 1 548 ? 9.561 -0.013 21.574 1.00 74.19 548 ASN A O 1
ATOM 4352 N N . THR A 1 549 ? 9.239 1.840 20.333 1.00 81.00 549 THR A N 1
ATOM 4353 C CA . THR A 1 549 ? 10.503 2.491 20.689 1.00 81.00 549 THR A CA 1
ATOM 4354 C C . THR A 1 549 ? 10.260 3.624 21.676 1.00 81.00 549 THR A C 1
ATOM 4356 O O . THR A 1 549 ? 9.557 4.591 21.387 1.00 81.00 549 THR A O 1
ATOM 4359 N N . PHE A 1 550 ? 10.889 3.530 22.842 1.00 83.75 550 PHE A N 1
ATOM 4360 C CA . PHE A 1 550 ? 10.883 4.555 23.873 1.00 83.75 550 PHE A CA 1
ATOM 4361 C C . PHE A 1 550 ? 12.166 5.387 23.772 1.00 83.75 550 PHE A C 1
ATOM 4363 O O . PHE A 1 550 ? 13.235 4.952 24.190 1.00 83.75 550 PHE A O 1
ATOM 4370 N N . ASP A 1 551 ? 12.054 6.596 23.224 1.00 83.19 551 ASP A N 1
ATOM 4371 C CA . ASP A 1 551 ? 13.168 7.525 22.957 1.00 83.19 551 ASP A CA 1
ATOM 4372 C C . ASP A 1 551 ? 13.117 8.805 23.822 1.00 83.19 551 ASP A C 1
ATOM 4374 O O . ASP A 1 551 ? 13.873 9.755 23.621 1.00 83.19 551 ASP A O 1
ATOM 4378 N N . GLY A 1 552 ? 12.176 8.862 24.769 1.00 84.81 552 GLY A N 1
ATOM 4379 C CA . GLY A 1 552 ? 11.950 10.020 25.636 1.00 84.81 552 GLY A CA 1
ATOM 4380 C C . GLY A 1 552 ? 11.160 11.162 24.986 1.00 84.81 552 GLY A C 1
ATOM 4381 O O . GLY A 1 552 ? 10.833 12.134 25.671 1.00 84.81 552 GLY A O 1
ATOM 4382 N N . SER A 1 553 ? 10.779 11.066 23.707 1.00 84.25 553 SER A N 1
ATOM 4383 C CA . SER A 1 553 ? 10.038 12.122 23.000 1.00 84.25 553 SER A CA 1
ATOM 4384 C C . SER A 1 553 ? 8.668 12.418 23.622 1.00 84.25 553 SER A C 1
ATOM 4386 O O . SER A 1 553 ? 8.292 13.587 23.756 1.00 84.25 553 SER A O 1
ATOM 4388 N N . GLY A 1 554 ? 7.940 11.392 24.071 1.00 83.81 554 GLY A N 1
ATOM 4389 C CA . GLY A 1 554 ? 6.653 11.554 24.753 1.00 83.81 554 GLY A CA 1
ATOM 4390 C C . GLY A 1 554 ? 6.774 12.237 26.111 1.00 83.81 554 GLY A C 1
ATOM 4391 O O . GLY A 1 554 ? 5.987 13.133 26.428 1.00 83.81 554 GLY A O 1
ATOM 4392 N N . VAL A 1 555 ? 7.823 11.906 26.867 1.00 87.06 555 VAL A N 1
ATOM 4393 C CA . VAL A 1 555 ? 8.149 12.578 28.130 1.00 87.06 555 VAL A CA 1
ATOM 4394 C C . VAL A 1 555 ? 8.490 14.046 27.876 1.00 87.06 555 VAL A C 1
ATOM 4396 O O . VAL A 1 555 ? 7.956 14.932 28.544 1.00 87.06 555 VAL A O 1
ATOM 4399 N N . ARG A 1 556 ? 9.304 14.327 26.850 1.00 86.62 556 ARG A N 1
ATOM 4400 C CA . ARG A 1 556 ? 9.651 15.692 26.431 1.00 86.62 556 ARG A CA 1
ATOM 4401 C C . ARG A 1 556 ? 8.410 16.499 26.055 1.00 86.62 556 ARG A C 1
ATOM 4403 O O . ARG A 1 556 ? 8.281 17.652 26.469 1.00 86.62 556 ARG A O 1
ATOM 4410 N N . ARG A 1 557 ? 7.490 15.902 25.290 1.00 90.38 557 ARG A N 1
ATOM 4411 C CA . ARG A 1 557 ? 6.214 16.519 24.900 1.00 90.38 557 ARG A CA 1
ATOM 4412 C C . ARG A 1 557 ? 5.389 16.881 26.131 1.00 90.38 557 ARG A C 1
ATOM 4414 O O . ARG A 1 557 ? 4.948 18.023 26.234 1.00 90.38 557 ARG A O 1
ATOM 4421 N N . LEU A 1 558 ? 5.227 15.939 27.062 1.00 88.06 558 LEU A N 1
ATOM 4422 C CA . LEU A 1 558 ? 4.456 16.155 28.284 1.00 88.06 558 LEU A CA 1
ATOM 4423 C C . LEU A 1 558 ? 5.068 17.278 29.134 1.00 88.06 558 LEU A C 1
ATOM 4425 O O . LEU A 1 558 ? 4.367 18.215 29.500 1.00 88.06 558 LEU A O 1
ATOM 4429 N N . LEU A 1 559 ? 6.382 17.244 29.378 1.00 88.69 559 LEU A N 1
ATOM 4430 C CA . LEU A 1 559 ? 7.080 18.271 30.165 1.00 88.69 559 LEU A CA 1
ATOM 4431 C C . LEU A 1 559 ? 7.068 19.657 29.500 1.00 88.69 559 LEU A C 1
ATOM 4433 O O . LEU A 1 559 ? 7.087 20.675 30.192 1.00 88.69 559 LEU A O 1
ATOM 4437 N N . SER A 1 560 ? 7.017 19.716 28.167 1.00 87.75 560 SER A N 1
ATOM 4438 C CA . SER A 1 560 ? 6.929 20.977 27.417 1.00 87.75 560 SER 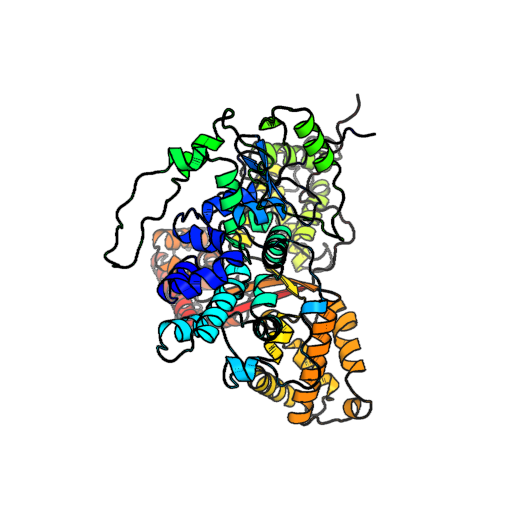A CA 1
ATOM 4439 C C . SER A 1 560 ? 5.538 21.617 27.501 1.00 87.75 560 SER A C 1
ATOM 4441 O O . SER A 1 560 ? 5.414 22.837 27.373 1.00 87.75 560 SER A O 1
ATOM 4443 N N . ASN A 1 561 ? 4.490 20.822 27.737 1.00 88.75 561 ASN A N 1
ATOM 4444 C CA . ASN A 1 561 ? 3.118 21.294 27.882 1.00 88.75 561 ASN A CA 1
ATOM 4445 C C . ASN A 1 561 ? 2.700 21.320 29.356 1.00 88.75 561 ASN A C 1
ATOM 4447 O O . ASN A 1 561 ? 2.098 20.382 29.878 1.00 88.75 561 ASN A O 1
ATOM 4451 N N . LYS A 1 562 ? 2.969 22.451 30.020 1.00 87.88 562 LYS A N 1
ATOM 4452 C CA . LYS A 1 562 ? 2.661 22.634 31.445 1.00 87.88 562 LYS A CA 1
ATOM 4453 C C . LYS A 1 562 ? 1.201 22.317 31.794 1.00 87.88 562 LYS A C 1
ATOM 4455 O O . LYS A 1 562 ? 0.946 21.745 32.845 1.00 87.88 562 LYS A O 1
ATOM 4460 N N . PHE A 1 563 ? 0.253 22.666 30.921 1.00 88.00 563 PHE A N 1
ATOM 4461 C CA . PHE A 1 563 ? -1.166 22.412 31.171 1.00 88.00 563 PHE A CA 1
ATOM 4462 C C . PHE A 1 563 ? -1.490 20.914 31.194 1.00 88.00 563 PHE A C 1
ATOM 4464 O O . PHE A 1 563 ? -2.161 20.452 32.112 1.00 88.00 563 PHE A O 1
ATOM 4471 N N . GLU A 1 564 ? -1.006 20.150 30.211 1.00 85.62 564 GLU A N 1
ATOM 4472 C CA . GLU A 1 564 ? -1.228 18.699 30.157 1.00 85.62 564 GLU A CA 1
ATOM 4473 C C . GLU A 1 564 ? -0.510 17.966 31.286 1.00 85.62 564 GLU A C 1
ATOM 4475 O O . GLU A 1 564 ? -1.100 17.083 31.907 1.00 85.62 564 GLU A O 1
ATOM 4480 N N . PHE A 1 565 ? 0.722 18.372 31.596 1.00 89.12 565 PHE A N 1
ATOM 4481 C CA . PHE A 1 565 ? 1.475 17.827 32.719 1.00 89.12 565 PHE A CA 1
ATOM 4482 C C . PHE A 1 565 ? 0.759 18.059 34.055 1.00 89.12 565 PHE A C 1
ATOM 4484 O O . PHE A 1 565 ? 0.505 17.104 34.790 1.00 89.12 565 PHE A O 1
ATOM 4491 N N . ASP A 1 566 ? 0.372 19.306 34.347 1.00 88.00 566 ASP A N 1
ATOM 4492 C CA . ASP A 1 566 ? -0.337 19.641 35.584 1.00 88.00 566 ASP A CA 1
ATOM 4493 C C . ASP A 1 566 ? -1.690 18.917 35.651 1.00 88.00 566 ASP A C 1
ATOM 4495 O O . ASP A 1 566 ? -2.073 18.431 36.713 1.00 88.00 566 ASP A O 1
ATOM 4499 N N . LYS A 1 567 ? -2.405 18.790 34.523 1.00 89.81 567 LYS A N 1
ATOM 4500 C CA . LYS A 1 567 ? -3.671 18.049 34.450 1.00 89.81 567 LYS A CA 1
ATOM 4501 C C . LYS A 1 567 ? -3.479 16.570 34.792 1.00 89.81 567 LYS A C 1
ATOM 4503 O O . LYS A 1 567 ? -4.173 16.079 35.678 1.00 89.81 567 LYS A O 1
ATOM 4508 N N . ALA A 1 568 ? -2.553 15.880 34.124 1.00 87.69 568 ALA A N 1
ATOM 4509 C CA . ALA A 1 568 ? -2.284 14.459 34.360 1.00 87.69 568 ALA A CA 1
ATOM 4510 C C . ALA A 1 568 ? -1.880 14.201 35.818 1.00 87.69 568 ALA A C 1
ATOM 4512 O O . ALA A 1 568 ? -2.341 13.255 36.454 1.00 87.69 568 ALA A O 1
ATOM 4513 N N . LEU A 1 569 ? -1.062 15.093 36.372 1.00 89.19 569 LEU A N 1
ATOM 4514 C CA . LEU A 1 569 ? -0.560 14.953 37.724 1.00 89.19 569 LEU A CA 1
ATOM 4515 C C . LEU A 1 569 ? -1.613 15.268 38.793 1.00 89.19 569 LEU A C 1
ATOM 4517 O O . LEU A 1 569 ? -1.662 14.590 39.814 1.00 89.19 569 LEU A O 1
ATOM 4521 N N . ASN A 1 570 ? -2.479 16.260 38.565 1.00 89.06 570 ASN A N 1
ATOM 4522 C CA . ASN A 1 570 ? -3.594 16.552 39.467 1.00 89.06 570 ASN A CA 1
ATOM 4523 C C . ASN A 1 570 ? -4.563 15.368 39.547 1.00 89.06 570 ASN A C 1
ATOM 4525 O O . ASN A 1 570 ? -4.946 14.993 40.650 1.00 89.06 570 ASN A O 1
ATOM 4529 N N . VAL A 1 571 ? -4.889 14.754 38.402 1.00 87.88 571 VAL A N 1
ATOM 4530 C CA . VAL A 1 571 ? -5.729 13.546 38.344 1.00 87.88 571 VAL A CA 1
ATOM 4531 C C . VAL A 1 571 ? -5.101 12.416 39.162 1.00 87.88 571 VAL A C 1
ATOM 4533 O O . VAL A 1 571 ? -5.767 11.822 40.003 1.00 87.88 571 VAL A O 1
ATOM 4536 N N . ALA A 1 572 ? -3.798 12.168 38.999 1.00 87.56 572 ALA A N 1
ATOM 4537 C CA . ALA A 1 572 ? -3.106 11.155 39.794 1.00 87.56 572 ALA A CA 1
ATOM 4538 C C . ALA A 1 572 ? -3.144 11.470 41.303 1.00 87.56 572 ALA A C 1
ATOM 4540 O O . ALA A 1 572 ? -3.394 10.588 42.122 1.00 87.56 572 ALA A O 1
ATOM 4541 N N . LEU A 1 573 ? -2.957 12.737 41.685 1.00 87.25 573 LEU A N 1
ATOM 4542 C CA . LEU A 1 573 ? -2.937 13.183 43.081 1.00 87.25 573 LEU A CA 1
ATOM 4543 C C . LEU A 1 573 ? -4.306 13.164 43.779 1.00 87.25 573 LEU A C 1
ATOM 4545 O O . LEU A 1 573 ? -4.337 13.217 45.011 1.00 87.25 573 LEU A O 1
ATOM 4549 N N . GLU A 1 574 ? -5.422 13.097 43.048 1.00 85.19 574 GLU A N 1
ATOM 4550 C CA . GLU A 1 574 ? -6.761 12.925 43.638 1.00 85.19 574 GLU A CA 1
ATOM 4551 C C . GLU A 1 574 ? -6.928 11.551 44.299 1.00 85.19 574 GLU A C 1
ATOM 4553 O O . GLU A 1 574 ? -7.658 11.425 45.282 1.00 85.19 574 GLU A O 1
ATOM 4558 N N . THR A 1 575 ? -6.199 10.542 43.816 1.00 79.69 575 THR A N 1
ATOM 4559 C CA . THR A 1 575 ? -6.262 9.164 44.333 1.00 79.69 575 THR A CA 1
ATOM 4560 C C . THR A 1 575 ? -5.367 8.925 45.555 1.00 79.69 575 THR A C 1
ATOM 4562 O O . THR A 1 575 ? -5.490 7.902 46.230 1.00 79.69 575 THR A O 1
ATOM 4565 N N . ILE A 1 576 ? -4.477 9.871 45.876 1.00 85.94 576 ILE A N 1
ATOM 4566 C CA . ILE A 1 576 ? -3.440 9.699 46.899 1.00 85.94 576 ILE A CA 1
ATOM 4567 C C . ILE A 1 576 ? -3.868 10.298 48.251 1.00 85.94 576 ILE A C 1
ATOM 4569 O O . ILE A 1 576 ? -4.309 11.452 48.307 1.00 85.94 576 ILE A O 1
ATOM 4573 N N . PRO A 1 577 ? -3.677 9.579 49.378 1.00 82.25 577 PRO A N 1
ATOM 4574 C CA . PRO A 1 577 ? -3.967 10.106 50.708 1.00 82.25 577 PRO A CA 1
ATOM 4575 C C . PRO A 1 577 ? -3.142 11.357 51.045 1.00 82.25 577 PRO A C 1
ATOM 4577 O O . PRO A 1 577 ? -1.909 11.339 51.003 1.00 82.25 577 PRO A O 1
ATOM 4580 N N . LYS A 1 578 ? -3.828 12.434 51.448 1.00 85.12 578 LYS A N 1
ATOM 4581 C CA . LYS A 1 578 ? -3.214 13.692 51.907 1.00 85.12 578 LYS A CA 1
ATOM 4582 C C . LYS A 1 578 ? -3.295 13.810 53.430 1.00 85.12 578 LYS A C 1
ATOM 4584 O O . LYS A 1 578 ? -4.269 13.378 54.047 1.00 85.12 578 LYS A O 1
ATOM 4589 N N . ASP A 1 579 ? -2.288 14.421 54.053 1.00 82.81 579 ASP A N 1
ATOM 4590 C CA . ASP A 1 579 ? -2.347 14.725 55.484 1.00 82.81 579 ASP A CA 1
ATOM 4591 C C . ASP A 1 579 ? -3.331 15.877 55.790 1.00 82.81 579 ASP A C 1
ATOM 4593 O O . ASP A 1 579 ? -3.854 16.559 54.906 1.00 82.81 579 ASP A O 1
ATOM 4597 N N . ARG A 1 580 ? -3.553 16.153 57.080 1.00 78.31 580 ARG A N 1
ATOM 4598 C CA . ARG A 1 580 ? -4.397 17.268 57.562 1.00 78.31 580 ARG A CA 1
ATOM 4599 C C . ARG A 1 580 ? -3.946 18.670 57.106 1.00 78.31 580 ARG A C 1
ATOM 4601 O O . ARG A 1 580 ? -4.651 19.644 57.359 1.00 78.31 580 ARG A O 1
ATOM 4608 N N . HIS A 1 581 ? -2.768 18.791 56.498 1.00 77.19 581 HIS A N 1
ATOM 4609 C CA . HIS A 1 581 ? -2.185 20.020 55.964 1.00 77.19 581 HIS A CA 1
ATOM 4610 C C . HIS A 1 581 ? -2.050 19.991 54.427 1.00 77.19 581 HIS A C 1
ATOM 4612 O O . HIS A 1 581 ? -1.429 20.896 53.868 1.00 77.19 581 HIS A O 1
ATOM 4618 N N . GLY A 1 582 ? -2.624 18.988 53.748 1.00 79.12 582 GLY A N 1
ATOM 4619 C CA . GLY A 1 582 ? -2.573 18.836 52.292 1.00 79.12 582 GLY A CA 1
ATOM 4620 C C . GLY A 1 582 ? -1.214 18.387 51.745 1.00 79.12 582 GLY A C 1
ATOM 4621 O O . GLY A 1 582 ? -0.932 18.611 50.570 1.00 79.12 582 GLY A O 1
ATOM 4622 N N . LYS A 1 583 ? -0.346 17.806 52.580 1.00 85.19 583 LYS A N 1
ATOM 4623 C CA . LYS A 1 583 ? 0.943 17.240 52.166 1.00 85.19 583 LYS A CA 1
ATOM 4624 C C . LYS A 1 583 ? 0.797 15.796 51.702 1.00 85.19 583 LYS A C 1
ATOM 4626 O O . LYS A 1 583 ? -0.082 15.075 52.171 1.00 85.19 583 LYS A O 1
ATOM 4631 N N . VAL A 1 584 ? 1.706 15.394 50.820 1.00 86.44 584 VAL A N 1
ATOM 4632 C CA . VAL A 1 584 ? 1.764 14.067 50.198 1.00 86.44 584 VAL A CA 1
ATOM 4633 C C . VAL A 1 584 ? 3.093 13.406 50.566 1.00 86.44 584 VAL A C 1
ATOM 4635 O O . VAL A 1 584 ? 4.131 14.072 50.574 1.00 86.44 584 VAL A O 1
ATOM 4638 N N . SER A 1 585 ? 3.064 12.113 50.898 1.00 86.88 585 SER A N 1
ATOM 4639 C CA . SER A 1 585 ? 4.281 11.328 51.155 1.00 86.88 585 SER A CA 1
ATOM 4640 C C . SER A 1 585 ? 4.999 11.007 49.846 1.00 86.88 585 SER A C 1
ATOM 4642 O O . SER A 1 585 ? 4.354 10.626 48.867 1.00 86.88 585 SER A O 1
ATOM 4644 N N . LYS A 1 586 ? 6.333 11.097 49.833 1.00 84.12 586 LYS A N 1
ATOM 4645 C CA . LYS A 1 586 ? 7.146 10.674 48.684 1.00 84.12 586 LYS A CA 1
ATOM 4646 C C . LYS A 1 586 ? 7.060 9.175 48.365 1.00 84.12 586 LYS A C 1
ATOM 4648 O O . LYS A 1 586 ? 7.292 8.811 47.221 1.00 84.12 586 LYS A O 1
ATOM 4653 N N . GLU A 1 587 ? 6.617 8.332 49.299 1.00 84.25 587 GLU A N 1
ATOM 4654 C CA . GLU A 1 587 ? 6.361 6.897 49.050 1.00 84.25 587 GLU A CA 1
ATOM 4655 C C . GLU A 1 587 ? 5.376 6.661 47.887 1.00 84.25 587 GLU A C 1
ATOM 4657 O O . GLU A 1 587 ? 5.426 5.635 47.212 1.00 84.25 587 GLU A O 1
ATOM 4662 N N . TYR A 1 588 ? 4.510 7.639 47.597 1.00 86.88 588 TYR A N 1
ATOM 4663 C CA . TYR A 1 588 ? 3.560 7.575 46.486 1.00 86.88 588 TYR A CA 1
ATOM 4664 C C . TYR A 1 588 ? 4.139 8.020 45.135 1.00 86.88 588 TYR A C 1
ATOM 4666 O O . TYR A 1 588 ? 3.428 7.952 44.136 1.00 86.88 588 TYR A O 1
ATOM 4674 N N . LEU A 1 589 ? 5.407 8.448 45.051 1.00 85.50 589 LEU A N 1
ATOM 4675 C CA . LEU A 1 589 ? 6.024 8.877 43.785 1.00 85.50 589 LEU A CA 1
ATOM 4676 C C . LEU A 1 589 ? 5.980 7.776 42.724 1.00 85.50 589 LEU A C 1
ATOM 4678 O O . LEU A 1 589 ? 5.696 8.063 41.567 1.00 85.50 589 LEU A O 1
ATOM 4682 N N . ARG A 1 590 ? 6.199 6.514 43.113 1.00 85.88 590 ARG A N 1
ATOM 4683 C CA . ARG A 1 590 ? 6.122 5.378 42.185 1.00 85.88 590 ARG A CA 1
ATOM 4684 C C . ARG A 1 590 ? 4.701 5.168 41.655 1.00 85.88 590 ARG A C 1
ATOM 4686 O O . ARG A 1 590 ? 4.529 5.002 40.456 1.00 85.88 590 ARG A O 1
ATOM 4693 N N . ALA A 1 591 ? 3.699 5.216 42.533 1.00 86.44 591 ALA A N 1
ATOM 4694 C CA . ALA A 1 591 ? 2.294 5.045 42.154 1.00 86.44 591 ALA A CA 1
ATOM 4695 C C . ALA A 1 591 ? 1.797 6.193 41.258 1.00 86.44 591 ALA A C 1
ATOM 4697 O O . ALA A 1 591 ? 1.119 5.974 40.255 1.00 86.44 591 ALA A O 1
ATOM 4698 N N . VAL A 1 592 ? 2.190 7.429 41.580 1.00 88.12 592 VAL A N 1
ATOM 4699 C CA . VAL A 1 592 ? 1.861 8.600 40.760 1.00 88.12 592 VAL A CA 1
ATOM 4700 C C . VAL A 1 592 ? 2.585 8.552 39.416 1.00 88.12 592 VAL A C 1
ATOM 4702 O O . VAL A 1 592 ? 1.979 8.875 38.398 1.00 88.12 592 VAL A O 1
ATOM 4705 N N . LEU A 1 593 ? 3.850 8.118 39.380 1.00 88.19 593 LEU A N 1
ATOM 4706 C CA . LEU A 1 593 ? 4.581 7.930 38.128 1.00 88.19 593 LEU A CA 1
ATOM 4707 C C . LEU A 1 593 ? 3.883 6.916 37.220 1.00 88.19 593 LEU A C 1
ATOM 4709 O O . LEU A 1 593 ? 3.728 7.203 36.041 1.00 88.19 593 LEU A O 1
ATOM 4713 N N . ASP A 1 594 ? 3.427 5.789 37.765 1.00 85.88 594 ASP A N 1
ATOM 4714 C CA . ASP A 1 594 ? 2.696 4.765 37.008 1.00 85.88 594 ASP A CA 1
ATOM 4715 C C . ASP A 1 594 ? 1.382 5.315 36.427 1.00 85.88 594 ASP A C 1
ATOM 4717 O O . ASP A 1 594 ? 1.053 5.087 35.268 1.00 85.88 594 ASP A O 1
ATOM 4721 N N . THR A 1 595 ? 0.688 6.169 37.187 1.00 85.94 595 THR A N 1
ATOM 4722 C CA . THR A 1 595 ? -0.542 6.838 36.723 1.00 85.94 595 THR A CA 1
ATOM 4723 C C . THR A 1 595 ? -0.267 7.877 35.623 1.00 85.94 595 THR A C 1
ATOM 4725 O O . THR A 1 595 ? -1.085 8.089 34.729 1.00 85.94 595 THR A O 1
ATOM 4728 N N . VAL A 1 596 ? 0.890 8.547 35.665 1.00 87.88 596 VAL A N 1
ATOM 4729 C CA . VAL A 1 596 ? 1.286 9.577 34.685 1.00 87.88 596 VAL A CA 1
ATOM 4730 C C . VAL A 1 596 ? 1.985 8.972 33.457 1.00 87.88 596 VAL A C 1
ATOM 4732 O O . VAL A 1 596 ? 1.962 9.582 32.384 1.00 87.88 596 VAL A O 1
ATOM 4735 N N . ALA A 1 597 ? 2.561 7.773 33.572 1.00 85.88 597 ALA A N 1
ATOM 4736 C CA . ALA A 1 597 ? 3.320 7.093 32.523 1.00 85.88 597 ALA A CA 1
ATOM 4737 C C . ALA A 1 597 ? 2.582 7.016 31.168 1.00 85.88 597 ALA A C 1
ATOM 4739 O O . ALA A 1 597 ? 3.192 7.404 30.164 1.00 85.88 597 ALA A O 1
ATOM 4740 N N . PRO A 1 598 ? 1.273 6.681 31.095 1.00 80.94 598 PRO A N 1
ATOM 4741 C CA . PRO A 1 598 ? 0.533 6.680 29.831 1.00 80.94 598 PRO A CA 1
ATOM 4742 C C . PRO A 1 598 ? 0.515 8.043 29.124 1.00 80.94 598 PRO A C 1
ATOM 4744 O O . PRO A 1 598 ? 0.631 8.114 27.900 1.00 80.94 598 PRO A O 1
ATOM 4747 N N . SER A 1 599 ? 0.435 9.145 29.882 1.00 82.81 599 SER A N 1
ATOM 4748 C CA . SER A 1 599 ? 0.456 10.512 29.328 1.00 82.81 599 SER A CA 1
ATOM 4749 C C . SER A 1 599 ? 1.828 10.881 28.750 1.00 82.81 599 SER A C 1
ATOM 4751 O O . SER A 1 599 ? 1.930 11.675 27.809 1.00 82.81 599 SER A O 1
ATOM 4753 N N . ALA A 1 600 ? 2.882 10.275 29.299 1.00 83.81 600 ALA A N 1
ATOM 4754 C CA . ALA A 1 600 ? 4.267 10.427 28.870 1.00 83.81 600 ALA A CA 1
ATOM 4755 C C . ALA A 1 600 ? 4.697 9.390 27.812 1.00 83.81 600 ALA A C 1
ATOM 4757 O O . ALA A 1 600 ? 5.875 9.355 27.464 1.00 83.81 600 ALA A O 1
ATOM 4758 N N . THR A 1 601 ? 3.757 8.561 27.329 1.00 80.44 601 THR A N 1
ATOM 4759 C CA . THR A 1 601 ? 3.989 7.405 26.438 1.00 80.44 601 THR A CA 1
ATOM 4760 C C . THR A 1 601 ? 5.064 6.449 26.958 1.00 80.44 601 THR A C 1
ATOM 4762 O O . THR A 1 601 ? 5.853 5.907 26.188 1.00 80.44 601 THR A O 1
ATOM 4765 N N . LEU A 1 602 ? 5.121 6.279 28.277 1.00 83.19 602 LEU A N 1
ATOM 4766 C CA . LEU A 1 602 ? 5.956 5.283 28.934 1.00 83.19 602 LEU A CA 1
ATOM 4767 C C . LEU A 1 602 ? 5.129 4.013 29.181 1.00 83.19 602 LEU A C 1
ATOM 4769 O O . LEU A 1 602 ? 3.914 4.114 29.385 1.00 83.19 602 LEU A O 1
ATOM 4773 N N . PRO A 1 603 ? 5.759 2.826 29.163 1.00 78.12 603 PRO A N 1
ATOM 4774 C CA . PRO A 1 603 ? 5.059 1.594 29.479 1.00 78.12 603 PRO A CA 1
ATOM 4775 C C . PRO A 1 603 ? 4.701 1.560 30.977 1.00 78.12 603 PRO A C 1
ATOM 4777 O O . PRO A 1 603 ? 5.383 2.211 31.777 1.00 78.12 603 PRO A O 1
ATOM 4780 N N . PRO A 1 604 ? 3.667 0.796 31.372 1.00 78.75 604 PRO A N 1
ATOM 4781 C CA . PRO A 1 604 ? 3.378 0.539 32.779 1.00 78.75 604 PRO A CA 1
ATOM 4782 C C . PRO A 1 604 ? 4.591 -0.060 33.494 1.00 78.75 604 PRO A C 1
ATOM 4784 O O . PRO A 1 604 ? 5.360 -0.830 32.903 1.00 78.75 604 PRO A O 1
ATOM 4787 N N . ILE A 1 605 ? 4.753 0.267 34.773 1.00 78.75 605 ILE A N 1
ATOM 4788 C CA . ILE A 1 605 ? 5.850 -0.271 35.578 1.00 78.75 605 ILE A CA 1
ATOM 4789 C C . ILE A 1 605 ? 5.701 -1.798 35.688 1.00 78.75 605 ILE A C 1
ATOM 4791 O O . ILE A 1 605 ? 4.650 -2.306 36.067 1.00 78.75 605 ILE A O 1
ATOM 4795 N N . GLY A 1 606 ? 6.770 -2.537 35.391 1.00 74.75 606 GLY A N 1
ATOM 4796 C CA . GLY A 1 606 ? 6.795 -4.003 35.354 1.00 74.75 606 GLY A CA 1
ATOM 4797 C C . GLY A 1 606 ? 6.652 -4.604 33.954 1.00 74.75 606 GLY A C 1
ATOM 4798 O O . GLY A 1 606 ? 6.929 -5.790 33.779 1.00 74.75 606 GLY A O 1
ATOM 4799 N N . ALA A 1 607 ? 6.250 -3.816 32.949 1.00 74.62 607 ALA A N 1
ATOM 4800 C CA . ALA A 1 607 ? 6.076 -4.314 31.584 1.00 74.62 607 ALA A CA 1
ATOM 4801 C C . ALA A 1 607 ? 7.410 -4.482 30.837 1.00 74.62 607 ALA A C 1
ATOM 4803 O O . ALA A 1 607 ? 7.559 -5.391 30.021 1.00 74.62 607 ALA A O 1
ATOM 4804 N N . VAL A 1 608 ? 8.390 -3.611 31.105 1.00 81.62 608 VAL A N 1
ATOM 4805 C CA . VAL A 1 608 ? 9.691 -3.606 30.421 1.00 81.62 608 VAL A CA 1
ATOM 4806 C C . VAL A 1 608 ? 10.806 -3.490 31.453 1.00 81.62 608 VAL A C 1
ATOM 4808 O O . VAL A 1 608 ? 11.068 -2.416 31.989 1.00 81.62 608 VAL A O 1
ATOM 4811 N N . THR A 1 609 ? 11.530 -4.586 31.678 1.00 81.12 609 THR A N 1
ATOM 4812 C CA . THR A 1 609 ? 12.567 -4.685 32.724 1.00 81.12 609 THR A CA 1
ATOM 4813 C C . THR A 1 609 ? 13.677 -3.638 32.593 1.00 81.12 609 THR A C 1
ATOM 4815 O O . THR A 1 609 ? 14.165 -3.111 33.592 1.00 81.12 609 THR A O 1
ATOM 4818 N N . GLN A 1 610 ? 14.073 -3.298 31.364 1.00 82.12 610 GLN A N 1
ATOM 4819 C CA . GLN A 1 610 ? 15.060 -2.247 31.099 1.00 82.12 610 GLN A CA 1
ATOM 4820 C C . GLN A 1 610 ? 14.539 -0.863 31.518 1.00 82.12 610 GLN A C 1
ATOM 4822 O O . GLN A 1 610 ? 15.275 -0.095 32.138 1.00 82.12 610 GLN A O 1
ATOM 4827 N N . MET A 1 611 ? 13.258 -0.579 31.257 1.00 84.38 611 MET A N 1
ATOM 4828 C CA . MET A 1 611 ? 12.599 0.660 31.675 1.00 84.38 611 MET A CA 1
ATOM 4829 C C . MET A 1 611 ? 12.440 0.714 33.197 1.00 84.38 611 MET A C 1
ATOM 4831 O O . MET A 1 611 ? 12.700 1.748 33.806 1.00 84.38 611 MET A O 1
ATOM 4835 N N . ASP A 1 612 ? 12.097 -0.406 33.836 1.00 85.12 612 ASP A N 1
ATOM 4836 C CA . ASP A 1 612 ? 11.970 -0.485 35.294 1.00 85.12 612 ASP A CA 1
ATOM 4837 C C . ASP A 1 612 ? 13.286 -0.160 36.000 1.00 85.12 612 ASP A C 1
ATOM 4839 O O . ASP A 1 612 ? 13.302 0.561 37.000 1.00 85.12 612 ASP A O 1
ATOM 4843 N N . ASN A 1 613 ? 14.404 -0.647 35.457 1.00 85.19 613 ASN A N 1
ATOM 4844 C CA . ASN A 1 613 ? 15.733 -0.319 35.964 1.00 85.19 613 ASN A CA 1
ATOM 4845 C C . ASN A 1 613 ? 16.014 1.185 35.863 1.00 85.19 613 ASN A C 1
ATOM 4847 O O . ASN A 1 613 ? 16.486 1.783 36.830 1.00 85.19 613 ASN A O 1
ATOM 4851 N N . MET A 1 614 ? 15.665 1.814 34.738 1.00 84.94 614 MET A N 1
ATOM 4852 C CA . MET A 1 614 ? 15.811 3.261 34.554 1.00 84.94 614 MET A CA 1
ATOM 4853 C C . MET A 1 614 ? 14.931 4.069 35.511 1.00 84.94 614 MET A C 1
ATOM 4855 O O . MET A 1 614 ? 15.396 5.036 36.117 1.00 84.94 614 MET A O 1
ATOM 4859 N N . ILE A 1 615 ? 13.675 3.655 35.695 1.00 85.94 615 ILE A N 1
ATOM 4860 C CA . ILE A 1 615 ? 12.739 4.279 36.634 1.00 85.94 615 ILE A CA 1
ATOM 4861 C C . ILE A 1 615 ? 13.272 4.172 38.068 1.00 85.94 615 ILE A C 1
ATOM 4863 O O . ILE A 1 615 ? 13.257 5.158 38.808 1.00 85.94 615 ILE A O 1
ATOM 4867 N N . MET A 1 616 ? 13.792 3.006 38.464 1.00 84.75 616 MET A N 1
ATOM 4868 C CA . MET A 1 616 ? 14.406 2.821 39.782 1.00 84.75 616 MET A CA 1
ATOM 4869 C C . MET A 1 616 ? 15.635 3.714 39.981 1.00 84.75 616 MET A C 1
ATOM 4871 O O . MET A 1 616 ? 15.784 4.306 41.049 1.00 84.75 616 MET A O 1
ATOM 4875 N N . GLU A 1 617 ? 16.502 3.847 38.976 1.00 85.75 617 GLU A N 1
ATOM 4876 C CA . GLU A 1 617 ? 17.655 4.751 39.046 1.00 85.75 617 GLU A CA 1
ATOM 4877 C C . GLU A 1 617 ? 17.221 6.223 39.141 1.00 85.75 617 GLU A C 1
ATOM 4879 O O . GLU A 1 617 ? 17.743 6.967 39.975 1.00 85.75 617 GLU A O 1
ATOM 4884 N N . ALA A 1 618 ? 16.205 6.640 38.380 1.00 86.62 618 ALA A N 1
ATOM 4885 C CA . ALA A 1 618 ? 15.653 7.993 38.456 1.00 86.62 618 ALA A CA 1
ATOM 4886 C C . ALA A 1 618 ? 15.046 8.303 39.839 1.00 86.62 618 ALA A C 1
ATOM 4888 O O . ALA A 1 618 ? 15.296 9.375 40.393 1.00 86.62 618 ALA A O 1
ATOM 4889 N N . LEU A 1 619 ? 14.312 7.355 40.437 1.00 84.38 619 LEU A N 1
ATOM 4890 C CA . LEU A 1 619 ? 13.754 7.484 41.790 1.00 84.38 619 LEU A CA 1
ATOM 4891 C C . LEU A 1 619 ? 14.848 7.584 42.866 1.00 84.38 619 LEU A C 1
ATOM 4893 O O . LEU A 1 619 ? 14.726 8.386 43.797 1.00 84.38 619 LEU A O 1
ATOM 4897 N N . LYS A 1 620 ? 15.945 6.825 42.730 1.00 84.44 620 LYS A N 1
ATOM 4898 C CA . LYS A 1 620 ? 17.101 6.924 43.639 1.00 84.44 620 LYS A CA 1
ATOM 4899 C C . LYS A 1 620 ? 17.771 8.295 43.566 1.00 84.44 620 LYS A C 1
ATOM 4901 O O . LYS A 1 620 ? 18.123 8.843 44.609 1.00 84.44 620 LYS A O 1
ATOM 4906 N N . MET A 1 621 ? 17.917 8.874 42.370 1.00 81.06 621 MET A N 1
ATOM 4907 C CA . MET A 1 621 ? 18.577 10.178 42.190 1.00 81.06 621 MET A CA 1
ATOM 4908 C C . MET A 1 621 ? 17.874 11.331 42.923 1.00 81.06 621 MET A C 1
ATOM 4910 O O . MET A 1 621 ? 18.537 12.287 43.322 1.00 81.06 621 MET A O 1
ATOM 4914 N N . VAL A 1 622 ? 16.558 11.243 43.137 1.00 75.12 622 VAL A N 1
ATOM 4915 C CA . VAL A 1 622 ? 15.760 12.293 43.799 1.00 75.12 622 VAL A CA 1
ATOM 4916 C C . VAL A 1 622 ? 15.459 12.015 45.280 1.00 75.12 622 VAL A C 1
ATOM 4918 O O . VAL A 1 622 ? 14.651 12.722 45.889 1.00 75.12 622 VAL A O 1
ATOM 4921 N N . ASN A 1 623 ? 16.094 11.001 45.886 1.00 71.50 623 ASN A N 1
ATOM 4922 C CA . ASN A 1 623 ? 15.732 10.480 47.213 1.00 71.50 623 ASN A CA 1
ATOM 4923 C C . ASN A 1 623 ? 14.221 10.182 47.312 1.00 71.50 623 ASN A C 1
ATOM 4925 O O . ASN A 1 623 ? 13.560 10.585 48.270 1.00 71.50 623 ASN A O 1
ATOM 4929 N N . GLY A 1 624 ? 13.656 9.536 46.287 1.00 61.94 624 GLY A N 1
ATOM 4930 C CA . GLY A 1 624 ? 12.211 9.323 46.157 1.00 61.94 624 GLY A CA 1
ATOM 4931 C C . GLY A 1 624 ? 11.592 8.403 47.215 1.00 61.94 624 GLY A C 1
ATOM 4932 O O . GLY A 1 624 ? 10.377 8.371 47.335 1.00 61.94 624 GLY A O 1
ATOM 4933 N N . ASP A 1 625 ? 12.411 7.702 48.002 1.00 61.28 625 ASP A N 1
ATOM 4934 C CA . ASP A 1 625 ? 11.984 6.672 48.963 1.00 61.28 625 ASP A CA 1
ATOM 4935 C C . ASP A 1 625 ? 12.221 7.086 50.433 1.00 61.28 625 ASP A C 1
ATOM 4937 O O . ASP A 1 625 ? 12.308 6.257 51.335 1.00 61.28 625 ASP A O 1
ATOM 4941 N N . ASP A 1 626 ? 12.382 8.389 50.696 1.00 69.50 626 ASP A N 1
ATOM 4942 C CA . ASP A 1 626 ? 12.699 8.926 52.030 1.00 69.50 626 ASP A CA 1
ATOM 4943 C C . ASP A 1 626 ? 11.477 9.077 52.968 1.00 69.50 626 ASP A C 1
ATOM 4945 O O . ASP A 1 626 ? 11.640 9.492 54.118 1.00 69.50 626 ASP A O 1
ATOM 4949 N N . GLY A 1 627 ? 10.262 8.767 52.495 1.00 69.50 627 GLY A N 1
ATOM 4950 C CA . GLY A 1 627 ? 9.011 8.873 53.265 1.00 69.50 627 GLY A CA 1
ATOM 4951 C C . GLY A 1 627 ? 8.609 10.299 53.655 1.00 69.50 627 GLY A C 1
ATOM 4952 O O . GLY A 1 627 ? 7.689 10.501 54.454 1.00 69.50 627 GLY A O 1
ATOM 4953 N N . ASN A 1 628 ? 9.289 11.322 53.127 1.00 81.69 628 ASN A N 1
ATOM 4954 C CA . ASN A 1 628 ? 9.074 12.695 53.562 1.00 81.69 628 ASN A CA 1
ATOM 4955 C C . ASN A 1 628 ? 7.733 13.255 53.066 1.00 81.69 628 ASN A C 1
ATOM 4957 O O . ASN A 1 628 ? 7.344 13.099 51.910 1.00 81.69 628 ASN A O 1
ATOM 4961 N N . MET A 1 629 ? 7.053 13.991 53.950 1.00 82.00 629 MET A N 1
ATOM 4962 C CA . MET A 1 629 ? 5.814 14.707 53.637 1.00 82.00 629 MET A CA 1
ATOM 4963 C C . MET A 1 629 ? 6.124 16.056 52.982 1.00 82.00 629 MET A C 1
ATOM 4965 O O . MET A 1 629 ? 6.544 17.005 53.659 1.00 82.00 629 MET A O 1
ATOM 4969 N N . VAL A 1 630 ? 5.856 16.163 51.684 1.00 85.81 630 VAL A N 1
ATOM 4970 C CA . VAL A 1 630 ? 6.110 17.360 50.869 1.00 85.81 630 VAL A CA 1
ATOM 4971 C C . VAL A 1 630 ? 4.811 18.074 50.501 1.00 85.81 630 VAL A C 1
ATOM 4973 O O . VAL A 1 630 ? 3.725 17.493 50.515 1.00 85.81 630 VAL A O 1
ATOM 4976 N N . LYS A 1 631 ? 4.898 19.376 50.206 1.00 87.19 631 LYS A N 1
ATOM 4977 C CA . LYS A 1 631 ? 3.749 20.112 49.654 1.00 87.19 631 LYS A CA 1
ATOM 4978 C C . LYS A 1 631 ? 3.481 19.651 48.225 1.00 87.19 631 LYS A C 1
ATOM 4980 O O . LYS A 1 631 ? 4.410 19.251 47.535 1.00 87.19 631 LYS A O 1
ATOM 4985 N N . GLU A 1 632 ? 2.244 19.805 47.763 1.00 84.62 632 GLU A N 1
ATOM 4986 C CA . GLU A 1 632 ? 1.853 19.400 46.409 1.00 84.62 632 GLU A CA 1
ATOM 4987 C C . GLU A 1 632 ? 2.777 19.991 45.330 1.00 84.62 632 GLU A C 1
ATOM 4989 O O . GLU A 1 632 ? 3.343 19.246 44.548 1.00 84.62 632 GLU A O 1
ATOM 4994 N N . GLU A 1 633 ? 3.058 21.297 45.361 1.00 85.38 633 GLU A N 1
ATOM 4995 C CA . GLU A 1 633 ? 3.976 21.956 44.409 1.00 85.38 633 GLU A CA 1
ATOM 4996 C C . GLU A 1 633 ? 5.402 21.378 44.409 1.00 85.38 633 GLU A C 1
ATOM 4998 O O . GLU A 1 633 ? 6.053 21.284 43.369 1.00 85.38 633 GLU A O 1
ATOM 5003 N N . GLU A 1 634 ? 5.897 20.978 45.580 1.00 86.69 634 GLU A N 1
ATOM 5004 C CA . GLU A 1 634 ? 7.211 20.349 45.712 1.00 86.69 634 GLU A CA 1
ATOM 5005 C C . GLU A 1 634 ? 7.181 18.923 45.154 1.00 86.69 634 GLU A C 1
ATOM 5007 O O . GLU A 1 634 ? 8.086 18.544 44.417 1.00 86.69 634 GLU A O 1
ATOM 5012 N N . PHE A 1 635 ? 6.096 18.183 45.398 1.00 88.31 635 PHE A N 1
ATOM 5013 C CA . PHE A 1 635 ? 5.853 16.873 44.798 1.00 88.31 635 PHE A CA 1
ATOM 5014 C C . PHE A 1 635 ? 5.802 16.956 43.265 1.00 88.31 635 PHE A C 1
ATOM 5016 O O . PHE A 1 635 ? 6.444 16.155 42.586 1.00 88.31 635 PHE A O 1
ATOM 5023 N N . LYS A 1 636 ? 5.109 17.962 42.703 1.00 88.88 636 LYS A N 1
ATOM 5024 C CA . LYS A 1 636 ? 5.053 18.178 41.245 1.00 88.88 636 LYS A CA 1
ATOM 5025 C C . LYS A 1 636 ? 6.422 18.453 40.653 1.00 88.88 636 LYS A C 1
ATOM 5027 O O . LYS A 1 636 ? 6.767 17.909 39.605 1.00 88.88 636 LYS A O 1
ATOM 5032 N N . LYS A 1 637 ? 7.227 19.250 41.354 1.00 89.69 637 LYS A N 1
ATOM 5033 C CA . LYS A 1 637 ? 8.606 19.515 40.956 1.00 89.69 637 LYS A CA 1
ATOM 5034 C C . LYS A 1 637 ? 9.453 18.239 40.973 1.00 89.69 637 LYS A C 1
ATOM 5036 O O . LYS A 1 637 ? 10.143 17.975 39.995 1.00 89.69 637 LYS A O 1
ATOM 5041 N N . THR A 1 638 ? 9.360 17.427 42.028 1.00 89.56 638 THR A N 1
ATOM 5042 C CA . THR A 1 638 ? 10.068 16.138 42.105 1.00 89.56 638 THR A CA 1
ATOM 5043 C C . THR A 1 638 ? 9.639 15.189 40.984 1.00 89.56 638 THR A C 1
ATOM 5045 O O . THR A 1 638 ? 10.488 14.554 40.366 1.00 89.56 638 THR A O 1
ATOM 5048 N N . MET A 1 639 ? 8.349 15.139 40.644 1.00 90.44 639 MET A N 1
ATOM 5049 C CA . MET A 1 639 ? 7.856 14.342 39.516 1.00 90.44 639 MET A CA 1
ATOM 5050 C C . MET A 1 639 ? 8.403 14.810 38.163 1.00 90.44 639 MET A C 1
ATOM 5052 O O . MET A 1 639 ? 8.789 13.981 37.339 1.00 90.44 639 MET A O 1
ATOM 5056 N N . ALA A 1 640 ? 8.489 16.124 37.941 1.00 90.81 640 ALA A N 1
ATOM 5057 C CA . ALA A 1 640 ? 9.106 16.675 36.737 1.00 90.81 640 ALA A CA 1
ATOM 5058 C C . ALA A 1 640 ? 10.609 16.343 36.653 1.00 90.81 640 ALA A C 1
ATOM 5060 O O . ALA A 1 640 ? 11.109 16.053 35.569 1.00 90.81 640 ALA A O 1
ATOM 5061 N N . GLU A 1 641 ? 11.321 16.338 37.786 1.00 91.06 641 GLU A N 1
ATOM 5062 C CA . GLU A 1 641 ? 12.735 15.940 37.864 1.00 91.06 641 GLU A CA 1
ATOM 5063 C C . GLU A 1 641 ? 12.931 14.448 37.532 1.00 91.06 641 GLU A C 1
ATOM 5065 O O . GLU A 1 641 ? 13.829 14.112 36.759 1.00 91.06 641 GLU A O 1
ATOM 5070 N N . ILE A 1 642 ? 12.064 13.561 38.040 1.00 90.69 642 ILE A N 1
ATOM 5071 C CA . ILE A 1 642 ? 12.090 12.120 37.722 1.00 90.69 642 ILE A CA 1
ATOM 5072 C C . ILE A 1 642 ? 11.866 11.895 36.225 1.00 90.69 642 ILE A C 1
ATOM 5074 O O . ILE A 1 642 ? 12.676 11.237 35.572 1.00 90.69 642 ILE A O 1
ATOM 5078 N N . LEU A 1 643 ? 10.797 12.471 35.666 1.00 90.81 643 LEU A N 1
ATOM 5079 C CA . LEU A 1 643 ? 10.488 12.353 34.239 1.00 90.81 643 LEU A CA 1
ATOM 5080 C C . LEU A 1 643 ? 11.601 12.955 33.373 1.00 90.81 643 LEU A C 1
ATOM 5082 O O . LEU A 1 643 ? 11.988 12.356 32.375 1.00 90.81 643 LEU A O 1
ATOM 5086 N N . GLY A 1 644 ? 12.178 14.089 33.777 1.00 90.25 644 GLY A N 1
ATOM 5087 C CA . GLY A 1 644 ? 13.327 14.684 33.096 1.00 90.25 644 GLY A CA 1
ATOM 5088 C C . GLY A 1 644 ? 14.560 13.773 33.095 1.00 90.25 644 GLY A C 1
ATOM 5089 O O . GLY A 1 644 ? 15.244 13.678 32.079 1.00 90.25 644 GLY A O 1
ATOM 5090 N N . SER A 1 645 ? 14.820 13.058 34.195 1.00 89.94 645 SER A N 1
ATOM 5091 C CA . SER A 1 645 ? 15.903 12.067 34.269 1.00 89.94 645 SER A CA 1
ATOM 5092 C C . SER A 1 645 ? 15.656 10.879 33.334 1.00 89.94 645 SER A C 1
ATOM 5094 O O . SER A 1 645 ? 16.549 10.506 32.572 1.00 89.94 645 SER A O 1
ATOM 5096 N N . ILE A 1 646 ? 14.433 10.333 33.327 1.00 90.00 646 ILE A N 1
ATOM 5097 C CA . ILE A 1 646 ? 14.036 9.244 32.418 1.00 90.00 646 ILE A CA 1
ATOM 5098 C C . ILE A 1 646 ? 14.192 9.689 30.958 1.00 90.00 646 ILE A C 1
ATOM 5100 O O . ILE A 1 646 ? 14.792 8.976 30.159 1.00 90.00 646 ILE A O 1
ATOM 5104 N N . MET A 1 647 ? 13.719 10.893 30.621 1.00 91.50 647 MET A N 1
ATOM 5105 C CA . MET A 1 647 ? 13.839 11.477 29.283 1.00 91.50 647 MET A CA 1
ATOM 5106 C C . MET A 1 647 ? 15.297 11.535 28.816 1.00 91.50 647 MET A C 1
ATOM 5108 O O . MET A 1 647 ? 15.598 11.045 27.735 1.00 91.50 647 MET A O 1
ATOM 5112 N N . LEU A 1 648 ? 16.208 12.086 29.625 1.00 88.19 648 LEU A N 1
ATOM 5113 C CA . LEU A 1 648 ? 17.623 12.211 29.250 1.00 88.19 648 LEU A CA 1
ATOM 5114 C C . LEU A 1 648 ? 18.302 10.853 29.041 1.00 88.19 648 LEU A C 1
ATOM 5116 O O . LEU A 1 648 ? 19.158 10.716 28.170 1.00 88.19 648 LEU A O 1
ATOM 5120 N N . GLN A 1 649 ? 17.935 9.850 29.838 1.00 87.06 649 GLN A N 1
ATOM 5121 C CA . GLN A 1 649 ? 18.471 8.502 29.680 1.00 87.06 649 GLN A CA 1
ATOM 5122 C C . GLN A 1 649 ? 17.957 7.835 28.393 1.00 87.06 649 GLN A C 1
ATOM 5124 O O . GLN A 1 649 ? 18.754 7.225 27.683 1.00 87.06 649 GLN A O 1
ATOM 5129 N N . LEU A 1 650 ? 16.671 8.007 28.055 1.00 87.12 650 LEU A N 1
ATOM 5130 C CA . LEU A 1 650 ? 16.086 7.479 26.814 1.00 87.12 650 LEU A CA 1
ATOM 5131 C C . LEU A 1 650 ? 16.584 8.215 25.562 1.00 87.12 650 LEU A C 1
ATOM 5133 O O . LEU A 1 650 ? 16.764 7.590 24.524 1.00 87.12 650 LEU A O 1
ATOM 5137 N N . GLU A 1 651 ? 16.863 9.518 25.652 1.00 86.00 651 GLU A N 1
ATOM 5138 C CA . GLU A 1 651 ? 17.485 10.279 24.557 1.00 86.00 651 GLU A CA 1
ATOM 5139 C C . GLU A 1 651 ? 18.906 9.784 24.246 1.00 86.00 651 GLU A C 1
ATOM 5141 O O . GLU A 1 651 ? 19.345 9.834 23.097 1.00 86.00 651 GLU A O 1
ATOM 5146 N N . GLY A 1 652 ? 19.631 9.324 25.271 1.00 82.31 652 GLY A N 1
ATOM 5147 C CA . GLY A 1 652 ? 20.968 8.755 25.123 1.00 82.31 652 GLY A CA 1
ATOM 5148 C C . GLY A 1 652 ? 20.955 7.313 24.616 1.00 82.31 652 GLY A C 1
ATOM 5149 O O . GLY A 1 652 ? 21.774 6.970 23.768 1.00 82.31 652 GLY A O 1
ATOM 5150 N N . ASN A 1 653 ? 20.034 6.489 25.125 1.00 83.75 653 ASN A N 1
ATOM 5151 C CA . ASN A 1 653 ? 19.876 5.079 24.770 1.00 83.75 653 ASN A CA 1
ATOM 5152 C C . ASN A 1 653 ? 18.380 4.728 24.655 1.00 83.75 653 ASN A C 1
ATOM 5154 O O . ASN A 1 653 ? 17.768 4.344 25.657 1.00 83.75 653 ASN A O 1
ATOM 5158 N N . PRO A 1 654 ? 17.786 4.847 23.456 1.00 85.56 654 PRO A N 1
ATOM 5159 C CA . PRO A 1 654 ? 16.406 4.439 23.229 1.00 85.56 654 PRO A CA 1
ATOM 5160 C C . PRO A 1 654 ? 16.209 2.943 23.491 1.00 85.56 654 PRO A C 1
ATOM 5162 O O . PRO A 1 654 ? 17.089 2.131 23.196 1.00 85.56 654 PRO A O 1
ATOM 5165 N N . ILE A 1 655 ? 15.039 2.574 24.009 1.00 82.06 655 ILE A N 1
ATOM 5166 C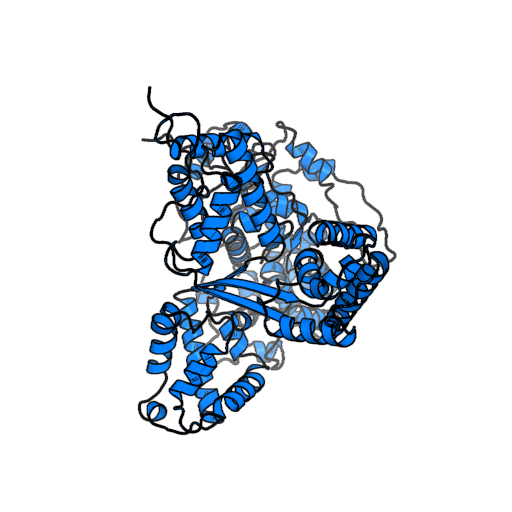 CA . ILE A 1 655 ? 14.659 1.175 24.244 1.00 82.06 655 ILE A CA 1
ATOM 5167 C C . ILE A 1 655 ? 13.597 0.782 23.218 1.00 82.06 655 ILE A C 1
ATOM 5169 O O . ILE A 1 655 ? 12.492 1.312 23.268 1.00 82.06 655 ILE A O 1
ATOM 5173 N N . SER A 1 656 ? 13.899 -0.163 22.326 1.00 78.75 656 SER A N 1
ATOM 5174 C CA . SER A 1 656 ? 12.895 -0.810 21.469 1.00 78.75 656 SER A CA 1
ATOM 5175 C C . SER A 1 656 ? 12.442 -2.128 22.086 1.00 78.75 656 SER A C 1
ATOM 5177 O O . SER A 1 656 ? 13.266 -2.956 22.474 1.00 78.75 656 SER A O 1
ATOM 5179 N N . VAL A 1 657 ? 11.130 -2.340 22.144 1.00 77.94 657 VAL A N 1
ATOM 5180 C CA . VAL A 1 657 ? 10.520 -3.625 22.491 1.00 77.94 657 VAL A CA 1
ATOM 5181 C C . VAL A 1 657 ? 9.689 -4.079 21.306 1.00 77.94 657 VAL A C 1
ATOM 5183 O O . VAL A 1 657 ? 8.734 -3.401 20.929 1.00 77.94 657 VAL A O 1
ATOM 5186 N N . SER A 1 658 ? 10.042 -5.228 20.737 1.00 75.00 658 SER A N 1
ATOM 5187 C CA . SER A 1 658 ? 9.277 -5.852 19.665 1.00 75.00 658 SER A CA 1
ATOM 5188 C C . SER A 1 658 ? 8.613 -7.147 20.125 1.00 75.00 658 SER A C 1
ATOM 5190 O O . SER A 1 658 ? 9.139 -7.893 20.952 1.00 75.00 658 SER A O 1
ATOM 5192 N N . SER A 1 659 ? 7.425 -7.402 19.588 1.00 76.62 659 SER A N 1
ATOM 5193 C CA . SER A 1 659 ? 6.668 -8.636 19.757 1.00 76.62 659 SER A CA 1
ATOM 5194 C C . SER A 1 659 ? 6.286 -9.163 18.383 1.00 76.62 659 SER A C 1
ATOM 5196 O O . SER A 1 659 ? 5.800 -8.416 17.534 1.00 76.62 659 SER A O 1
ATOM 5198 N N . ASN A 1 660 ? 6.523 -10.454 18.166 1.00 79.50 660 ASN A N 1
ATOM 5199 C CA . ASN A 1 660 ? 6.273 -11.122 16.899 1.00 79.50 660 ASN A CA 1
ATOM 5200 C C . ASN A 1 660 ? 5.445 -12.377 17.149 1.00 79.50 660 ASN A C 1
ATOM 5202 O O . ASN A 1 660 ? 5.858 -13.241 17.922 1.00 79.50 660 ASN A O 1
ATOM 5206 N N . SER A 1 661 ? 4.313 -12.499 16.464 1.00 79.75 661 SER A N 1
ATOM 5207 C CA . SER A 1 661 ? 3.449 -13.674 16.546 1.00 79.75 661 SER A CA 1
ATOM 5208 C C . SER A 1 661 ? 3.085 -14.170 15.155 1.00 79.75 661 SER A C 1
ATOM 5210 O O . SER A 1 661 ? 2.772 -13.381 14.263 1.00 79.75 661 SER A O 1
ATOM 5212 N N . VAL A 1 662 ? 3.132 -15.485 14.953 1.00 81.31 662 VAL A N 1
ATOM 5213 C CA . VAL A 1 662 ? 2.711 -16.103 13.694 1.00 81.31 662 VAL A CA 1
ATOM 5214 C C . VAL A 1 662 ? 1.191 -16.155 13.669 1.00 81.31 662 VAL A C 1
ATOM 5216 O O . VAL A 1 662 ? 0.554 -16.648 14.600 1.00 81.31 662 VAL A O 1
ATOM 5219 N N . VAL A 1 663 ? 0.600 -15.637 12.597 1.00 75.31 663 VAL A N 1
ATOM 5220 C CA . VAL A 1 663 ? -0.850 -15.661 12.417 1.00 75.31 663 VAL A CA 1
ATOM 5221 C C . VAL A 1 663 ? -1.234 -17.023 11.856 1.00 75.31 663 VAL A C 1
ATOM 5223 O O . VAL A 1 663 ? -1.146 -17.273 10.654 1.00 75.31 663 VAL A O 1
ATOM 5226 N N . HIS A 1 664 ? -1.661 -17.908 12.749 1.00 68.56 664 HIS A N 1
ATOM 5227 C CA . HIS A 1 664 ? -2.307 -19.163 12.382 1.00 68.56 664 HIS A CA 1
ATOM 5228 C C . HIS A 1 664 ? -3.742 -18.846 11.952 1.00 68.56 664 HIS A C 1
ATOM 5230 O O . HIS A 1 664 ? -4.453 -18.151 12.678 1.00 68.56 664 HIS A O 1
ATOM 5236 N N . GLU A 1 665 ? -4.167 -19.294 10.766 1.00 50.47 665 GLU A N 1
ATOM 5237 C CA . GLU A 1 665 ? -5.555 -19.102 10.320 1.00 50.47 665 GLU A CA 1
ATOM 5238 C C . GLU A 1 665 ? -6.529 -19.557 11.425 1.00 50.47 665 GLU A C 1
ATOM 5240 O O . GLU A 1 665 ? -6.377 -20.669 11.946 1.00 50.47 665 GLU A O 1
ATOM 5245 N N . PRO A 1 666 ? -7.531 -18.744 11.808 1.00 41.78 666 PRO A N 1
ATOM 5246 C CA . PRO A 1 666 ? -8.471 -19.163 12.826 1.00 41.78 666 PRO A CA 1
ATOM 5247 C C . PRO A 1 666 ? -9.318 -20.325 12.301 1.00 41.78 666 PRO A C 1
ATOM 5249 O O . PRO A 1 666 ? -10.014 -20.211 11.289 1.00 41.78 666 PRO A O 1
ATOM 5252 N N . LEU A 1 667 ? -9.331 -21.425 13.055 1.00 33.88 667 LEU A N 1
ATOM 5253 C CA . LEU A 1 667 ? -10.459 -22.349 13.077 1.00 33.88 667 LEU A CA 1
ATOM 5254 C C . LEU A 1 667 ? -11.700 -21.540 13.472 1.00 33.88 667 LEU A C 1
ATOM 5256 O O . LEU A 1 667 ? -11.862 -21.184 14.636 1.00 33.88 667 LEU A O 1
ATOM 5260 N N . THR A 1 668 ? -12.521 -21.211 12.473 1.00 33.56 668 THR A N 1
ATOM 5261 C CA . THR A 1 668 ? -13.938 -20.820 12.556 1.00 33.56 668 THR A CA 1
ATOM 5262 C C . THR A 1 668 ? -14.467 -20.667 13.986 1.00 33.56 668 THR A C 1
ATOM 5264 O O . THR A 1 668 ? -15.052 -21.595 14.540 1.00 33.56 668 THR A O 1
ATOM 5267 N N . SER A 1 669 ? -14.260 -19.499 14.584 1.00 33.47 669 SER A N 1
ATOM 5268 C CA . SER A 1 669 ? -14.937 -19.092 15.813 1.00 33.47 669 SER A CA 1
ATOM 5269 C C . SER A 1 669 ? -15.463 -17.691 15.547 1.00 33.47 669 SER A C 1
ATOM 5271 O O . SER A 1 669 ? -14.700 -16.809 15.156 1.00 33.47 669 SER A O 1
ATOM 5273 N N . ALA A 1 670 ? -16.782 -17.527 15.615 1.00 37.84 670 ALA A N 1
ATOM 5274 C CA . ALA A 1 670 ? -17.433 -16.249 15.373 1.00 37.84 670 ALA A CA 1
ATOM 5275 C C . ALA A 1 670 ? -16.886 -15.222 16.374 1.00 37.84 670 ALA A C 1
ATOM 5277 O O . ALA A 1 670 ? -17.029 -15.399 17.576 1.00 37.84 670 ALA A O 1
ATOM 5278 N N . THR A 1 671 ? -16.221 -14.180 15.885 1.00 46.34 671 THR A N 1
ATOM 5279 C CA . THR A 1 671 ? -15.721 -13.082 16.716 1.00 46.34 671 THR A CA 1
ATOM 5280 C C . THR A 1 671 ? -16.853 -12.145 17.138 1.00 46.34 671 THR A C 1
ATOM 5282 O O . THR A 1 671 ? -17.818 -11.937 16.398 1.00 46.34 671 THR A O 1
ATOM 5285 N N . PHE A 1 672 ? -16.702 -11.526 18.313 1.00 45.84 672 PHE A N 1
ATOM 5286 C CA . PHE A 1 672 ? -17.597 -10.483 18.827 1.00 45.84 672 PHE A CA 1
ATOM 5287 C C . PHE A 1 672 ? -17.720 -9.297 17.872 1.00 45.84 672 PHE A C 1
ATOM 5289 O O . PHE A 1 672 ? -18.810 -8.779 17.614 1.00 45.84 672 PHE A O 1
ATOM 5296 N N . LEU A 1 673 ? -16.563 -8.880 17.353 1.00 45.25 673 LEU A N 1
ATOM 5297 C CA . LEU A 1 673 ? -16.440 -7.868 16.323 1.00 45.25 673 LEU A CA 1
ATOM 5298 C C . LEU A 1 673 ? -17.055 -8.418 15.039 1.00 45.25 673 LEU A C 1
ATOM 5300 O O . LEU A 1 673 ? -16.845 -9.597 14.728 1.00 45.25 673 LEU A O 1
ATOM 5304 N N . PRO A 1 674 ? -17.826 -7.597 14.306 1.00 37.97 674 PRO A N 1
ATOM 5305 C CA . PRO A 1 674 ? -18.539 -8.077 13.142 1.00 37.97 674 PRO A CA 1
ATOM 5306 C C . PRO A 1 674 ? -17.531 -8.727 12.184 1.00 37.97 674 PRO A C 1
ATOM 5308 O O . PRO A 1 674 ? -16.583 -8.055 11.766 1.00 37.97 674 PRO A O 1
ATOM 5311 N N . PRO A 1 675 ? -17.713 -10.005 11.795 1.00 32.28 675 PRO A N 1
ATOM 5312 C CA . PRO A 1 675 ? -17.151 -10.427 10.528 1.00 32.28 675 PRO A CA 1
ATOM 5313 C C . PRO A 1 675 ? -17.727 -9.490 9.466 1.00 32.28 675 PRO A C 1
ATOM 5315 O O . PRO A 1 675 ? -18.839 -8.976 9.621 1.00 32.28 675 PRO A O 1
ATOM 5318 N N . THR A 1 676 ? -16.952 -9.234 8.418 1.00 32.94 676 THR A N 1
ATOM 5319 C CA . THR A 1 676 ? -17.382 -8.476 7.242 1.00 32.94 676 THR A CA 1
ATOM 5320 C C . THR A 1 676 ? -18.836 -8.821 6.902 1.00 32.94 676 THR A C 1
ATOM 5322 O O . THR A 1 676 ? -19.132 -9.937 6.477 1.00 32.94 676 THR A O 1
ATOM 5325 N N . LEU A 1 677 ? -19.759 -7.888 7.180 1.00 32.22 677 LEU A N 1
ATOM 5326 C CA . LEU A 1 677 ? -21.194 -8.067 6.958 1.00 32.22 677 LEU A CA 1
ATOM 5327 C C . LEU A 1 677 ? -21.428 -8.163 5.448 1.00 32.22 677 LEU A C 1
ATOM 5329 O O . LEU A 1 677 ? -21.642 -7.161 4.770 1.00 32.22 677 LEU A O 1
ATOM 5333 N N . ASN A 1 678 ? -21.381 -9.381 4.918 1.00 29.42 678 ASN A N 1
ATOM 5334 C CA . ASN A 1 678 ? -22.094 -9.723 3.701 1.00 29.42 678 ASN A CA 1
ATOM 5335 C C . ASN A 1 678 ? -23.572 -9.819 4.097 1.00 29.42 678 ASN A C 1
ATOM 5337 O O . ASN A 1 678 ? -24.014 -10.845 4.608 1.00 29.42 678 ASN A O 1
ATOM 5341 N N . GLU A 1 679 ? -24.321 -8.727 3.931 1.00 27.91 679 GLU A N 1
ATOM 5342 C CA . GLU A 1 679 ? -25.780 -8.738 4.073 1.00 27.91 679 GLU A CA 1
ATOM 5343 C C . GLU A 1 679 ? -26.382 -9.622 2.962 1.00 27.91 679 GLU A C 1
ATOM 5345 O O . GLU A 1 679 ? -26.714 -9.160 1.875 1.00 27.91 679 GLU A O 1
ATOM 5350 N N . THR A 1 680 ? -26.527 -10.916 3.232 1.00 33.03 680 THR A N 1
ATOM 5351 C CA . THR A 1 680 ? -27.549 -11.756 2.604 1.00 33.03 680 THR A CA 1
ATOM 5352 C C . THR A 1 680 ? -28.334 -12.420 3.714 1.00 33.03 680 THR A C 1
ATOM 5354 O O . THR A 1 680 ? -27.899 -13.449 4.212 1.00 33.03 680 THR A O 1
ATOM 5357 N N . GLU A 1 681 ? -29.442 -11.796 4.112 1.00 29.70 681 GLU A N 1
ATOM 5358 C CA . GLU A 1 681 ? -30.679 -12.442 4.576 1.00 29.70 681 GLU A CA 1
ATOM 5359 C C . GLU A 1 681 ? -31.691 -11.345 4.957 1.00 29.70 681 GLU A C 1
ATOM 5361 O O . GLU A 1 681 ? -31.633 -10.754 6.033 1.00 29.70 681 GLU A O 1
ATOM 5366 N N . GLU A 1 682 ? -32.622 -11.043 4.046 1.00 27.72 682 GLU A N 1
ATOM 5367 C CA . GLU A 1 682 ? -33.902 -10.441 4.432 1.00 27.72 682 GLU A CA 1
ATOM 5368 C C . GLU A 1 682 ? -34.820 -11.550 4.975 1.00 27.72 682 GLU A C 1
ATOM 5370 O O . GLU A 1 682 ? -34.860 -12.643 4.397 1.00 27.72 682 GLU A O 1
ATOM 5375 N N . PRO A 1 683 ? -35.588 -11.302 6.050 1.00 33.81 683 PRO A N 1
ATOM 5376 C CA . PRO A 1 683 ? -36.527 -12.279 6.568 1.00 33.81 683 PRO A CA 1
ATOM 5377 C C . PRO A 1 683 ? -37.747 -12.353 5.646 1.00 33.81 683 PRO A C 1
ATOM 5379 O O . PRO A 1 683 ? -38.433 -11.364 5.389 1.00 33.81 683 PRO A O 1
ATOM 5382 N N . SER A 1 684 ? -38.035 -13.558 5.166 1.00 29.81 684 SER A N 1
ATOM 5383 C CA . SER A 1 684 ? -39.284 -13.890 4.492 1.00 29.81 684 SER A CA 1
ATOM 5384 C C . SER A 1 684 ? -40.481 -13.665 5.422 1.00 29.81 684 SER A C 1
ATOM 5386 O O . SER A 1 684 ? -40.580 -14.332 6.454 1.00 29.81 684 SER A O 1
ATOM 5388 N N . ASN A 1 685 ? -41.398 -12.788 5.009 1.00 31.47 685 ASN A N 1
ATOM 5389 C CA . ASN A 1 685 ? -42.818 -12.855 5.362 1.00 31.47 685 ASN A CA 1
ATOM 5390 C C . ASN A 1 685 ? -43.613 -13.361 4.160 1.00 31.47 685 ASN A C 1
ATOM 5392 O O . ASN A 1 685 ? -43.368 -12.843 3.045 1.00 31.47 685 ASN A O 1
#

Solvent-accessible surface area (backbone atoms only — not comparable to full-atom values): 38791 Å² total; per-residue (Å²): 129,82,85,76,56,57,42,31,27,52,27,23,91,92,42,52,60,82,43,66,31,41,45,61,48,43,54,79,64,53,54,53,51,46,62,69,54,49,53,73,72,53,46,61,70,48,32,83,38,39,40,50,54,58,50,39,74,82,56,46,65,80,51,37,35,55,48,37,55,50,63,40,37,23,41,57,65,79,38,68,70,46,51,38,25,57,53,35,33,29,57,34,60,48,33,57,59,49,43,25,68,63,40,51,26,44,40,39,76,85,68,77,80,73,62,67,79,66,88,94,60,81,67,44,50,44,74,75,56,71,64,56,95,74,53,33,36,68,56,48,50,51,50,56,68,68,48,89,82,62,52,72,67,58,49,46,49,48,45,51,50,35,51,41,46,39,30,33,52,12,75,42,88,77,45,60,61,56,67,58,58,45,50,35,48,73,42,54,71,62,46,57,65,42,36,56,32,38,59,23,45,51,49,23,40,53,47,56,70,69,52,49,73,70,53,60,51,36,47,59,39,80,43,36,21,46,60,64,48,58,44,44,44,50,44,70,35,31,61,64,60,66,71,78,34,78,70,90,65,80,79,96,60,97,59,98,82,78,75,80,58,55,58,71,49,58,69,60,53,53,53,48,38,72,35,78,78,64,75,62,53,40,62,79,79,85,89,52,88,86,72,66,80,68,54,67,77,59,96,84,58,54,90,39,72,29,57,50,46,48,52,51,40,56,75,72,65,60,85,66,43,58,82,67,50,47,60,40,49,67,85,44,56,75,80,37,58,72,57,33,50,53,50,47,50,56,51,48,62,71,36,32,80,83,70,76,74,42,36,42,70,80,39,43,45,62,52,54,51,26,46,35,51,73,70,68,44,65,62,82,82,73,42,76,68,44,38,48,52,58,49,51,58,52,28,63,61,33,74,75,46,97,53,66,28,42,64,66,56,52,48,52,46,51,46,52,52,52,50,50,49,52,52,45,45,70,72,56,50,75,45,81,43,78,31,39,16,61,53,31,46,48,41,70,73,37,94,56,38,68,62,54,50,52,51,53,49,57,66,56,62,77,48,90,70,51,28,42,59,56,52,45,54,52,52,50,52,69,41,42,65,91,43,29,33,71,62,42,82,40,71,63,46,28,66,74,48,48,51,61,44,51,61,72,70,49,52,80,65,51,65,68,37,59,70,64,51,71,69,57,46,56,55,52,43,52,58,38,51,55,51,48,19,53,50,18,57,79,53,59,45,46,31,43,34,34,70,49,72,41,45,26,60,42,34,50,53,31,70,71,34,61,68,61,40,52,50,48,48,51,60,40,53,71,79,50,80,60,49,101,83,60,27,36,48,32,65,47,51,64,61,39,45,47,64,36,21,65,73,26,65,41,75,58,80,79,77,43,70,72,57,40,53,48,52,52,52,30,37,59,76,68,58,38,78,70,60,50,74,34,48,57,73,55,49,53,51,52,51,51,52,35,49,50,45,47,22,56,49,17,62,75,54,59,47,73,52,73,50,76,44,75,61,69,81,78,78,88,67,89,53,62,61,80,68,85,81,74,88,80,80,80,83,87,127

=== Feature glossary ===
Legend for the data blocks above and below:

— What the protein is —

Sequence gives the chain of amino acids in standard one-letter code (A=alanine, C=cysteine, …, Y=tyrosine), read N→C. It is the only feature that is directly encoded by the gene; all structural features are derived from the folded form of this sequence.

The annotation block draws on four external resources. InterPro: which protein families and domains the sequence belongs to. GO: standardized terms for what the protein does, what process it participates in, and where in the cell it acts. CATH: which structural fold it has in the CATH hierarchy. Organism: the species of origin.

— Where its atoms are —

Atomic coordinates in PDBx/mmCIF format — the same representation the Protein Data Bank distributes. Each line of the _atom_site loop places one backbone atom in Cartesian space (units: ångströms, origin: arbitrary).

Six rendered views show the 3D structure from the faces of a cube — i.e. along ±x, ±y, ±z. Rendering representation is drawn randomly per protein from cartoon (secondary-structure ribbons), sticks (backbone bonds), or molecular surface; coloring is either N→C rainbow (blue at the N-terminus through red at the C-terminus) or one color per chain.

— Local backbone conformation —

DSSP 8-state secondary structure assigns each residue one of H (α-helix), G (3₁₀-helix), I (π-helix), E (extended β-strand), B (isolated β-bridge), T (hydrogen-bonded turn), S (bend), or '-' (coil). The assignment is computed from backbone hydrogen-bond geometry via the Kabsch–Sander algorithm.

P-SEA three-state annotation labels each residue as helix, strand, or coil based purely on the geometry of the Cα trace. It serves as a fallback when the full backbone (and thus DSSP) is unavailable.

φ (phi) and ψ (psi) are the two rotatable backbone dihedrals per residue: φ is the C(i-1)–N–Cα–C torsion, ψ is the N–Cα–C–N(i+1) torsion, both in degrees on (−180°, 180°]. α-helical residues cluster near (−60°, −45°); β-strand residues near (−120°, +130°). A Ramachandran plot is simply a scatter of (φ, ψ) for every residue.

— Global shape and packing —

Radius of gyration (Rg) is the root-mean-square distance of Cα atoms from their centroid — a single number for overall size and compactness. A globular domain of N residues has Rg ≈ 2.2·N^0.38 Å; an extended or disordered chain has a much larger Rg. The Cα contact count is the number of residue pairs whose Cα atoms are within 8 Å and are more than four positions apart in sequence — a standard proxy for tertiary packing density. The bounding box is the smallest axis-aligned box enclosing all Cα atoms.

Accessible surface area quantifies burial. A residue with SASA near zero is packed into the hydrophobic core; one with SASA >100 Å² sits on the surface. Computed here via the Shrake–Rupley numerical algorithm with a 1.4 Å probe.

The contact map is a binary N×N matrix image: pixel (i, j) is dark where Cα_i and Cα_j are within 8 Å and |i−j|>4. Because the |i−j|>4 filter removes local helical contacts, off-diagonal stripes parallel to the main diagonal indicate parallel β-sheets; stripes perpendicular to it indicate antiparallel β-sheets. The Ramachandran plot scatters every residue's (φ, ψ) pair against the sterically allowed regions. The PAE heatmap renders the predicted-aligned-error matrix.

— Structural neighborhood —

A 3Di character summarizes, for each residue, the relative orientation of the Cα frame of its nearest spatial neighbor. Because it encodes fold topology rather than chemistry, 3Di alignments detect remote structural similarity that sequence alignment misses.

Structural nearest neighbors (via Foldseek easy-search vs the PDB). Reported per hit: target PDB id, E-value, and alignment TM-score. A TM-score above ~0.5 is the conventional threshold for 'same fold'.

— Confidence and disorder —

For AlphaFold models, the B-factor field carries pLDDT — the model's own estimate of local accuracy on a 0–100 scale. Regions with pLDDT<50 should be treated as essentially unmodeled; they often correspond to intrinsically disordered segments.

B-factor (Debye–Waller factor) reflects atomic displacement in the crystal lattice. It is an experimental observable (units Å²), not a prediction; low values mean the atom is pinned down, high values mean it moves or is heterogeneous across the crystal.

Predicted Aligned Error (PAE) is an AlphaFold confidence matrix: entry (i, j) is the expected error in the position of residue j, in ångströms, when the prediction is superimposed on the true structure at residue i. Low PAE within a block of residues means that block is internally rigid and well-predicted; high PAE between two blocks means their relative placement is uncertain even if each block individually is confident.